Protein AF-A0A832DG44-F1 (afdb_monomer_lite)

Structure (mmCIF, N/CA/C/O backbone):
data_AF-A0A832DG44-F1
#
_entry.i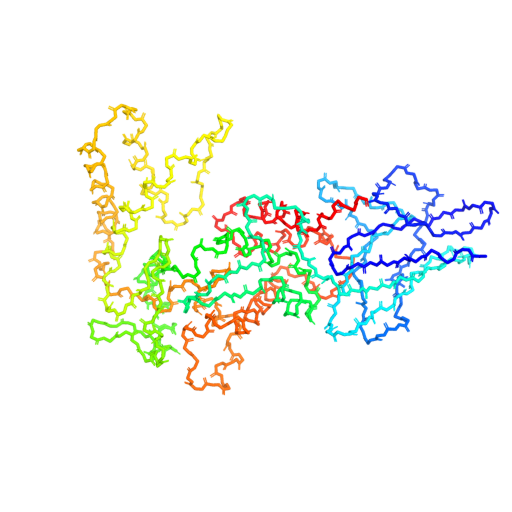d   AF-A0A832DG44-F1
#
loop_
_atom_site.group_PDB
_atom_site.id
_atom_site.type_symbol
_atom_site.label_atom_id
_atom_site.label_alt_id
_atom_site.label_comp_id
_atom_site.label_asym_id
_atom_site.label_entity_id
_atom_site.label_seq_id
_atom_site.pdbx_PDB_ins_code
_atom_site.Cartn_x
_atom_site.Cartn_y
_atom_site.Cartn_z
_atom_site.occupancy
_atom_site.B_iso_or_equiv
_atom_site.auth_seq_id
_atom_site.auth_comp_id
_atom_site.auth_asym_id
_atom_site.auth_atom_id
_atom_site.pdbx_PDB_model_num
ATOM 1 N N . MET A 1 1 ? 33.449 -4.968 -26.859 1.00 30.41 1 MET A N 1
ATOM 2 C CA . MET A 1 1 ? 32.097 -4.543 -26.436 1.00 30.41 1 MET A CA 1
ATOM 3 C C . MET A 1 1 ? 32.034 -4.742 -24.926 1.00 30.41 1 MET A C 1
ATOM 5 O O . MET A 1 1 ? 32.113 -5.882 -24.493 1.00 30.41 1 MET A O 1
ATOM 9 N N . LYS A 1 2 ? 32.061 -3.674 -24.115 1.00 24.80 2 LYS A N 1
ATOM 10 C CA . LYS A 1 2 ? 31.875 -3.806 -22.660 1.00 24.80 2 LYS A CA 1
ATOM 11 C C . LYS A 1 2 ? 30.382 -4.012 -22.425 1.00 24.80 2 LYS A C 1
ATOM 13 O O . LYS A 1 2 ? 29.601 -3.117 -22.720 1.00 24.80 2 LYS A O 1
ATOM 18 N N . GLN A 1 3 ? 30.003 -5.196 -21.968 1.00 28.73 3 GLN A N 1
ATOM 19 C CA . GLN A 1 3 ? 28.650 -5.483 -21.512 1.00 28.73 3 GLN A CA 1
ATOM 20 C C . GLN A 1 3 ? 28.486 -4.733 -20.184 1.00 28.73 3 GLN A C 1
ATOM 22 O O . GLN A 1 3 ? 29.083 -5.122 -19.181 1.00 28.73 3 GLN A O 1
ATOM 27 N N . SER A 1 4 ? 27.811 -3.580 -20.191 1.00 37.25 4 SER A N 1
ATOM 28 C CA . SER A 1 4 ? 27.395 -2.955 -18.937 1.00 37.25 4 SER A CA 1
ATOM 29 C C . SER A 1 4 ? 26.305 -3.847 -18.344 1.00 37.25 4 SER A C 1
ATOM 31 O O . SER A 1 4 ? 25.322 -4.167 -19.013 1.00 37.25 4 SER A O 1
ATOM 33 N N . ASN A 1 5 ? 26.511 -4.332 -17.121 1.00 44.38 5 ASN A N 1
ATOM 34 C CA . ASN A 1 5 ? 25.490 -5.095 -16.409 1.00 44.38 5 ASN A CA 1
ATOM 35 C C . ASN A 1 5 ? 24.398 -4.119 -15.960 1.00 44.38 5 ASN A C 1
ATOM 37 O O . ASN A 1 5 ? 24.498 -3.528 -14.886 1.00 44.38 5 ASN A O 1
ATOM 41 N N . ASN A 1 6 ? 23.378 -3.930 -16.794 1.00 59.62 6 ASN A N 1
ATOM 42 C CA . ASN A 1 6 ? 22.241 -3.068 -16.481 1.00 59.62 6 ASN A CA 1
ATOM 43 C C . ASN A 1 6 ? 21.244 -3.850 -15.616 1.00 59.62 6 ASN A C 1
ATOM 45 O O . ASN A 1 6 ? 20.208 -4.334 -16.076 1.00 59.62 6 ASN A O 1
ATOM 49 N N . ASP A 1 7 ? 21.604 -4.019 -14.348 1.00 69.50 7 ASP A N 1
ATOM 50 C CA . ASP A 1 7 ? 20.760 -4.640 -13.332 1.00 69.50 7 ASP A CA 1
ATOM 51 C C . ASP A 1 7 ? 19.815 -3.589 -12.728 1.00 69.50 7 ASP A C 1
ATOM 53 O O . ASP A 1 7 ? 20.256 -2.511 -12.344 1.00 69.50 7 ASP A O 1
ATOM 57 N N . THR A 1 8 ? 18.526 -3.897 -12.605 1.00 61.28 8 THR A N 1
ATOM 58 C CA . THR A 1 8 ? 17.509 -3.095 -11.900 1.00 61.28 8 THR A CA 1
ATOM 59 C C . THR A 1 8 ? 16.869 -3.954 -10.807 1.00 61.28 8 THR A C 1
ATOM 61 O O . THR A 1 8 ? 16.678 -5.157 -10.981 1.00 61.28 8 THR A O 1
ATOM 64 N N . LYS A 1 9 ? 16.536 -3.387 -9.649 1.00 66.44 9 LYS A N 1
ATOM 65 C CA . LYS A 1 9 ? 15.816 -4.102 -8.578 1.00 66.44 9 LYS A CA 1
ATOM 66 C C . LYS A 1 9 ? 14.321 -3.773 -8.605 1.00 66.44 9 LYS A C 1
ATOM 68 O O . LYS A 1 9 ? 13.904 -2.770 -9.174 1.00 66.44 9 LYS A O 1
ATOM 73 N N . ASN A 1 10 ? 13.495 -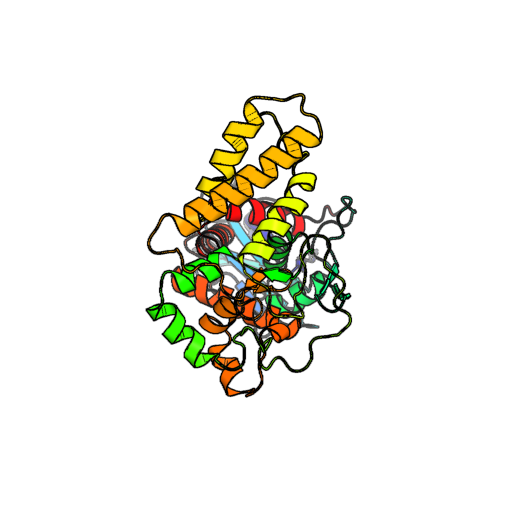4.607 -7.973 1.00 65.69 10 ASN A N 1
ATOM 74 C CA . ASN A 1 10 ? 12.060 -4.318 -7.830 1.00 65.69 10 ASN A CA 1
ATOM 75 C C . ASN A 1 10 ? 11.823 -2.956 -7.143 1.00 65.69 10 ASN A C 1
ATOM 77 O O . ASN A 1 10 ? 12.379 -2.704 -6.070 1.00 65.69 10 ASN A O 1
ATOM 81 N N . GLY A 1 11 ? 11.009 -2.100 -7.759 1.00 63.44 11 GLY A N 1
ATOM 82 C CA . GLY A 1 11 ? 10.753 -0.721 -7.340 1.00 63.44 11 GLY A CA 1
ATOM 83 C C . GLY A 1 11 ? 11.921 0.252 -7.548 1.00 63.44 11 GLY A C 1
ATOM 84 O O . GLY A 1 11 ? 11.814 1.402 -7.148 1.00 63.44 11 GLY A O 1
ATOM 85 N N . GLU A 1 12 ? 13.040 -0.169 -8.146 1.00 76.62 12 GLU A N 1
ATOM 86 C CA . GLU A 1 12 ? 14.141 0.737 -8.490 1.00 76.62 12 GLU A CA 1
ATOM 87 C C . GLU A 1 12 ? 13.826 1.475 -9.792 1.00 76.62 12 GLU A C 1
ATOM 89 O O . GLU A 1 12 ? 13.493 0.853 -10.804 1.00 76.62 12 GLU A O 1
ATOM 94 N N . THR A 1 13 ? 13.950 2.801 -9.757 1.00 81.75 13 THR A N 1
ATOM 95 C CA . THR A 1 13 ? 13.753 3.672 -10.917 1.00 81.75 13 THR A CA 1
ATOM 96 C C . THR A 1 13 ? 15.078 3.925 -11.630 1.00 81.75 13 THR A C 1
ATOM 98 O O . THR A 1 13 ? 16.035 4.387 -11.013 1.00 81.75 13 THR A O 1
ATOM 101 N N . LYS A 1 14 ? 15.106 3.709 -12.947 1.00 86.44 14 LYS A N 1
ATOM 102 C CA . LYS A 1 14 ? 16.227 4.047 -13.830 1.00 86.44 14 LYS A CA 1
ATOM 103 C C . LYS A 1 14 ? 15.766 4.847 -15.040 1.00 86.44 14 LYS A C 1
ATOM 105 O O . LYS A 1 14 ? 14.645 4.677 -15.523 1.00 86.44 14 LYS A O 1
ATOM 110 N N . TYR A 1 15 ? 16.649 5.693 -15.559 1.00 88.19 15 TYR A N 1
ATOM 111 C CA . TYR A 1 15 ? 16.403 6.469 -16.771 1.00 88.19 15 TYR A CA 1
ATOM 112 C C . TYR A 1 15 ? 17.320 5.991 -17.887 1.00 88.19 15 TYR A C 1
ATOM 114 O O . TYR A 1 15 ? 18.479 5.672 -17.643 1.00 88.19 15 TYR A O 1
ATOM 122 N N . TYR A 1 16 ? 16.810 5.971 -19.114 1.00 90.88 16 TYR A N 1
ATOM 123 C CA . TYR A 1 16 ? 17.577 5.591 -20.293 1.00 90.88 16 TYR A CA 1
ATOM 124 C C . TYR A 1 16 ? 17.409 6.636 -21.382 1.00 90.88 16 TYR A C 1
ATOM 126 O O . TYR A 1 16 ? 16.288 7.037 -21.701 1.00 90.88 16 TYR A O 1
ATOM 134 N N . GLN A 1 17 ? 18.526 7.073 -21.953 1.00 91.62 17 GLN A N 1
ATOM 135 C CA . GLN A 1 17 ? 18.567 8.072 -23.007 1.00 91.62 17 GLN A CA 1
ATOM 136 C C . GLN A 1 17 ? 19.073 7.465 -24.311 1.00 91.62 17 GLN A C 1
ATOM 138 O O . GLN A 1 17 ? 20.198 6.978 -24.382 1.00 91.62 17 GLN A O 1
ATOM 143 N N . ALA A 1 18 ? 18.267 7.575 -25.360 1.00 91.44 18 ALA A N 1
ATOM 144 C CA . ALA A 1 18 ? 18.709 7.363 -26.725 1.00 91.44 18 ALA A CA 1
ATOM 145 C C . ALA A 1 18 ? 19.359 8.643 -27.273 1.00 91.44 18 ALA A C 1
ATOM 147 O O . ALA A 1 18 ? 18.838 9.749 -27.088 1.00 91.44 18 ALA A O 1
ATOM 148 N N . ARG A 1 19 ? 20.501 8.507 -27.953 1.00 90.19 19 ARG A N 1
ATOM 149 C CA . ARG A 1 19 ? 21.192 9.615 -28.635 1.00 90.19 19 ARG A CA 1
ATOM 150 C C . ARG A 1 19 ? 22.128 9.108 -29.727 1.00 90.19 19 ARG A C 1
ATOM 152 O O . ARG A 1 19 ? 22.506 7.941 -29.728 1.00 90.19 19 ARG A O 1
ATOM 159 N N . TYR A 1 20 ? 22.544 10.002 -30.619 1.00 89.06 20 TYR A N 1
ATOM 160 C CA . TYR A 1 20 ? 23.604 9.713 -31.582 1.00 89.06 20 TYR A CA 1
ATOM 161 C C . TYR A 1 20 ? 24.992 9.956 -30.981 1.00 89.06 20 TYR A C 1
ATOM 163 O O . TYR A 1 20 ? 25.249 11.003 -30.383 1.00 89.06 20 TYR A O 1
ATOM 171 N N . VAL A 1 21 ? 25.891 8.994 -31.179 1.00 87.94 21 VAL A N 1
ATOM 172 C CA . VAL A 1 21 ? 27.329 9.087 -30.895 1.00 87.94 21 VAL A CA 1
ATOM 173 C C . VAL A 1 21 ? 28.066 8.621 -32.136 1.00 87.94 21 VAL A C 1
ATOM 175 O O . VAL A 1 21 ? 27.835 7.508 -32.601 1.00 87.94 21 VAL A O 1
ATOM 178 N N . ASP A 1 22 ? 28.902 9.489 -32.704 1.00 88.25 22 ASP A N 1
ATOM 179 C CA . ASP A 1 22 ? 29.674 9.205 -33.920 1.00 88.25 22 ASP A CA 1
ATOM 180 C C . ASP A 1 22 ? 28.810 8.639 -35.066 1.00 88.25 22 ASP A C 1
ATOM 182 O O . ASP A 1 22 ? 29.166 7.671 -35.737 1.00 88.25 22 ASP A O 1
ATOM 186 N N . GLY A 1 23 ? 27.618 9.223 -35.251 1.00 86.25 23 GLY A N 1
ATOM 187 C CA . GLY A 1 23 ? 26.659 8.824 -36.286 1.00 86.25 23 GLY A CA 1
ATOM 188 C C . GLY A 1 23 ? 25.891 7.526 -36.009 1.00 86.25 23 GLY A C 1
ATOM 189 O O . GLY A 1 23 ? 25.155 7.076 -36.878 1.00 86.25 23 GLY A O 1
ATOM 190 N N . LYS A 1 24 ? 26.024 6.921 -34.821 1.00 90.06 24 LYS A N 1
ATOM 191 C CA . LYS A 1 24 ? 25.295 5.705 -34.428 1.00 90.06 24 LYS A CA 1
ATOM 192 C C . LYS A 1 24 ? 24.331 5.977 -33.285 1.00 90.06 24 LYS A C 1
ATOM 194 O O . LYS A 1 24 ? 24.693 6.648 -32.320 1.00 90.06 24 LYS A O 1
ATOM 199 N N . LEU A 1 25 ? 23.126 5.419 -33.375 1.00 91.62 25 LEU A N 1
ATOM 200 C CA . LEU A 1 25 ? 22.172 5.432 -32.272 1.00 91.62 25 LEU A CA 1
ATOM 201 C C . LEU A 1 25 ? 22.690 4.535 -31.138 1.00 91.62 25 LEU A C 1
ATOM 203 O O . LEU A 1 25 ? 23.065 3.385 -31.365 1.00 91.62 25 LEU A O 1
ATOM 207 N N . VAL A 1 26 ? 22.711 5.063 -29.918 1.00 92.06 26 VAL A N 1
ATOM 208 C CA . VAL A 1 26 ? 23.074 4.337 -28.694 1.00 92.06 26 VAL A CA 1
ATOM 209 C C . VAL A 1 26 ? 22.054 4.622 -27.595 1.00 92.06 26 VAL A C 1
ATOM 211 O O . VAL A 1 26 ? 21.347 5.629 -27.659 1.00 92.06 26 VAL A O 1
ATOM 214 N N . ILE A 1 27 ? 21.985 3.741 -26.593 1.00 92.69 27 ILE A N 1
ATOM 215 C CA . ILE A 1 27 ? 21.163 3.912 -25.388 1.00 92.69 27 ILE A CA 1
ATOM 216 C C . ILE A 1 27 ? 22.093 3.927 -24.173 1.00 92.69 27 ILE A C 1
ATOM 218 O O . ILE A 1 27 ? 22.805 2.950 -23.945 1.00 92.69 27 ILE A O 1
ATOM 222 N N . ASP A 1 28 ? 22.045 5.001 -23.388 1.00 90.06 28 ASP A N 1
ATOM 223 C CA . ASP A 1 28 ? 22.800 5.150 -22.141 1.00 90.06 28 ASP A CA 1
ATOM 224 C C . ASP A 1 28 ? 21.869 5.117 -20.924 1.00 90.06 28 ASP A C 1
ATOM 226 O O . ASP A 1 28 ? 20.775 5.680 -20.960 1.00 90.06 28 ASP A O 1
ATOM 230 N N . GLU A 1 29 ? 22.314 4.495 -19.831 1.00 88.69 29 GLU A N 1
ATOM 231 C CA . GLU A 1 29 ? 21.662 4.587 -18.520 1.00 88.69 29 GLU A CA 1
ATOM 232 C C . GLU A 1 29 ? 22.047 5.909 -17.832 1.00 88.69 29 GLU A C 1
ATOM 234 O O . GLU A 1 29 ? 23.211 6.315 -17.847 1.00 88.69 29 GLU A O 1
ATOM 239 N N . LEU A 1 30 ? 21.075 6.576 -17.209 1.00 83.44 30 LEU A N 1
ATOM 240 C CA . LEU A 1 30 ? 21.254 7.808 -16.446 1.00 83.44 30 LEU A CA 1
ATOM 241 C C . LEU A 1 30 ? 20.790 7.611 -14.998 1.00 83.44 30 LEU A C 1
ATOM 243 O O . LEU A 1 30 ? 19.740 7.018 -14.743 1.00 83.44 30 LEU A O 1
ATOM 247 N N . SER A 1 31 ? 21.532 8.193 -14.054 1.00 71.38 31 SER A N 1
ATOM 248 C CA . SER A 1 31 ? 21.160 8.225 -12.633 1.00 71.38 31 SER A CA 1
ATOM 249 C C . SER A 1 31 ? 20.002 9.186 -12.338 1.00 71.38 31 SER A C 1
ATOM 251 O O . SER A 1 31 ? 19.204 8.938 -11.439 1.00 71.38 31 SER A O 1
ATOM 253 N N . GLU A 1 32 ? 19.878 10.268 -13.108 1.00 74.44 32 GLU A N 1
ATOM 254 C CA . GLU A 1 32 ? 18.798 11.250 -13.006 1.00 74.44 32 GLU A CA 1
ATOM 255 C C . GLU A 1 32 ? 18.316 11.682 -14.401 1.00 74.44 32 GLU A C 1
ATOM 257 O O . GLU A 1 32 ? 19.098 11.678 -15.360 1.00 74.44 32 GLU A O 1
ATOM 262 N N . PRO A 1 33 ? 17.045 12.101 -14.551 1.00 74.25 33 PRO A N 1
ATOM 263 C CA . PRO A 1 33 ? 16.529 12.514 -15.845 1.00 74.25 33 PRO A CA 1
ATOM 264 C C . PRO A 1 33 ? 17.107 13.873 -16.245 1.00 74.25 33 PRO A C 1
ATOM 266 O O . PRO A 1 33 ? 16.805 14.906 -15.638 1.00 74.25 33 PRO A O 1
ATOM 269 N N . ASN A 1 34 ? 17.882 13.894 -17.330 1.00 72.88 34 ASN A N 1
ATOM 270 C CA . ASN A 1 34 ? 18.339 15.135 -17.944 1.00 72.88 34 ASN A CA 1
ATOM 271 C C . ASN A 1 34 ? 17.254 15.713 -18.869 1.00 72.88 34 ASN A C 1
ATOM 273 O O . ASN A 1 34 ? 17.197 15.418 -20.062 1.00 72.88 34 ASN A O 1
ATOM 277 N N . LEU A 1 35 ? 16.388 16.559 -18.306 1.00 69.44 35 LEU A N 1
ATOM 278 C CA . LEU A 1 35 ? 15.243 17.149 -19.018 1.00 69.44 35 LEU A CA 1
ATOM 279 C C . LEU A 1 35 ? 15.621 18.182 -20.091 1.00 69.44 35 LEU A C 1
ATOM 281 O O . LEU A 1 35 ? 14.750 18.613 -20.841 1.00 69.44 35 LEU A O 1
ATOM 285 N N . TRP A 1 36 ? 16.885 18.603 -20.152 1.00 60.09 36 TRP A N 1
ATOM 286 C CA . TRP A 1 36 ? 17.328 19.718 -20.996 1.00 60.09 36 TRP A CA 1
ATOM 287 C C . TRP A 1 36 ? 18.176 19.284 -22.189 1.00 60.09 36 TRP A C 1
ATOM 289 O O . TRP A 1 36 ? 18.447 20.102 -23.060 1.00 60.09 36 TRP A O 1
ATOM 299 N N . ASN A 1 37 ? 18.586 18.016 -22.249 1.00 61.94 37 ASN A N 1
ATOM 300 C CA . ASN A 1 37 ? 19.573 17.552 -23.220 1.00 61.94 37 ASN A CA 1
ATOM 301 C C . ASN A 1 37 ? 19.021 16.475 -24.157 1.00 61.94 37 ASN A C 1
ATOM 303 O O . ASN A 1 37 ? 19.611 15.406 -24.294 1.00 61.94 37 ASN A O 1
ATOM 307 N N . SER A 1 38 ? 17.869 16.724 -24.783 1.00 61.59 38 SER A N 1
ATOM 308 C CA . SER A 1 38 ? 17.360 15.815 -25.810 1.00 61.59 38 SER A CA 1
ATOM 309 C C . SER A 1 38 ? 17.961 16.167 -27.160 1.00 61.59 38 SER A C 1
ATOM 311 O O . SER A 1 38 ? 17.638 17.195 -27.744 1.00 61.59 38 SER A O 1
ATOM 313 N N . THR A 1 39 ? 18.846 15.306 -27.649 1.00 68.19 39 THR A N 1
ATOM 314 C CA . THR A 1 39 ? 19.415 15.404 -28.998 1.00 68.19 39 THR A CA 1
ATOM 315 C C . THR A 1 39 ? 18.482 14.842 -30.073 1.00 68.19 39 THR A C 1
ATOM 317 O O . THR A 1 39 ? 18.773 14.976 -31.257 1.00 68.19 39 THR A O 1
ATOM 320 N N . LEU A 1 40 ? 17.365 14.223 -29.675 1.00 80.81 40 LEU A N 1
ATOM 321 C CA . LEU A 1 40 ? 16.380 13.618 -30.566 1.00 80.81 40 LEU A CA 1
ATOM 322 C C . LEU A 1 40 ? 15.087 14.439 -30.551 1.00 80.81 40 LEU A C 1
ATOM 324 O O . LEU A 1 40 ? 14.520 14.705 -29.492 1.00 80.81 40 LEU A O 1
ATOM 328 N N . SER A 1 41 ? 14.618 14.830 -31.736 1.00 81.31 41 SER A N 1
ATOM 329 C CA . SER A 1 41 ? 13.368 15.579 -31.929 1.00 81.31 41 SER A CA 1
ATOM 330 C C . SER A 1 41 ? 12.131 14.682 -32.061 1.00 81.31 41 SER A C 1
ATOM 332 O O . SER A 1 41 ? 11.008 15.183 -32.036 1.00 81.31 41 SER A O 1
ATOM 334 N N . GLU A 1 42 ? 12.322 13.370 -32.185 1.00 86.50 42 GLU A N 1
ATOM 335 C CA . GLU A 1 42 ? 11.269 12.382 -32.419 1.00 86.50 42 GLU A CA 1
ATOM 336 C C . GLU A 1 42 ? 11.202 11.323 -31.314 1.00 86.50 42 GLU A C 1
ATOM 338 O O . GLU A 1 42 ? 12.185 11.079 -30.613 1.00 86.50 42 GLU A O 1
ATOM 343 N N . ASP A 1 43 ? 10.024 10.707 -31.149 1.00 89.00 43 ASP A N 1
ATOM 344 C CA . ASP A 1 43 ? 9.845 9.546 -30.269 1.00 89.00 43 ASP A CA 1
ATOM 345 C C . ASP A 1 43 ? 10.504 8.322 -30.907 1.00 89.00 43 ASP A C 1
ATOM 347 O O . ASP A 1 43 ? 10.029 7.817 -31.924 1.00 89.00 43 ASP A O 1
ATOM 351 N N . VAL A 1 44 ? 11.579 7.844 -30.286 1.00 91.00 44 VAL A N 1
ATOM 352 C CA . VAL A 1 44 ? 12.316 6.655 -30.735 1.00 91.00 44 VAL A CA 1
ATOM 353 C C . VAL A 1 44 ? 11.920 5.386 -29.989 1.00 91.00 44 VAL A C 1
ATOM 355 O O . VAL A 1 44 ? 12.408 4.305 -30.298 1.00 91.00 44 VAL A O 1
ATOM 358 N N . TRP A 1 45 ? 11.056 5.488 -28.985 1.00 92.44 45 TRP A N 1
ATOM 359 C CA . TRP A 1 45 ? 10.664 4.364 -28.136 1.00 92.44 45 TRP A CA 1
ATOM 360 C C . TRP A 1 45 ? 9.439 3.634 -28.699 1.00 92.44 45 TRP A C 1
ATOM 362 O O . TRP A 1 45 ? 9.266 2.433 -28.495 1.00 92.44 45 TRP A O 1
ATOM 372 N N . GLY A 1 46 ? 8.583 4.344 -29.441 1.00 90.00 46 GLY A N 1
ATOM 373 C CA . GLY A 1 46 ? 7.355 3.782 -30.003 1.00 90.00 46 GLY A CA 1
ATOM 374 C C . GLY A 1 46 ? 6.361 3.344 -28.920 1.00 90.00 46 GLY A C 1
ATOM 375 O O . GLY A 1 46 ? 6.451 3.761 -27.766 1.00 90.00 46 GLY A O 1
ATOM 376 N N . ASN A 1 47 ? 5.363 2.533 -29.277 1.00 89.25 47 ASN A N 1
ATOM 377 C CA . ASN A 1 47 ? 4.289 2.155 -28.342 1.00 89.25 47 ASN A CA 1
ATOM 378 C C . ASN A 1 47 ? 4.655 0.996 -27.407 1.00 89.25 47 ASN A C 1
ATOM 380 O O . ASN A 1 47 ? 4.056 0.873 -26.348 1.00 89.25 47 ASN A O 1
ATOM 384 N N . ASN A 1 48 ? 5.623 0.163 -27.794 1.00 90.62 48 ASN A N 1
ATOM 385 C CA . ASN A 1 48 ? 6.066 -1.002 -27.028 1.00 90.62 48 ASN A CA 1
ATOM 386 C C . ASN A 1 48 ? 7.604 -1.046 -27.016 1.00 90.62 48 ASN A C 1
ATOM 388 O O . ASN A 1 48 ? 8.198 -1.863 -27.721 1.00 90.62 48 ASN A O 1
ATOM 392 N N . PRO A 1 49 ? 8.260 -0.144 -26.265 1.00 92.88 49 PRO A N 1
ATOM 393 C CA . PRO A 1 49 ? 9.720 -0.027 -26.260 1.00 92.88 49 PRO A CA 1
ATOM 394 C C . PRO A 1 49 ? 10.428 -1.216 -25.615 1.00 92.88 49 PRO A C 1
ATOM 396 O O . PRO A 1 49 ? 11.627 -1.402 -25.816 1.00 92.88 49 PRO A O 1
ATOM 399 N N . VAL A 1 50 ? 9.708 -2.004 -24.814 1.00 93.75 50 VAL A N 1
ATOM 400 C CA . VAL A 1 50 ? 10.273 -3.087 -24.016 1.00 93.75 50 VAL A CA 1
ATOM 401 C C . VAL A 1 50 ? 9.644 -4.421 -24.403 1.00 93.75 50 VAL A C 1
ATOM 403 O O . VAL A 1 50 ? 8.423 -4.552 -24.442 1.00 93.75 50 VAL A O 1
ATOM 406 N N . THR A 1 51 ? 10.483 -5.429 -24.632 1.00 93.81 51 THR A N 1
ATOM 407 C CA . THR A 1 51 ? 10.065 -6.813 -24.899 1.00 93.81 51 THR A CA 1
ATOM 408 C C . THR A 1 51 ? 10.685 -7.782 -23.899 1.00 93.81 51 THR A C 1
ATOM 410 O O . THR A 1 51 ? 11.812 -7.574 -23.447 1.00 93.81 51 THR A O 1
ATOM 413 N N . ILE A 1 52 ? 9.984 -8.870 -23.584 1.00 93.19 52 ILE A N 1
ATOM 414 C CA . ILE A 1 52 ? 10.488 -9.930 -22.700 1.00 93.19 52 ILE A CA 1
ATOM 415 C C . ILE A 1 52 ? 11.593 -10.719 -23.419 1.00 93.19 52 ILE A C 1
ATOM 417 O O . ILE A 1 52 ? 11.436 -11.100 -24.578 1.00 93.19 52 ILE A O 1
ATOM 421 N N . VAL A 1 53 ? 12.710 -10.946 -22.728 1.00 92.62 53 VAL A N 1
ATOM 422 C CA . VAL A 1 53 ? 13.807 -11.834 -23.155 1.00 92.62 53 VAL A CA 1
ATOM 423 C C . VAL A 1 53 ? 13.818 -13.105 -22.307 1.00 92.62 53 VAL A C 1
ATOM 425 O O . VAL A 1 53 ? 14.011 -14.191 -22.842 1.00 92.62 53 VAL A O 1
ATOM 428 N N . GLU A 1 54 ? 13.589 -12.974 -20.999 1.00 88.69 54 GLU A N 1
ATOM 429 C CA . GLU A 1 54 ? 13.515 -14.081 -20.042 1.00 88.69 54 GLU A CA 1
ATOM 430 C C . GLU A 1 54 ? 12.411 -13.807 -19.014 1.00 88.69 54 GLU A C 1
ATOM 432 O O . GLU A 1 54 ? 12.298 -12.685 -18.508 1.00 88.69 54 GLU A O 1
ATOM 437 N N . GLY A 1 55 ? 11.619 -14.836 -18.706 1.00 85.12 55 GLY A N 1
ATOM 438 C CA . GLY A 1 55 ? 10.425 -14.752 -17.863 1.00 85.12 55 GLY A CA 1
ATOM 439 C C . GLY A 1 55 ? 9.123 -14.837 -18.665 1.00 85.12 55 GLY A C 1
ATOM 440 O O . GLY A 1 55 ? 9.120 -14.881 -19.892 1.00 85.12 55 GLY A O 1
ATOM 441 N N . ASP A 1 56 ? 8.008 -14.884 -17.948 1.00 85.06 56 ASP A N 1
ATOM 442 C CA . ASP A 1 56 ? 6.637 -14.963 -18.471 1.00 85.06 56 ASP A CA 1
ATOM 443 C C . ASP A 1 56 ? 5.883 -13.625 -18.386 1.00 85.06 56 ASP A C 1
ATOM 445 O O . ASP A 1 56 ? 4.844 -13.448 -19.022 1.00 85.06 56 ASP A O 1
ATOM 449 N N . LYS A 1 57 ? 6.421 -12.663 -17.630 1.00 85.44 57 LYS A N 1
ATOM 450 C CA . LYS A 1 57 ? 5.861 -11.322 -17.439 1.00 85.44 57 LYS A CA 1
ATOM 451 C C . LYS A 1 57 ? 6.904 -10.235 -17.673 1.00 85.44 57 LYS A C 1
ATOM 453 O O . LYS A 1 57 ? 8.111 -10.456 -17.562 1.00 85.44 57 LYS A O 1
ATOM 458 N N . LEU A 1 58 ? 6.430 -9.026 -17.970 1.00 86.81 58 LEU A N 1
ATOM 459 C CA . LEU A 1 58 ? 7.295 -7.865 -18.144 1.00 86.81 58 LEU A CA 1
ATOM 460 C C . LEU A 1 58 ? 7.895 -7.456 -16.793 1.00 86.81 58 LEU A C 1
ATOM 462 O O . LEU A 1 58 ? 7.177 -7.048 -15.884 1.00 86.81 58 LEU A O 1
ATOM 466 N N . GLY A 1 59 ? 9.216 -7.550 -16.661 1.00 86.00 59 GLY A N 1
ATOM 467 C CA . GLY A 1 59 ? 9.931 -7.216 -15.426 1.00 86.00 59 GLY A CA 1
ATOM 468 C C . GLY A 1 59 ? 10.070 -5.717 -15.147 1.00 86.00 59 GLY A C 1
ATOM 469 O O . GLY A 1 59 ? 10.812 -5.342 -14.254 1.00 86.00 59 GLY A O 1
ATOM 470 N N . VAL A 1 60 ? 9.426 -4.830 -15.905 1.00 88.69 60 VAL A N 1
ATOM 471 C CA . VAL A 1 60 ? 9.524 -3.376 -15.700 1.00 88.69 60 VAL A CA 1
ATOM 472 C C . VAL A 1 60 ? 8.191 -2.693 -15.987 1.00 88.69 60 VAL A C 1
ATOM 474 O O . VAL A 1 60 ? 7.454 -3.128 -16.870 1.00 88.69 60 V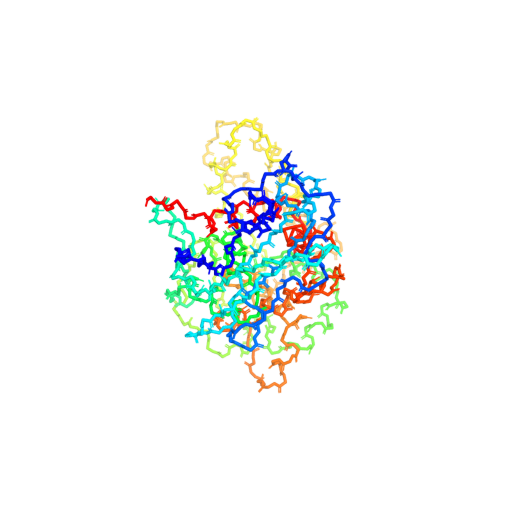AL A O 1
ATOM 477 N N . TYR A 1 61 ? 7.904 -1.610 -15.270 1.00 88.12 61 TYR A N 1
ATOM 478 C CA . TYR A 1 61 ? 7.035 -0.541 -15.755 1.00 88.12 61 TYR A CA 1
ATOM 479 C C . TYR A 1 61 ? 7.870 0.406 -16.610 1.00 88.12 61 TYR A C 1
ATOM 481 O O . TYR A 1 61 ? 9.044 0.628 -16.306 1.00 88.12 61 TYR A O 1
ATOM 489 N N . TRP A 1 62 ? 7.280 0.990 -17.648 1.00 89.56 62 TRP A N 1
ATOM 490 C CA . TRP A 1 62 ? 7.964 1.978 -18.479 1.00 89.56 62 TRP A CA 1
ATOM 491 C C . TRP A 1 62 ? 7.101 3.196 -18.775 1.00 89.56 62 TRP A C 1
ATOM 493 O O . TRP A 1 62 ? 5.877 3.096 -18.879 1.00 89.56 62 TRP A O 1
ATOM 503 N N . GLU A 1 63 ? 7.755 4.349 -18.927 1.00 88.38 63 GLU A N 1
ATOM 504 C CA . GLU A 1 63 ? 7.090 5.631 -19.159 1.00 88.38 63 GLU A CA 1
ATOM 505 C C . GLU A 1 63 ? 7.918 6.556 -20.040 1.00 88.38 63 GLU A C 1
ATOM 507 O O . GLU A 1 63 ? 9.121 6.734 -19.831 1.00 88.38 63 GLU A O 1
ATOM 512 N N . LYS A 1 64 ? 7.246 7.169 -21.018 1.00 85.44 64 LYS A N 1
ATOM 513 C CA . LYS A 1 64 ? 7.856 8.087 -21.992 1.00 85.44 64 LYS A CA 1
ATOM 514 C C . LYS A 1 64 ? 7.531 9.550 -21.721 1.00 85.44 64 LYS A C 1
ATOM 516 O O . LYS A 1 64 ? 8.062 10.426 -22.391 1.00 85.44 64 LYS A O 1
ATOM 521 N N . GLU A 1 65 ? 6.629 9.821 -20.785 1.00 78.00 65 GLU A N 1
ATOM 522 C CA . GLU A 1 65 ? 6.178 11.158 -20.408 1.00 78.00 65 GLU A CA 1
ATOM 523 C C . GLU A 1 65 ? 6.071 11.242 -18.873 1.00 78.00 65 GLU A C 1
ATOM 525 O O . GLU A 1 65 ? 6.022 10.217 -18.202 1.00 78.00 65 GLU A O 1
ATOM 530 N N . LYS A 1 66 ? 6.082 12.463 -18.319 1.00 71.56 66 LYS A N 1
ATOM 531 C CA . LYS A 1 66 ? 5.972 12.775 -16.873 1.00 71.56 66 LYS A CA 1
ATOM 532 C C . LYS A 1 66 ? 6.990 12.089 -15.933 1.00 71.56 66 LYS A C 1
ATOM 534 O O . LYS A 1 66 ? 6.659 11.140 -15.229 1.00 71.56 66 LYS A O 1
ATOM 539 N N . PRO A 1 67 ? 8.218 12.617 -15.817 1.00 60.91 67 PRO A N 1
ATOM 540 C CA . PRO A 1 67 ? 9.229 12.107 -14.922 1.00 60.91 67 PRO A CA 1
ATOM 541 C C . PRO A 1 67 ? 9.207 12.835 -13.584 1.00 60.91 67 PRO A C 1
ATOM 543 O O . PRO A 1 67 ? 9.436 14.042 -13.517 1.00 60.91 67 PRO A O 1
ATOM 546 N N . VAL A 1 68 ? 9.143 12.058 -12.511 1.00 55.88 68 VAL A N 1
ATOM 547 C CA . VAL A 1 68 ? 9.568 12.472 -11.168 1.00 55.88 68 VAL A CA 1
ATOM 548 C C . VAL A 1 68 ? 8.602 13.410 -10.441 1.00 55.88 68 VAL A C 1
ATOM 550 O O . VAL A 1 68 ? 8.107 14.408 -10.966 1.00 55.88 68 VAL A O 1
ATOM 553 N N . TRP A 1 69 ? 8.435 13.149 -9.143 1.00 53.59 69 TRP A N 1
ATOM 554 C CA . TRP A 1 69 ? 7.791 14.080 -8.215 1.00 53.59 69 TRP A CA 1
ATOM 555 C C . TRP A 1 69 ? 8.266 15.519 -8.362 1.00 53.59 69 TRP A C 1
ATOM 557 O O . TRP A 1 69 ? 9.463 15.815 -8.364 1.00 53.59 69 TRP A O 1
ATOM 567 N N . GLY A 1 70 ? 7.287 16.421 -8.390 1.00 52.31 70 GLY A N 1
ATOM 568 C CA . GLY A 1 70 ? 7.503 17.863 -8.368 1.00 52.31 70 GLY A CA 1
ATOM 569 C C . GLY A 1 70 ? 7.914 18.466 -9.711 1.00 52.31 70 GLY A C 1
ATOM 570 O O . GLY A 1 70 ? 8.072 19.683 -9.790 1.00 52.31 70 GLY A O 1
ATOM 571 N N . LYS A 1 71 ? 8.067 17.664 -10.775 1.00 57.19 71 LYS A N 1
ATOM 572 C CA . LYS A 1 71 ? 8.383 18.158 -12.119 1.00 57.19 71 LYS A CA 1
ATOM 573 C C . LYS A 1 71 ? 7.219 17.859 -13.067 1.00 57.19 71 LYS A C 1
ATOM 575 O O . LYS A 1 71 ? 7.172 16.826 -13.714 1.00 57.19 71 LYS A O 1
ATOM 580 N N . ASN A 1 72 ? 6.300 18.817 -13.209 1.00 59.75 72 ASN A N 1
ATOM 581 C CA . ASN A 1 72 ? 5.146 18.756 -14.128 1.00 59.75 72 ASN A CA 1
ATOM 582 C C . ASN A 1 72 ? 5.532 18.876 -15.623 1.00 59.75 72 ASN A C 1
ATOM 584 O O . ASN A 1 72 ? 4.823 19.510 -16.402 1.00 59.75 72 ASN A O 1
ATOM 588 N N . LYS A 1 73 ? 6.688 18.353 -16.037 1.00 69.31 73 LYS A N 1
ATOM 589 C CA . LYS A 1 73 ? 7.163 18.415 -17.427 1.00 69.31 73 LYS A CA 1
ATOM 590 C C . LYS A 1 73 ? 7.191 17.017 -18.007 1.00 69.31 73 LYS A C 1
ATOM 592 O O . LYS A 1 73 ? 7.410 16.080 -17.267 1.00 69.31 73 LYS A O 1
ATOM 597 N N . ASN A 1 74 ? 7.006 16.861 -19.310 1.00 76.81 74 ASN A N 1
ATOM 598 C CA . ASN A 1 74 ? 7.180 15.553 -19.936 1.00 76.81 74 ASN A CA 1
ATOM 599 C C . ASN A 1 74 ? 8.666 15.188 -20.052 1.00 76.81 74 ASN A C 1
ATOM 601 O O . ASN A 1 74 ? 9.528 16.066 -20.143 1.00 76.81 74 ASN A O 1
ATOM 605 N N . LEU A 1 75 ? 8.952 13.883 -20.057 1.00 81.50 75 LEU A N 1
ATOM 606 C CA . LEU A 1 75 ? 10.246 13.369 -20.488 1.00 81.50 75 LEU A CA 1
ATOM 607 C C . LEU A 1 75 ? 10.482 13.800 -21.948 1.00 81.50 75 LEU A C 1
ATOM 609 O O . LEU A 1 75 ? 9.549 13.762 -22.756 1.00 81.50 75 LEU A O 1
ATOM 613 N N . PRO A 1 76 ? 11.697 14.242 -22.310 1.00 85.25 76 PRO A N 1
ATOM 614 C CA . PRO A 1 76 ? 12.019 14.516 -23.702 1.00 85.25 76 PRO A CA 1
ATOM 615 C C . PRO A 1 76 ? 11.950 13.250 -24.568 1.00 85.25 76 PRO A C 1
ATOM 617 O O . PRO A 1 76 ? 12.152 12.149 -24.070 1.00 85.25 76 PRO A O 1
ATOM 620 N N . LYS A 1 77 ? 11.723 13.398 -25.879 1.00 86.06 77 LYS A N 1
ATOM 621 C CA . LYS A 1 77 ? 11.390 12.282 -26.788 1.00 86.06 77 LYS A CA 1
ATOM 622 C C . LYS A 1 77 ? 12.463 11.183 -26.915 1.00 86.06 77 LYS A C 1
ATOM 624 O O . LYS A 1 77 ? 12.132 10.049 -27.238 1.00 86.06 77 LYS A O 1
ATOM 629 N N . GLY A 1 78 ? 13.716 11.486 -26.576 1.00 87.81 78 GLY A N 1
ATOM 630 C CA . GLY A 1 78 ? 14.809 10.510 -26.470 1.00 87.81 78 GLY A CA 1
ATOM 631 C C . GLY A 1 78 ? 15.042 9.922 -25.074 1.00 87.81 78 GLY A C 1
ATOM 632 O O . GLY A 1 78 ? 16.061 9.271 -24.878 1.00 87.81 78 GLY A O 1
ATOM 633 N N . LEU A 1 79 ? 14.175 10.168 -24.088 1.00 89.69 79 LEU A N 1
ATOM 634 C CA . LEU A 1 79 ? 14.348 9.730 -22.698 1.00 89.69 79 LEU A CA 1
ATOM 635 C C . LEU A 1 79 ? 13.165 8.852 -22.266 1.00 89.69 79 LEU A C 1
ATOM 637 O O . LEU A 1 79 ? 12.014 9.203 -22.506 1.00 89.69 79 LEU A O 1
ATOM 641 N N . ILE A 1 80 ? 13.450 7.727 -21.618 1.00 89.62 80 ILE A N 1
ATOM 642 C CA . ILE A 1 80 ? 12.446 6.808 -21.069 1.00 89.62 80 ILE A CA 1
ATOM 643 C C . ILE A 1 80 ? 12.801 6.468 -19.622 1.00 89.62 80 ILE A C 1
ATOM 645 O O . ILE A 1 80 ? 13.976 6.339 -19.270 1.00 89.62 80 ILE A O 1
ATOM 649 N N . ARG A 1 81 ? 11.786 6.336 -18.770 1.00 88.69 81 ARG A N 1
ATOM 650 C CA . ARG A 1 81 ? 11.925 5.823 -17.406 1.00 88.69 81 ARG A CA 1
ATOM 651 C C . ARG A 1 81 ? 11.514 4.361 -17.366 1.00 88.69 81 ARG A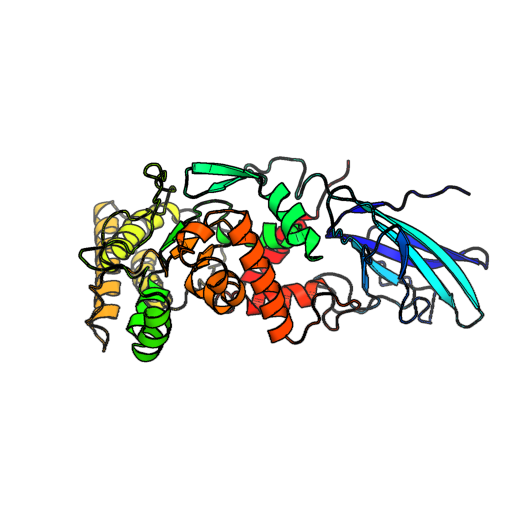 C 1
ATOM 653 O O . ARG A 1 81 ? 10.475 4.016 -17.921 1.00 88.69 81 ARG A O 1
ATOM 660 N N . LEU A 1 82 ? 12.283 3.544 -16.652 1.00 89.75 82 LEU A N 1
ATOM 661 C CA . LEU A 1 82 ? 11.921 2.180 -16.285 1.00 89.75 82 LEU A CA 1
ATOM 662 C C . LEU A 1 82 ? 11.895 2.037 -14.761 1.00 89.75 82 LEU A C 1
ATOM 664 O O . LEU A 1 82 ? 12.793 2.529 -14.081 1.00 89.75 82 LEU A O 1
ATOM 668 N N . VAL A 1 83 ? 10.889 1.344 -14.233 1.00 86.31 83 VAL A N 1
ATOM 669 C CA . VAL A 1 83 ? 10.800 0.968 -12.815 1.00 86.31 83 VAL A CA 1
ATOM 670 C C . VAL A 1 83 ? 10.770 -0.551 -12.730 1.00 86.31 83 VAL A C 1
ATOM 672 O O . VAL A 1 83 ? 9.932 -1.181 -13.374 1.00 86.31 83 VAL A O 1
ATOM 675 N N . GLY A 1 84 ? 11.681 -1.159 -11.972 1.00 84.62 84 GLY A N 1
ATOM 676 C CA . GLY A 1 84 ? 11.745 -2.617 -11.858 1.00 84.62 84 GLY A CA 1
ATOM 677 C C . GLY A 1 84 ? 10.464 -3.218 -11.270 1.00 84.62 84 GLY A C 1
ATOM 678 O O . GLY A 1 84 ? 9.933 -2.714 -10.285 1.00 84.62 84 GLY A O 1
ATOM 679 N N . ARG A 1 85 ? 10.004 -4.325 -11.854 1.00 81.94 85 ARG A N 1
ATOM 680 C CA . ARG A 1 85 ? 8.911 -5.184 -11.386 1.00 81.94 85 ARG A CA 1
ATOM 681 C C . ARG A 1 85 ? 9.417 -6.605 -11.239 1.00 81.94 85 ARG A C 1
ATOM 683 O O . ARG A 1 85 ? 10.060 -7.159 -12.126 1.00 81.94 85 ARG A O 1
ATOM 690 N N . TYR A 1 86 ? 9.076 -7.226 -10.134 1.00 78.12 86 TYR A N 1
ATOM 691 C CA . TYR A 1 86 ? 9.376 -8.626 -9.892 1.00 78.12 86 TYR A CA 1
ATOM 692 C C . TYR A 1 86 ? 8.082 -9.324 -9.533 1.00 78.12 86 TYR A C 1
ATOM 694 O O . TYR A 1 86 ? 7.353 -8.773 -8.727 1.00 78.12 86 TYR A O 1
ATOM 702 N N . TRP A 1 87 ? 7.839 -10.513 -10.086 1.00 76.44 87 TRP A N 1
ATOM 703 C CA . TRP A 1 87 ? 6.554 -11.207 -9.956 1.00 76.44 87 TRP A CA 1
ATOM 704 C C . TRP A 1 87 ? 6.618 -12.542 -9.214 1.00 76.44 87 TRP A C 1
ATOM 706 O O . TRP A 1 87 ? 5.581 -13.098 -8.879 1.00 76.44 87 TRP A O 1
ATOM 716 N N . GLU A 1 88 ? 7.802 -13.110 -8.980 1.00 77.75 88 GLU A N 1
ATOM 717 C CA . GLU A 1 88 ? 7.886 -14.434 -8.354 1.00 77.75 88 GLU A CA 1
ATOM 718 C C . GLU A 1 88 ? 9.256 -14.713 -7.759 1.00 77.75 88 GLU A C 1
ATOM 720 O O . GLU A 1 88 ? 10.284 -14.384 -8.348 1.00 77.75 88 GLU A O 1
ATOM 725 N N . GLU A 1 89 ? 9.252 -15.387 -6.613 1.00 71.31 89 GLU A N 1
ATOM 726 C CA . GLU A 1 89 ? 10.455 -15.804 -5.909 1.00 71.31 89 GLU A CA 1
ATOM 727 C C . GLU A 1 89 ? 11.332 -16.791 -6.655 1.00 71.31 89 GLU A C 1
ATOM 729 O O . GLU A 1 89 ? 10.868 -17.697 -7.330 1.00 71.31 89 GLU A O 1
ATOM 734 N N . GLY A 1 90 ? 12.642 -16.538 -6.584 1.00 70.75 90 GLY A N 1
ATOM 735 C CA . GLY A 1 90 ? 13.655 -17.274 -7.331 1.00 70.75 90 GLY A CA 1
ATOM 736 C C . GLY A 1 90 ? 13.742 -16.918 -8.818 1.00 70.75 90 GLY A C 1
ATOM 737 O O . GLY A 1 90 ? 14.726 -17.298 -9.448 1.00 70.75 90 GLY A O 1
ATOM 738 N N . LYS A 1 91 ? 12.790 -16.159 -9.386 1.00 78.44 91 LYS A N 1
ATOM 739 C CA . LYS A 1 91 ? 12.819 -15.784 -10.807 1.00 78.44 91 LYS A CA 1
ATOM 740 C C . LYS A 1 91 ? 13.580 -14.481 -11.053 1.00 78.44 91 LYS A C 1
ATOM 742 O O . LYS A 1 91 ? 13.431 -13.489 -10.338 1.00 78.44 91 LYS A O 1
ATOM 747 N N . THR A 1 92 ? 14.384 -14.493 -12.112 1.00 83.12 92 THR A N 1
ATOM 748 C CA . THR A 1 92 ? 14.990 -13.298 -12.705 1.00 83.12 92 THR A CA 1
ATOM 749 C C . THR A 1 92 ? 14.215 -12.957 -13.970 1.00 83.12 92 THR A C 1
ATOM 751 O O . THR A 1 92 ? 13.879 -13.850 -14.741 1.00 83.12 92 THR A O 1
ATOM 754 N N . TYR A 1 93 ? 13.927 -11.676 -14.183 1.00 85.94 93 TYR A N 1
ATOM 755 C CA . TYR A 1 93 ? 13.246 -11.213 -15.391 1.00 85.94 93 TYR A CA 1
ATOM 756 C C . TYR A 1 93 ? 14.254 -10.466 -16.249 1.00 85.94 93 TYR A C 1
ATOM 758 O O . TYR A 1 93 ? 14.943 -9.578 -15.751 1.00 85.94 93 TYR A O 1
ATOM 766 N N . LYS A 1 94 ? 14.351 -10.795 -17.536 1.00 91.06 94 LYS A N 1
ATOM 767 C CA . LYS A 1 94 ? 15.192 -10.047 -18.473 1.00 91.06 94 LYS A CA 1
ATOM 768 C C . LYS A 1 94 ? 14.316 -9.415 -19.534 1.00 91.06 94 LYS A C 1
ATOM 770 O O . LYS A 1 94 ? 13.499 -10.087 -20.162 1.00 91.06 94 LYS A O 1
ATOM 775 N N . VAL A 1 95 ? 14.516 -8.126 -19.760 1.00 92.62 95 VAL A N 1
ATOM 776 C CA . VAL A 1 95 ? 13.807 -7.368 -20.787 1.00 92.62 95 VAL A CA 1
ATOM 777 C C . VAL A 1 95 ? 14.791 -6.701 -21.738 1.00 92.62 95 VAL A C 1
ATOM 779 O O . VAL A 1 95 ? 15.928 -6.407 -21.372 1.00 92.62 95 VAL A O 1
ATOM 782 N N . ARG A 1 96 ? 14.361 -6.458 -22.974 1.00 95.25 96 ARG A N 1
ATOM 783 C CA . ARG A 1 96 ? 15.111 -5.699 -23.975 1.00 95.25 96 ARG A CA 1
ATOM 784 C C . ARG A 1 96 ? 14.399 -4.386 -24.229 1.00 95.25 96 ARG A C 1
ATOM 786 O O . ARG A 1 96 ? 13.264 -4.395 -24.697 1.00 95.25 96 ARG A O 1
ATOM 793 N N . LEU A 1 97 ? 15.080 -3.283 -23.944 1.00 96.06 97 LEU A N 1
ATOM 794 C CA . LEU A 1 97 ? 14.661 -1.942 -24.329 1.00 96.06 97 LEU A CA 1
ATOM 795 C C . LEU A 1 97 ? 15.206 -1.648 -25.729 1.00 96.06 97 LEU A C 1
ATOM 797 O O . LEU A 1 97 ? 16.401 -1.820 -25.971 1.00 96.06 97 LEU A O 1
ATOM 801 N N . THR A 1 98 ? 14.338 -1.211 -26.636 1.00 96.12 98 THR A N 1
ATOM 802 C CA . THR A 1 98 ? 14.678 -0.926 -28.034 1.00 96.12 98 THR A CA 1
ATOM 803 C C . THR A 1 98 ? 14.342 0.520 -28.374 1.00 96.12 98 THR A C 1
ATOM 805 O O . THR A 1 98 ? 13.226 0.972 -28.128 1.00 96.12 98 THR A O 1
ATOM 808 N N . ALA A 1 99 ? 15.299 1.223 -28.976 1.00 94.44 99 ALA A N 1
ATOM 809 C CA . ALA A 1 99 ? 15.089 2.509 -29.628 1.00 94.44 99 ALA A CA 1
ATOM 810 C C . ALA A 1 99 ? 15.149 2.317 -31.148 1.00 94.44 99 ALA A C 1
ATOM 812 O O . ALA A 1 99 ? 16.048 1.636 -31.650 1.00 94.44 99 ALA A O 1
ATOM 813 N N . ARG A 1 100 ? 14.205 2.915 -31.875 1.00 94.38 100 ARG A N 1
ATOM 814 C CA . ARG A 1 100 ? 14.133 2.923 -33.336 1.00 94.38 100 ARG A CA 1
ATOM 815 C C . ARG A 1 100 ? 13.702 4.299 -33.835 1.00 94.38 100 ARG A C 1
ATOM 817 O O . ARG A 1 100 ? 12.631 4.775 -33.478 1.00 94.38 100 ARG A O 1
ATOM 824 N N . THR A 1 101 ? 14.513 4.900 -34.689 1.00 91.12 101 THR A N 1
ATOM 825 C CA . THR A 1 101 ? 14.231 6.179 -35.358 1.00 91.12 101 THR A CA 1
ATOM 826 C C . THR A 1 101 ? 13.434 5.974 -36.650 1.00 91.12 101 THR A C 1
ATOM 828 O O . THR A 1 101 ? 13.353 4.861 -37.183 1.00 91.12 101 THR A O 1
ATOM 831 N N . GLN A 1 102 ? 12.851 7.045 -37.197 1.00 86.56 102 GLN A N 1
ATOM 832 C CA . GLN A 1 102 ? 12.050 6.974 -38.433 1.00 86.56 102 GLN A CA 1
ATOM 833 C C . GLN A 1 102 ? 12.864 6.540 -39.661 1.00 86.56 102 GLN A C 1
ATOM 835 O O . GLN A 1 102 ? 12.336 5.873 -40.548 1.00 86.56 102 GLN A O 1
ATOM 840 N N . ASN A 1 103 ? 14.155 6.879 -39.701 1.00 86.25 103 ASN A N 1
ATOM 841 C CA . ASN A 1 103 ? 15.089 6.465 -40.754 1.00 86.25 103 ASN A CA 1
ATOM 842 C C . ASN A 1 103 ? 15.551 4.995 -40.627 1.00 86.25 103 ASN A C 1
ATOM 844 O O . ASN A 1 103 ? 16.284 4.518 -41.489 1.00 86.25 103 ASN A O 1
ATOM 848 N N . GLY A 1 104 ? 15.112 4.272 -39.590 1.00 87.62 104 GLY A N 1
ATOM 849 C CA . GLY A 1 104 ? 15.348 2.838 -39.419 1.00 87.62 104 GLY A CA 1
ATOM 850 C C . GLY A 1 104 ? 16.530 2.463 -38.523 1.00 87.62 104 GLY A C 1
ATOM 851 O O . GLY A 1 104 ? 16.678 1.268 -38.233 1.00 87.62 104 GLY A O 1
ATOM 852 N N . ASP A 1 105 ? 17.319 3.434 -38.044 1.00 91.88 105 ASP A N 1
ATOM 853 C CA . ASP A 1 105 ? 18.414 3.171 -37.104 1.00 91.88 105 ASP A CA 1
ATOM 854 C C . ASP A 1 105 ? 17.875 2.590 -35.795 1.00 91.88 105 ASP A C 1
ATOM 856 O O . ASP A 1 105 ? 16.795 2.947 -35.316 1.00 91.88 105 ASP A O 1
ATOM 860 N N . GLN A 1 106 ? 18.623 1.646 -35.223 1.00 94.25 106 GLN A N 1
ATOM 861 C CA . GLN A 1 106 ? 18.198 0.891 -34.051 1.00 94.25 106 GLN A CA 1
ATOM 862 C C . GLN A 1 106 ? 19.322 0.718 -33.044 1.00 94.25 106 GLN A C 1
ATOM 864 O O . GLN A 1 106 ? 20.468 0.442 -33.397 1.00 94.25 106 GLN A O 1
ATOM 869 N N . ALA A 1 107 ? 18.945 0.804 -31.776 1.00 94.50 107 ALA A N 1
ATOM 870 C CA . ALA A 1 107 ? 19.780 0.461 -30.642 1.00 94.50 107 ALA A CA 1
ATOM 871 C C . ALA A 1 107 ? 18.958 -0.362 -29.653 1.00 94.50 107 ALA A C 1
ATOM 873 O O . ALA A 1 107 ? 17.742 -0.192 -29.543 1.00 94.50 107 ALA A O 1
ATOM 874 N N . PHE A 1 108 ? 19.619 -1.254 -28.926 1.00 95.25 108 PHE A N 1
ATOM 875 C CA . PHE A 1 108 ? 18.968 -2.030 -27.885 1.00 95.25 108 PHE A CA 1
ATOM 876 C C . PHE A 1 108 ? 19.878 -2.206 -26.682 1.00 95.25 108 PHE A C 1
ATOM 878 O O . PHE A 1 108 ? 21.105 -2.184 -26.790 1.00 95.25 108 PHE A O 1
ATOM 885 N N . VAL A 1 109 ? 19.246 -2.422 -25.538 1.00 94.19 109 VAL A N 1
ATOM 886 C CA . VAL A 1 109 ? 19.921 -2.724 -24.288 1.00 94.19 109 VAL A CA 1
ATOM 887 C C . VAL A 1 109 ? 19.125 -3.772 -23.517 1.00 94.19 109 VAL A C 1
ATOM 889 O O . VAL A 1 109 ? 17.895 -3.735 -23.491 1.00 94.19 109 VAL A O 1
ATOM 892 N N . GLU A 1 110 ? 19.820 -4.750 -22.939 1.00 93.88 110 GLU A N 1
ATOM 893 C CA . GLU A 1 110 ? 19.198 -5.755 -22.077 1.00 93.88 110 GLU A CA 1
ATOM 894 C C . GLU A 1 110 ? 19.268 -5.303 -20.625 1.00 93.88 110 GLU A C 1
ATOM 896 O O . GLU A 1 110 ? 20.296 -4.801 -20.174 1.00 93.88 110 GLU A O 1
ATOM 901 N N . ILE A 1 111 ? 18.166 -5.491 -19.911 1.00 90.75 111 ILE A N 1
ATOM 902 C CA . ILE A 1 111 ? 17.990 -5.057 -18.532 1.00 90.75 111 ILE A CA 1
ATOM 903 C C . ILE A 1 111 ? 17.546 -6.267 -17.732 1.00 90.75 111 ILE A C 1
ATOM 905 O O . ILE A 1 111 ? 16.590 -6.955 -18.102 1.00 90.75 111 ILE A O 1
ATOM 909 N N . VAL A 1 112 ? 18.256 -6.533 -16.645 1.00 87.56 112 VAL A N 1
ATOM 910 C CA . VAL A 1 112 ? 17.989 -7.670 -15.768 1.00 87.56 112 VAL A CA 1
ATOM 911 C C . VAL A 1 112 ? 17.328 -7.158 -14.505 1.00 87.56 112 VAL A C 1
ATOM 913 O O . VAL A 1 112 ? 17.869 -6.295 -13.823 1.00 87.56 112 VAL A O 1
ATOM 916 N N . VAL A 1 113 ? 16.166 -7.703 -14.174 1.00 83.25 113 VAL A N 1
ATOM 917 C CA . VAL A 1 113 ? 15.382 -7.304 -13.013 1.00 83.25 113 VAL A CA 1
ATOM 918 C C . VAL A 1 113 ? 15.434 -8.400 -11.963 1.00 83.25 113 VAL A C 1
ATOM 920 O O . VAL A 1 113 ? 15.064 -9.549 -12.219 1.00 83.25 113 VAL A O 1
ATOM 923 N N . LYS A 1 114 ? 15.923 -8.035 -10.775 1.00 78.38 114 LYS A N 1
ATOM 924 C CA . LYS A 1 114 ? 16.185 -8.961 -9.665 1.00 78.38 114 LYS A CA 1
ATOM 925 C C . LYS A 1 114 ? 15.348 -8.621 -8.432 1.00 78.38 114 LYS A C 1
ATOM 927 O O . LYS A 1 114 ? 15.006 -7.461 -8.179 1.00 78.38 114 LYS A O 1
ATOM 932 N N . LYS A 1 115 ? 15.081 -9.645 -7.615 1.00 73.81 115 LYS A N 1
ATOM 933 C CA . LYS A 1 115 ? 14.499 -9.487 -6.275 1.00 73.81 115 LYS A CA 1
ATOM 934 C C . LYS A 1 115 ? 15.404 -8.580 -5.420 1.00 73.81 115 LYS A C 1
ATOM 936 O O . LYS A 1 115 ? 16.613 -8.815 -5.357 1.00 73.81 115 LYS A O 1
ATOM 941 N N . PRO A 1 116 ? 14.869 -7.560 -4.731 1.00 69.75 116 PRO A N 1
ATOM 942 C CA . PRO A 1 116 ? 15.638 -6.829 -3.737 1.00 69.75 116 PRO A CA 1
ATOM 943 C C . PRO A 1 116 ? 15.820 -7.691 -2.480 1.00 69.75 116 PRO A C 1
ATOM 945 O O . PRO A 1 116 ? 14.866 -8.265 -1.975 1.00 69.75 116 PRO A O 1
ATOM 948 N N . ASN A 1 117 ? 17.032 -7.726 -1.920 1.00 68.44 117 ASN A N 1
ATOM 949 C CA . ASN A 1 117 ? 17.288 -8.449 -0.660 1.00 68.44 117 ASN A CA 1
ATOM 950 C C . ASN A 1 117 ? 16.737 -7.732 0.591 1.00 68.44 117 ASN A C 1
ATOM 952 O O . ASN A 1 117 ? 16.605 -8.343 1.644 1.00 68.44 117 ASN A O 1
ATOM 956 N N . LYS A 1 118 ? 16.478 -6.421 0.500 1.00 69.00 118 LYS A N 1
ATOM 957 C CA . LYS A 1 118 ? 15.957 -5.569 1.583 1.00 69.00 118 LYS A CA 1
ATOM 958 C C . LYS A 1 118 ? 15.351 -4.284 1.019 1.00 69.00 118 LYS A C 1
ATOM 960 O O . LYS A 1 118 ? 15.776 -3.833 -0.051 1.00 69.00 118 LYS A O 1
ATOM 965 N N . LEU A 1 119 ? 14.415 -3.692 1.760 1.00 72.12 119 LEU A N 1
ATOM 966 C CA . LEU A 1 119 ? 13.816 -2.384 1.470 1.00 72.12 119 LEU A CA 1
ATOM 967 C C . LEU A 1 119 ? 14.286 -1.359 2.510 1.00 72.12 119 LEU A C 1
ATOM 969 O O . LEU A 1 119 ? 14.239 -1.645 3.711 1.00 72.12 119 LEU A O 1
ATOM 973 N N . GLY A 1 120 ? 14.669 -0.159 2.074 1.00 68.50 120 GLY A N 1
ATOM 974 C CA . GLY A 1 120 ? 15.172 0.906 2.946 1.00 68.50 120 GLY A CA 1
ATOM 975 C C . GLY A 1 120 ? 16.684 0.949 3.157 1.00 68.50 120 GLY A C 1
ATOM 976 O O . GLY A 1 120 ? 17.414 0.095 2.647 1.00 68.50 120 GLY A O 1
ATOM 977 N N . PRO A 1 121 ? 17.150 1.994 3.866 1.00 65.88 121 PRO A N 1
ATOM 978 C CA . PRO A 1 121 ? 18.564 2.314 3.974 1.00 65.88 121 PRO A CA 1
ATOM 979 C C . PRO A 1 121 ? 19.325 1.287 4.817 1.00 65.88 121 PRO A C 1
ATOM 981 O O . PRO A 1 121 ? 18.808 0.715 5.772 1.00 65.88 121 PRO A O 1
ATOM 984 N N . ASP A 1 122 ? 20.605 1.120 4.489 1.00 55.91 122 ASP A N 1
ATOM 985 C CA . ASP A 1 122 ? 21.538 0.200 5.153 1.00 55.91 122 ASP A CA 1
ATOM 986 C C . ASP A 1 122 ? 21.884 0.603 6.587 1.00 55.91 122 ASP A C 1
ATOM 988 O O . ASP A 1 122 ? 22.361 -0.220 7.367 1.00 55.91 122 ASP A O 1
ATOM 992 N N . LYS A 1 123 ? 21.673 1.876 6.928 1.00 54.78 123 LYS A N 1
ATOM 993 C CA . LYS A 1 123 ? 22.007 2.422 8.239 1.00 54.78 123 LYS A CA 1
ATOM 994 C C . LYS A 1 123 ? 20.761 2.502 9.115 1.00 54.78 123 LYS A C 1
ATOM 996 O O . LYS A 1 123 ? 19.732 2.995 8.644 1.00 54.78 123 LYS A O 1
ATOM 1001 N N . PRO A 1 124 ? 20.865 2.131 10.401 1.00 47.72 124 PRO A N 1
ATOM 1002 C CA . PRO A 1 124 ? 19.817 2.426 11.349 1.00 47.72 124 PRO A CA 1
ATOM 1003 C C . PRO A 1 124 ? 19.770 3.948 11.530 1.00 47.72 124 PRO A C 1
ATOM 1005 O O . PRO A 1 124 ? 20.608 4.553 12.192 1.00 47.72 124 PRO A O 1
ATOM 1008 N N . LEU A 1 125 ? 18.746 4.586 10.967 1.00 51.28 125 LEU A N 1
ATOM 1009 C CA . LEU A 1 125 ? 18.030 5.567 11.782 1.00 51.28 125 LEU A CA 1
ATOM 1010 C C . LEU A 1 125 ? 17.550 4.777 13.017 1.00 51.28 125 LEU A C 1
ATOM 1012 O O . LEU A 1 125 ? 17.360 3.572 12.896 1.00 51.28 125 LEU A O 1
ATOM 1016 N N . ASN A 1 126 ? 17.389 5.374 14.197 1.00 50.72 126 ASN A N 1
ATOM 1017 C CA . ASN A 1 126 ? 17.013 4.677 15.450 1.00 50.72 126 ASN A CA 1
ATOM 1018 C C . ASN A 1 126 ? 15.607 4.004 15.433 1.00 50.72 126 ASN A C 1
ATOM 1020 O O . ASN A 1 126 ? 14.932 3.913 16.452 1.00 50.72 126 ASN A O 1
ATOM 1024 N N . ILE A 1 127 ? 15.135 3.585 14.264 1.00 57.94 127 ILE A N 1
ATOM 1025 C CA . ILE A 1 127 ? 13.858 3.002 13.911 1.00 57.94 127 ILE A CA 1
ATOM 1026 C C . ILE A 1 127 ? 14.180 1.694 13.177 1.00 57.94 127 ILE A C 1
ATOM 1028 O O . ILE A 1 127 ? 14.837 1.699 12.135 1.00 57.94 127 ILE A O 1
ATOM 1032 N N . ILE A 1 128 ? 13.719 0.571 13.724 1.00 61.47 128 ILE A N 1
ATOM 1033 C CA . ILE A 1 128 ? 13.796 -0.729 13.055 1.00 61.47 128 ILE A CA 1
ATOM 1034 C C . ILE A 1 128 ? 12.780 -0.710 11.908 1.00 61.47 128 ILE A C 1
ATOM 1036 O O . ILE A 1 128 ? 11.585 -0.545 12.137 1.00 61.47 128 ILE A O 1
ATOM 1040 N N . TYR A 1 129 ? 13.256 -0.846 10.669 1.00 69.75 129 TYR A N 1
ATOM 1041 C CA . TYR A 1 129 ? 12.404 -0.841 9.472 1.00 69.75 129 TYR A CA 1
ATOM 1042 C C . TYR A 1 129 ? 12.078 -2.240 8.945 1.00 69.75 129 TYR A C 1
ATOM 1044 O O . TYR A 1 129 ? 11.538 -2.362 7.846 1.00 69.75 129 TYR A O 1
ATOM 1052 N N . THR A 1 130 ? 12.508 -3.285 9.641 1.00 74.38 130 THR A N 1
ATOM 1053 C CA . THR A 1 130 ? 12.501 -4.663 9.140 1.00 74.38 130 THR A CA 1
ATOM 1054 C C . THR A 1 130 ? 11.406 -5.505 9.749 1.00 74.38 130 THR A C 1
ATOM 1056 O O . THR A 1 130 ? 10.906 -6.385 9.062 1.00 74.38 130 THR A O 1
ATOM 1059 N N . ASP A 1 131 ? 10.999 -5.207 10.979 1.00 80.31 131 ASP A N 1
ATOM 1060 C CA . ASP A 1 131 ? 10.177 -6.116 11.758 1.00 80.31 131 ASP A CA 1
ATOM 1061 C C . ASP A 1 131 ? 8.964 -5.411 12.356 1.00 80.31 131 ASP A C 1
ATOM 1063 O O . ASP A 1 131 ? 9.014 -4.231 12.714 1.00 80.31 131 ASP A O 1
ATOM 1067 N N . PHE A 1 132 ? 7.877 -6.160 12.479 1.00 79.12 132 PHE A N 1
ATOM 1068 C CA . PHE A 1 132 ? 6.687 -5.780 13.222 1.00 79.12 132 PHE A CA 1
ATOM 1069 C C . PHE A 1 132 ? 6.323 -6.904 14.189 1.00 79.12 132 PHE A C 1
ATOM 1071 O O . PHE A 1 132 ? 6.605 -8.068 13.919 1.00 79.12 132 PHE A O 1
ATOM 1078 N N . VAL A 1 133 ? 5.713 -6.567 15.322 1.00 75.31 133 VAL A N 1
ATOM 1079 C CA . VAL A 1 133 ? 5.215 -7.565 16.276 1.00 75.31 133 VAL A CA 1
ATOM 1080 C C . VAL A 1 133 ? 3.710 -7.652 16.106 1.00 75.31 133 VAL A C 1
ATOM 1082 O O . VAL A 1 133 ? 3.017 -6.679 16.409 1.00 75.31 133 VAL A O 1
ATOM 1085 N N . ASP A 1 134 ? 3.221 -8.781 15.593 1.00 71.69 134 ASP A N 1
ATOM 1086 C CA . ASP A 1 134 ? 1.790 -9.030 15.424 1.00 71.69 134 ASP A CA 1
ATOM 1087 C C . ASP A 1 134 ? 1.043 -8.979 16.767 1.00 71.69 134 ASP A C 1
ATOM 1089 O O . ASP A 1 134 ? 1.621 -8.877 17.855 1.00 71.69 134 ASP A O 1
ATOM 1093 N N . VAL A 1 135 ? -0.285 -9.042 16.718 1.00 66.38 135 VAL A N 1
ATOM 1094 C CA . VAL A 1 135 ? -1.074 -8.979 17.954 1.00 66.38 135 VAL A CA 1
ATOM 1095 C C . VAL A 1 135 ? -0.826 -10.179 18.871 1.00 66.38 135 VAL A C 1
ATOM 1097 O O . VAL A 1 135 ? -1.098 -10.074 20.063 1.00 66.38 135 VAL A O 1
ATOM 1100 N N . PHE A 1 136 ? -0.337 -11.305 18.348 1.00 70.19 136 PHE A N 1
ATOM 1101 C CA . PHE A 1 136 ? 0.007 -12.507 19.108 1.00 70.19 136 PHE A CA 1
ATOM 1102 C C . PHE A 1 136 ? 1.367 -12.377 19.813 1.00 70.19 136 PHE A C 1
ATOM 1104 O O . PHE A 1 136 ? 1.755 -13.272 20.567 1.00 70.19 136 PHE A O 1
ATOM 1111 N N . GLY A 1 137 ? 2.089 -11.274 19.591 1.00 70.25 137 GLY A N 1
ATOM 1112 C CA . GLY A 1 137 ? 3.433 -11.064 20.112 1.00 70.25 137 GLY A CA 1
ATOM 1113 C C . GLY A 1 137 ? 4.524 -11.717 19.262 1.00 70.25 137 GLY A C 1
ATOM 1114 O O . GLY A 1 137 ? 5.663 -11.792 19.722 1.00 70.25 137 GLY A O 1
ATOM 1115 N N . GLN A 1 138 ? 4.209 -12.198 18.054 1.00 76.81 138 GLN A N 1
ATOM 1116 C CA . GLN A 1 138 ? 5.192 -12.798 17.156 1.00 76.81 138 GLN A CA 1
ATOM 1117 C C . GLN A 1 138 ? 5.858 -11.720 16.306 1.00 76.81 138 GLN A C 1
ATOM 1119 O O . GLN A 1 138 ? 5.198 -10.867 15.711 1.00 76.81 138 GLN A O 1
ATOM 1124 N N . THR A 1 139 ? 7.184 -11.770 16.231 1.00 82.44 139 THR A N 1
ATOM 1125 C CA . THR A 1 139 ? 7.962 -10.886 15.365 1.00 82.44 139 THR A CA 1
ATOM 1126 C C . THR A 1 139 ? 7.934 -11.408 13.934 1.00 82.44 139 THR A C 1
ATOM 1128 O O . THR A 1 139 ? 8.280 -12.558 13.678 1.00 82.44 139 THR A O 1
ATOM 1131 N N . GLN A 1 140 ? 7.559 -10.539 13.005 1.00 83.88 140 GLN A N 1
ATOM 1132 C CA . GLN A 1 140 ? 7.386 -10.818 11.586 1.00 83.88 140 GLN A CA 1
ATOM 1133 C C . GLN A 1 140 ? 8.237 -9.845 10.761 1.00 83.88 140 GLN A C 1
ATOM 1135 O O . GLN A 1 140 ? 8.321 -8.663 11.096 1.00 83.88 140 GLN A O 1
ATOM 1140 N N . ASN A 1 141 ? 8.827 -10.312 9.658 1.00 86.00 141 ASN A N 1
ATOM 1141 C CA . ASN A 1 141 ? 9.675 -9.489 8.793 1.00 86.00 141 ASN A CA 1
ATOM 1142 C C . ASN A 1 141 ? 8.837 -8.748 7.733 1.00 86.00 141 ASN A C 1
ATOM 1144 O O . ASN A 1 141 ? 8.418 -9.333 6.734 1.00 86.00 141 ASN A O 1
ATOM 1148 N N . ILE A 1 142 ? 8.621 -7.438 7.905 1.00 84.56 142 ILE A N 1
ATOM 1149 C CA . ILE A 1 142 ? 7.831 -6.621 6.968 1.00 84.56 142 ILE A CA 1
ATOM 1150 C C . ILE A 1 142 ? 8.442 -6.586 5.563 1.00 84.56 142 ILE A C 1
ATOM 1152 O O . ILE A 1 142 ? 7.709 -6.506 4.582 1.00 84.56 142 ILE A O 1
ATOM 1156 N N . ASN A 1 143 ? 9.774 -6.638 5.434 1.00 83.44 143 ASN A N 1
ATOM 1157 C CA . ASN A 1 143 ? 10.411 -6.613 4.116 1.00 83.44 143 ASN A CA 1
ATOM 1158 C C . ASN A 1 143 ? 10.068 -7.865 3.330 1.00 83.44 143 ASN A C 1
ATOM 1160 O O . ASN A 1 143 ? 9.769 -7.761 2.146 1.00 83.44 143 ASN A O 1
ATOM 1164 N N . GLU A 1 144 ? 10.137 -9.021 3.982 1.00 84.50 144 GLU A N 1
ATOM 1165 C CA . GLU A 1 144 ? 9.855 -10.301 3.353 1.00 84.50 144 GLU A CA 1
ATOM 1166 C C . GLU A 1 144 ? 8.435 -10.316 2.804 1.00 84.50 144 GLU A C 1
ATOM 1168 O O . GLU A 1 144 ? 8.282 -10.406 1.589 1.00 84.50 144 GLU A O 1
ATOM 1173 N N . TYR A 1 145 ? 7.432 -10.069 3.652 1.00 86.00 145 TYR A N 1
ATOM 1174 C CA . TYR A 1 145 ? 6.037 -10.014 3.213 1.00 86.00 145 TYR A CA 1
ATOM 1175 C C . TYR A 1 145 ? 5.794 -8.940 2.155 1.00 86.00 145 TYR A C 1
ATOM 1177 O O . TYR A 1 145 ? 5.065 -9.178 1.194 1.00 86.00 145 TYR A O 1
ATOM 1185 N N . CYS A 1 146 ? 6.420 -7.762 2.274 1.00 86.38 146 CYS A N 1
ATOM 1186 C CA . CYS A 1 146 ? 6.242 -6.742 1.253 1.00 86.38 146 CYS A CA 1
ATOM 1187 C C . CYS A 1 146 ? 6.840 -7.155 -0.097 1.00 86.38 146 CYS A C 1
ATOM 1189 O O . CYS A 1 146 ? 6.262 -6.883 -1.143 1.00 86.38 146 CYS A O 1
ATOM 1191 N N . ILE A 1 147 ? 8.005 -7.801 -0.102 1.00 82.75 147 ILE A N 1
ATOM 1192 C CA . ILE A 1 147 ? 8.663 -8.233 -1.338 1.00 82.75 147 ILE A CA 1
ATOM 1193 C C . ILE A 1 147 ? 7.928 -9.419 -1.962 1.00 82.75 147 ILE A C 1
ATOM 1195 O O . ILE A 1 147 ? 7.812 -9.475 -3.187 1.00 82.75 147 ILE A O 1
ATOM 1199 N N . THR A 1 148 ? 7.460 -10.366 -1.151 1.00 83.31 148 THR A N 1
ATOM 1200 C CA . THR A 1 148 ? 6.816 -11.588 -1.633 1.00 83.31 148 THR A CA 1
ATOM 1201 C C . THR A 1 148 ? 5.368 -11.334 -2.030 1.00 83.31 148 THR A C 1
ATOM 1203 O O . THR A 1 148 ? 5.018 -11.591 -3.178 1.00 83.31 148 THR A O 1
ATOM 1206 N N . GLU A 1 149 ? 4.538 -10.790 -1.143 1.00 85.50 149 GLU A N 1
ATOM 1207 C CA . GLU A 1 149 ? 3.088 -10.715 -1.359 1.00 85.50 149 GLU A CA 1
ATOM 1208 C C . GLU A 1 149 ? 2.688 -9.573 -2.295 1.00 85.50 149 GLU A C 1
ATOM 1210 O O . GLU A 1 149 ? 1.850 -9.764 -3.171 1.00 85.50 149 GLU A O 1
ATOM 1215 N N . PHE A 1 150 ? 3.324 -8.402 -2.188 1.00 85.94 150 PHE A N 1
ATOM 1216 C CA . PHE A 1 150 ? 3.049 -7.290 -3.109 1.00 85.94 150 PHE A CA 1
ATOM 1217 C C . PHE A 1 150 ? 3.827 -7.417 -4.419 1.00 85.94 150 PHE A C 1
ATOM 1219 O O . PHE A 1 150 ? 3.292 -7.103 -5.482 1.00 85.94 150 PHE A O 1
ATOM 1226 N N . GLY A 1 151 ? 5.053 -7.951 -4.368 1.00 80.56 151 GLY A N 1
ATOM 1227 C CA . GLY A 1 151 ? 5.841 -8.214 -5.570 1.00 80.56 151 GLY A CA 1
ATOM 1228 C C . GLY A 1 151 ? 5.112 -9.137 -6.546 1.00 80.56 151 GLY A C 1
ATOM 1229 O O . GLY A 1 151 ? 4.974 -8.789 -7.710 1.00 80.56 151 GLY A O 1
ATOM 1230 N N . LYS A 1 152 ? 4.529 -10.254 -6.084 1.00 81.44 152 LYS A N 1
ATOM 1231 C CA . LYS A 1 152 ? 3.773 -11.184 -6.954 1.00 81.44 152 LYS A CA 1
ATOM 1232 C C . LYS A 1 152 ? 2.679 -10.530 -7.800 1.00 81.44 152 LYS A C 1
ATOM 1234 O O . LYS A 1 152 ? 2.332 -11.018 -8.875 1.00 81.44 152 LYS A O 1
ATOM 1239 N N . GLU A 1 153 ? 2.189 -9.397 -7.327 1.00 83.50 153 GLU A N 1
ATOM 1240 C CA . GLU A 1 153 ? 1.107 -8.616 -7.907 1.00 83.50 153 GLU A CA 1
ATOM 1241 C C . GLU A 1 153 ? 1.628 -7.414 -8.701 1.00 83.50 153 GLU A C 1
ATOM 1243 O O . GLU A 1 153 ? 0.861 -6.557 -9.111 1.00 83.50 153 GLU A O 1
ATOM 1248 N N . GLY A 1 154 ? 2.942 -7.304 -8.892 1.00 77.00 154 GLY A N 1
ATOM 1249 C CA . GLY A 1 154 ? 3.581 -6.191 -9.579 1.00 77.00 154 GLY A CA 1
ATOM 1250 C C . GLY A 1 154 ? 3.559 -4.874 -8.798 1.00 77.00 154 GLY A C 1
ATOM 1251 O O . GLY A 1 154 ? 3.996 -3.866 -9.345 1.00 77.00 154 GLY A O 1
ATOM 1252 N N . VAL A 1 155 ? 3.105 -4.869 -7.539 1.00 84.56 155 VAL A N 1
ATOM 1253 C CA . VAL A 1 155 ? 3.151 -3.693 -6.660 1.00 84.56 155 VAL A CA 1
ATOM 1254 C C . VAL A 1 155 ? 4.603 -3.455 -6.218 1.00 84.56 155 VAL A C 1
ATOM 1256 O O . VAL A 1 155 ? 5.267 -4.396 -5.770 1.00 84.56 155 VAL A O 1
ATOM 1259 N N . PRO A 1 156 ? 5.104 -2.209 -6.256 1.00 81.50 156 PRO A N 1
ATOM 1260 C CA . PRO A 1 156 ? 6.414 -1.867 -5.710 1.00 81.50 156 PRO A CA 1
ATOM 1261 C C . PRO A 1 156 ? 6.446 -2.092 -4.190 1.00 81.50 156 PRO A C 1
ATOM 1263 O O . PRO A 1 156 ? 5.738 -1.391 -3.469 1.00 81.50 156 PRO A O 1
ATOM 1266 N N . PRO A 1 157 ? 7.277 -3.000 -3.650 1.00 84.81 157 PRO A N 1
ATOM 1267 C CA . PRO A 1 157 ? 7.266 -3.357 -2.225 1.00 84.81 157 PRO A CA 1
ATOM 1268 C C . PRO A 1 157 ? 7.528 -2.195 -1.252 1.00 84.81 157 PRO A C 1
ATOM 1270 O O . PRO A 1 157 ? 7.127 -2.237 -0.088 1.00 84.81 157 PRO A O 1
ATOM 1273 N N . GLN A 1 158 ? 8.208 -1.147 -1.719 1.00 85.12 158 GLN A N 1
ATOM 1274 C CA . GLN A 1 158 ? 8.525 0.064 -0.965 1.00 85.12 158 GLN A CA 1
ATOM 1275 C C . GLN A 1 158 ? 7.260 0.832 -0.566 1.00 85.12 158 GLN A C 1
ATOM 1277 O O . GLN A 1 158 ? 7.225 1.419 0.513 1.00 85.12 158 GLN A O 1
ATOM 1282 N N . LEU A 1 159 ? 6.220 0.817 -1.405 1.00 86.88 159 LEU A N 1
ATOM 1283 C CA . LEU A 1 159 ? 4.990 1.574 -1.179 1.00 86.88 159 LEU A CA 1
ATOM 1284 C C . LEU A 1 159 ? 4.121 1.003 -0.052 1.00 86.88 159 LEU A C 1
ATOM 1286 O O . LEU A 1 159 ? 3.854 1.736 0.897 1.00 86.88 159 LEU A O 1
ATOM 1290 N N . PRO A 1 160 ? 3.719 -0.279 -0.060 1.00 88.69 160 PRO A N 1
ATOM 1291 C CA . PRO A 1 160 ? 2.981 -0.839 1.059 1.00 88.69 160 PRO A CA 1
ATOM 1292 C C . PRO A 1 160 ? 3.816 -0.771 2.342 1.00 88.69 160 PRO A C 1
ATOM 1294 O O . PRO A 1 160 ? 3.283 -0.469 3.405 1.00 88.69 160 PRO A O 1
ATOM 1297 N N . LYS A 1 161 ? 5.147 -0.920 2.271 1.00 88.62 161 LYS A N 1
ATOM 1298 C CA . LYS A 1 161 ? 6.004 -0.668 3.437 1.00 88.62 161 LYS A CA 1
ATOM 1299 C C . LYS A 1 161 ? 5.886 0.779 3.949 1.00 88.62 161 LYS A C 1
ATOM 1301 O O . LYS A 1 161 ? 5.808 0.988 5.159 1.00 88.62 161 LYS A O 1
ATOM 1306 N N . ALA A 1 162 ? 5.859 1.767 3.057 1.00 88.25 162 ALA A N 1
ATOM 1307 C CA . ALA A 1 162 ? 5.646 3.175 3.387 1.00 88.25 162 ALA A CA 1
ATOM 1308 C C . ALA A 1 162 ? 4.282 3.433 4.035 1.00 88.25 162 ALA A C 1
ATOM 1310 O O . ALA A 1 162 ? 4.215 4.106 5.065 1.00 88.25 162 ALA A O 1
ATOM 1311 N N . GLN A 1 163 ? 3.219 2.838 3.494 1.00 89.12 163 GLN A N 1
ATOM 1312 C CA . GLN A 1 163 ? 1.877 2.909 4.073 1.00 89.12 163 GLN A CA 1
ATOM 1313 C C . GLN A 1 163 ? 1.841 2.272 5.465 1.00 89.12 163 GLN A C 1
ATOM 1315 O O . GLN A 1 163 ? 1.413 2.905 6.426 1.00 89.12 163 GLN A O 1
ATOM 1320 N N . ALA A 1 164 ? 2.382 1.062 5.611 1.00 87.44 164 ALA A N 1
ATOM 1321 C CA . ALA A 1 164 ? 2.497 0.377 6.892 1.00 87.44 164 ALA A CA 1
ATOM 1322 C C . ALA A 1 164 ? 3.242 1.219 7.942 1.00 87.44 164 ALA A C 1
ATOM 1324 O O . ALA A 1 164 ? 2.815 1.350 9.094 1.00 87.44 164 ALA A O 1
ATOM 1325 N N . PHE A 1 165 ? 4.348 1.839 7.529 1.00 84.75 165 PHE A N 1
ATOM 1326 C CA . PHE A 1 165 ? 5.135 2.707 8.392 1.00 84.75 165 PHE A CA 1
ATOM 1327 C C . PHE A 1 165 ? 4.386 3.995 8.773 1.00 84.75 165 PHE A C 1
ATOM 1329 O O . PHE A 1 165 ? 4.451 4.409 9.929 1.00 84.75 165 PHE A O 1
ATOM 1336 N N . LYS A 1 166 ? 3.624 4.602 7.854 1.00 83.19 166 LYS A N 1
ATOM 1337 C CA . LYS A 1 166 ? 2.755 5.753 8.155 1.00 83.19 166 LYS A CA 1
ATOM 1338 C C . LYS A 1 166 ? 1.647 5.397 9.142 1.00 83.19 166 LYS A C 1
ATOM 1340 O O . LYS A 1 166 ? 1.367 6.179 10.049 1.00 83.19 166 LYS A O 1
ATOM 1345 N N . GLU A 1 167 ? 1.016 4.245 8.958 1.00 79.44 167 GLU A N 1
ATOM 1346 C CA . GLU A 1 167 ? -0.133 3.819 9.757 1.00 79.44 167 GLU A CA 1
ATOM 1347 C C . GLU A 1 167 ? 0.247 3.464 11.190 1.00 79.44 167 GLU A C 1
ATOM 1349 O O . GLU A 1 167 ? -0.466 3.801 12.137 1.00 79.44 167 GLU A O 1
ATOM 1354 N N . THR A 1 168 ? 1.376 2.774 11.350 1.00 73.19 168 THR A N 1
ATOM 1355 C CA . THR A 1 168 ? 1.717 2.165 12.634 1.00 73.19 168 THR A CA 1
ATOM 1356 C C . THR A 1 168 ? 3.122 2.463 13.094 1.00 73.19 168 THR A C 1
ATOM 1358 O O . THR A 1 168 ? 3.400 2.245 14.255 1.00 73.19 168 THR A O 1
ATOM 1361 N N . LYS A 1 169 ? 4.064 2.887 12.248 1.00 71.69 169 LYS A N 1
ATOM 1362 C CA . LYS A 1 169 ? 5.503 2.751 12.565 1.00 71.69 169 LYS A CA 1
ATOM 1363 C C . LYS A 1 169 ? 5.841 1.331 13.061 1.00 71.69 169 LYS A C 1
ATOM 1365 O O . LYS A 1 169 ? 6.721 1.157 13.898 1.00 71.69 169 LYS A O 1
ATOM 1370 N N . PHE A 1 170 ? 5.079 0.344 12.581 1.00 69.00 170 PHE A N 1
ATOM 1371 C CA . PHE A 1 170 ? 5.058 -1.053 13.015 1.00 69.00 170 PHE A CA 1
ATOM 1372 C C . PHE A 1 170 ? 4.549 -1.320 14.452 1.00 69.00 170 PHE A C 1
ATOM 1374 O O . PHE A 1 170 ? 4.679 -2.440 14.938 1.00 69.00 170 PHE A O 1
ATOM 1381 N N . SER A 1 171 ? 3.930 -0.335 15.127 1.00 67.25 171 SER A N 1
ATOM 1382 C CA . SER A 1 171 ? 3.245 -0.479 16.427 1.00 67.25 171 SER A CA 1
ATOM 1383 C C . SER A 1 171 ? 2.337 0.723 16.811 1.00 67.25 171 SER A C 1
ATOM 1385 O O . SER A 1 171 ? 2.796 1.863 16.774 1.00 67.25 171 SER A O 1
ATOM 1387 N N . PRO A 1 172 ? 1.092 0.541 17.305 1.00 63.19 172 PRO A N 1
ATOM 1388 C CA . PRO A 1 172 ? 0.427 -0.715 17.637 1.00 63.19 172 PRO A CA 1
ATOM 1389 C C . PRO A 1 172 ? -0.316 -1.318 16.437 1.00 63.19 172 PRO A C 1
ATOM 1391 O O . PRO A 1 172 ? -0.891 -0.614 15.612 1.00 63.19 172 PRO A O 1
ATOM 1394 N N . LEU A 1 173 ? -0.351 -2.647 16.381 1.00 71.69 173 LEU A N 1
ATOM 1395 C CA . LEU A 1 173 ? -0.960 -3.434 15.306 1.00 71.69 173 LEU A CA 1
ATOM 1396 C C . LEU A 1 173 ? -2.406 -3.872 15.580 1.00 71.69 173 LEU A C 1
ATOM 1398 O O . LEU A 1 173 ? -2.972 -4.663 14.842 1.00 71.69 173 LEU A O 1
ATOM 1402 N N . TYR A 1 174 ? -3.032 -3.345 16.623 1.00 78.12 174 TYR A N 1
ATOM 1403 C CA . TYR A 1 174 ? -4.468 -3.460 16.848 1.00 78.12 174 TYR A CA 1
ATOM 1404 C C . TYR A 1 174 ? -4.973 -2.147 17.417 1.00 78.12 174 TYR A C 1
ATOM 1406 O O . TYR A 1 174 ? -4.408 -1.633 18.386 1.00 78.12 174 TYR A O 1
ATOM 1414 N N . ARG A 1 175 ? -6.046 -1.607 16.843 1.00 78.12 175 ARG A N 1
ATOM 1415 C CA . ARG A 1 175 ? -6.640 -0.355 17.303 1.00 78.12 175 ARG A CA 1
ATOM 1416 C C . ARG A 1 175 ? -8.148 -0.390 17.114 1.00 78.12 175 ARG A C 1
ATOM 1418 O O . ARG A 1 175 ? -8.655 -0.463 16.006 1.00 78.12 175 ARG A O 1
ATOM 1425 N N . TYR A 1 176 ? -8.890 -0.301 18.213 1.00 80.38 176 TYR A N 1
ATOM 1426 C CA . TYR A 1 176 ? -10.330 -0.061 18.130 1.00 80.38 176 TYR A CA 1
ATOM 1427 C C . TYR A 1 176 ? -10.594 1.307 17.478 1.00 80.38 176 TYR A C 1
ATOM 1429 O O . TYR A 1 176 ? -9.978 2.295 17.881 1.00 80.38 176 TYR A O 1
ATOM 1437 N N . GLU A 1 177 ? -11.508 1.366 16.501 1.00 78.69 177 GLU A N 1
ATOM 1438 C CA . GLU A 1 177 ? -11.887 2.588 15.778 1.00 78.69 177 GLU A CA 1
ATOM 1439 C C . GLU A 1 177 ? -13.246 3.131 16.280 1.00 78.69 177 GLU A C 1
ATOM 1441 O O . GLU A 1 177 ? -14.283 2.946 15.628 1.00 78.69 177 GLU A O 1
ATOM 1446 N N . PRO A 1 178 ? -13.291 3.832 17.434 1.00 77.12 178 PRO A N 1
ATOM 1447 C CA . PRO A 1 178 ? -14.539 4.235 18.089 1.00 77.12 178 PRO A CA 1
ATOM 1448 C C . PRO A 1 178 ? -15.457 5.068 17.200 1.00 77.12 178 PRO A C 1
ATOM 1450 O O . PRO A 1 178 ? -16.676 4.918 17.245 1.00 77.12 178 PRO A O 1
ATOM 1453 N N . TRP A 1 179 ? -14.889 5.943 16.370 1.00 74.50 179 TRP A N 1
ATOM 1454 C CA . TRP A 1 179 ? -15.659 6.831 15.502 1.00 74.50 179 TRP A CA 1
ATOM 1455 C C . TRP A 1 179 ? -16.411 6.076 14.419 1.00 74.50 179 TRP A C 1
ATOM 1457 O O . TRP A 1 179 ? -17.542 6.437 14.085 1.00 74.50 179 TRP A O 1
ATOM 1467 N N . LYS A 1 180 ? -15.810 4.999 13.907 1.00 77.94 180 LYS A N 1
ATOM 1468 C CA . LYS A 1 180 ? -16.455 4.149 12.917 1.00 77.94 180 LYS A CA 1
ATOM 1469 C C . LYS A 1 180 ? -17.604 3.361 13.537 1.00 77.94 180 LYS A C 1
ATOM 1471 O O . LYS A 1 180 ? -18.662 3.237 12.922 1.00 77.94 180 LYS A O 1
ATOM 1476 N N . ASP A 1 181 ? -17.428 2.895 14.769 1.00 81.69 181 ASP A N 1
ATOM 1477 C CA . ASP A 1 181 ? -18.467 2.168 15.496 1.00 81.69 181 ASP A CA 1
ATOM 1478 C C . ASP A 1 181 ? -19.654 3.090 15.821 1.00 81.69 181 ASP A C 1
ATOM 1480 O O . ASP A 1 181 ? -20.819 2.782 15.549 1.00 81.69 181 ASP A O 1
ATOM 1484 N N . ILE A 1 182 ? -19.350 4.309 16.274 1.00 77.56 182 ILE A N 1
ATOM 1485 C CA . ILE A 1 182 ? -20.333 5.378 16.452 1.00 77.56 182 ILE A CA 1
ATOM 1486 C C . ILE A 1 182 ? -21.072 5.662 15.132 1.00 77.56 182 ILE A C 1
ATOM 1488 O O . ILE A 1 182 ? -22.298 5.775 15.146 1.00 77.56 182 ILE A O 1
ATOM 1492 N N . GLU A 1 183 ? -20.378 5.747 13.988 1.00 76.38 183 GLU A N 1
ATOM 1493 C CA . GLU A 1 183 ? -20.996 5.966 12.669 1.00 76.38 183 GLU A CA 1
ATOM 1494 C C . GLU A 1 183 ? -22.025 4.880 12.322 1.00 76.38 183 GLU A C 1
ATOM 1496 O O . GLU A 1 183 ? -23.130 5.210 11.883 1.00 76.38 183 GLU A O 1
ATOM 1501 N N . PHE A 1 184 ? -21.710 3.602 12.558 1.00 77.81 184 PHE A N 1
ATOM 1502 C CA . PHE A 1 184 ? -22.675 2.513 12.374 1.00 77.81 184 PHE A CA 1
ATOM 1503 C C . PHE A 1 184 ? -23.905 2.714 13.246 1.00 77.81 184 PHE A C 1
ATOM 1505 O O . PHE A 1 184 ? -25.035 2.594 12.779 1.00 77.81 184 PHE A O 1
ATOM 1512 N N . HIS A 1 185 ? -23.715 3.100 14.502 1.00 75.56 185 HIS A N 1
ATOM 1513 C CA . HIS A 1 185 ? -24.840 3.359 15.382 1.00 75.56 185 HIS A CA 1
ATOM 1514 C C . HIS A 1 185 ? -25.622 4.643 15.017 1.00 75.56 185 HIS A C 1
ATOM 1516 O O . HIS A 1 185 ? -26.808 4.724 15.333 1.00 75.56 185 HIS A O 1
ATOM 1522 N N . LYS A 1 186 ? -25.019 5.623 14.312 1.00 74.38 186 LYS A N 1
ATOM 1523 C CA . LYS A 1 186 ? -25.738 6.765 13.687 1.00 74.38 186 LYS A CA 1
ATOM 1524 C C . LYS A 1 186 ? -26.618 6.329 12.514 1.00 74.38 186 LYS A C 1
ATOM 1526 O O . LYS A 1 186 ? -27.553 7.045 12.164 1.00 74.38 186 LYS A O 1
ATOM 1531 N N . ARG A 1 187 ? -26.286 5.202 11.878 1.00 76.88 187 ARG A N 1
ATOM 1532 C CA . ARG A 1 187 ? -26.857 4.721 10.611 1.00 76.88 187 ARG A CA 1
ATOM 1533 C C . ARG A 1 187 ? -27.380 3.284 10.776 1.00 76.88 187 ARG A C 1
ATOM 1535 O O . ARG A 1 187 ? -26.746 2.341 10.296 1.00 76.88 187 ARG A O 1
ATOM 1542 N N . PRO A 1 188 ? -28.502 3.088 11.499 1.00 73.94 188 PRO A N 1
ATOM 1543 C CA . PRO A 1 188 ? -29.000 1.760 11.871 1.00 73.94 188 PRO A CA 1
ATOM 1544 C C . PRO A 1 188 ? -29.346 0.869 10.669 1.00 73.94 188 PRO A C 1
ATOM 1546 O O . PRO A 1 188 ? -29.245 -0.350 10.771 1.00 73.94 188 PRO A O 1
ATOM 1549 N N . ASP A 1 189 ? -29.698 1.459 9.530 1.00 78.44 189 ASP A N 1
ATOM 1550 C CA . ASP A 1 189 ? -29.875 0.799 8.234 1.00 78.44 189 ASP A CA 1
ATOM 1551 C C . ASP A 1 189 ? -28.570 0.152 7.738 1.00 78.44 189 ASP A C 1
ATOM 1553 O O . ASP A 1 189 ? -28.528 -1.049 7.463 1.00 78.44 189 ASP A O 1
ATOM 1557 N N . LYS A 1 190 ? -27.468 0.916 7.716 1.00 74.25 190 LYS A N 1
ATOM 1558 C CA . LYS A 1 190 ? -26.141 0.409 7.332 1.00 74.25 190 LYS A CA 1
ATOM 1559 C C . LYS A 1 190 ? -25.610 -0.598 8.340 1.00 74.25 190 LYS A C 1
ATOM 1561 O O . LYS A 1 190 ? -25.009 -1.596 7.946 1.00 74.25 190 LYS A O 1
ATOM 1566 N N . LYS A 1 191 ? -25.855 -0.350 9.631 1.00 76.94 191 LYS A N 1
ATOM 1567 C CA . LYS A 1 191 ? -25.527 -1.288 10.706 1.00 76.94 191 LYS A CA 1
ATOM 1568 C C . LYS A 1 191 ? -26.231 -2.618 10.474 1.00 76.94 191 LYS A C 1
ATOM 1570 O O . LYS A 1 191 ? -25.563 -3.633 10.384 1.00 76.94 191 LYS A O 1
ATOM 1575 N N . LYS A 1 192 ? -27.554 -2.626 10.313 1.00 77.38 192 LYS A N 1
ATOM 1576 C CA . LYS A 1 192 ? -28.319 -3.862 10.115 1.00 77.38 192 LYS A CA 1
ATOM 1577 C C . LYS A 1 192 ? -27.821 -4.647 8.900 1.00 77.38 192 LYS A C 1
ATOM 1579 O O . LYS A 1 192 ? -27.568 -5.837 9.027 1.00 77.38 192 LYS A O 1
ATOM 1584 N N . ASN A 1 193 ? -27.616 -3.984 7.763 1.00 76.31 193 ASN A N 1
ATOM 1585 C CA . ASN A 1 193 ? -27.159 -4.656 6.544 1.00 76.31 193 ASN A CA 1
ATOM 1586 C C . ASN A 1 193 ? -25.777 -5.294 6.707 1.00 76.31 193 ASN A C 1
ATOM 1588 O O . ASN A 1 193 ? -25.592 -6.441 6.319 1.00 76.31 193 ASN A O 1
ATOM 1592 N N . PHE A 1 194 ? -24.819 -4.585 7.310 1.00 76.50 194 PHE A N 1
ATOM 1593 C CA . PHE A 1 194 ? -23.489 -5.148 7.522 1.00 76.50 194 PHE A CA 1
ATOM 1594 C C . PHE A 1 194 ? -23.504 -6.243 8.595 1.00 76.50 194 PHE A C 1
ATOM 1596 O O . PHE A 1 194 ? -23.088 -7.370 8.337 1.00 76.50 194 PHE A O 1
ATOM 1603 N N . PHE A 1 195 ? -24.046 -5.939 9.775 1.00 76.69 195 PHE A N 1
ATOM 1604 C CA . PHE A 1 195 ? -24.014 -6.823 10.939 1.00 76.69 195 PHE A CA 1
ATOM 1605 C C . PHE A 1 195 ? -24.789 -8.123 10.715 1.00 76.69 195 PHE A C 1
ATOM 1607 O O . PHE A 1 195 ? -24.304 -9.176 11.110 1.00 76.69 195 PHE A O 1
ATOM 1614 N N . ASN A 1 196 ? -25.913 -8.093 9.989 1.00 72.31 196 ASN A N 1
ATOM 1615 C CA . ASN A 1 196 ? -26.666 -9.308 9.663 1.00 72.31 196 ASN A CA 1
ATOM 1616 C C . ASN A 1 196 ? -25.848 -10.324 8.853 1.00 72.31 196 ASN A C 1
ATOM 1618 O O . ASN A 1 196 ? -26.098 -11.521 8.956 1.00 72.31 196 ASN A O 1
ATOM 1622 N N . THR A 1 197 ? -24.871 -9.863 8.067 1.00 70.56 197 THR A N 1
ATOM 1623 C CA . THR A 1 197 ? -23.972 -10.744 7.302 1.00 70.56 197 THR A CA 1
ATOM 1624 C C . THR A 1 197 ? -22.774 -11.236 8.116 1.00 70.56 197 THR A C 1
ATOM 1626 O O . THR A 1 197 ? -22.004 -12.054 7.624 1.00 70.56 197 THR A O 1
ATOM 1629 N N . VAL A 1 198 ? -22.580 -10.726 9.339 1.00 71.75 198 VAL A N 1
ATOM 1630 C CA . VAL A 1 198 ? -21.419 -11.011 10.204 1.00 71.75 198 VAL A CA 1
ATOM 1631 C C . VAL A 1 198 ? -21.816 -11.327 11.645 1.00 71.75 198 VAL A C 1
ATOM 1633 O O . VAL A 1 198 ? -20.999 -11.170 12.548 1.00 71.75 198 VAL A O 1
ATOM 1636 N N . ASN A 1 199 ? -23.066 -11.752 11.872 1.00 69.62 199 ASN A N 1
ATOM 1637 C CA . ASN A 1 199 ? -23.662 -11.933 13.204 1.00 69.62 199 ASN A CA 1
ATOM 1638 C C . ASN A 1 199 ? -22.802 -12.782 14.153 1.00 69.62 199 ASN A C 1
ATOM 1640 O O . ASN A 1 199 ? -22.834 -12.578 15.363 1.00 69.62 199 ASN A O 1
ATOM 1644 N N . THR A 1 200 ? -22.001 -13.692 13.603 1.00 71.88 200 THR A N 1
ATOM 1645 C CA . THR A 1 200 ? -21.035 -14.516 14.328 1.00 71.88 200 THR A CA 1
ATOM 1646 C C . THR A 1 200 ? -20.005 -13.693 15.111 1.00 71.88 200 THR A C 1
ATOM 1648 O O . THR A 1 200 ? -19.604 -14.112 16.185 1.00 71.88 200 THR A O 1
ATOM 1651 N N . PHE A 1 201 ? -19.634 -12.485 14.680 1.00 77.88 201 PHE A N 1
ATOM 1652 C CA . PHE A 1 201 ? -18.565 -11.678 15.297 1.00 77.88 201 PHE A CA 1
ATOM 1653 C C . PHE A 1 201 ? -19.058 -10.474 16.111 1.00 77.88 201 PHE A C 1
ATOM 1655 O O . PHE A 1 201 ? -18.263 -9.631 16.530 1.00 77.88 201 PHE A O 1
ATOM 1662 N N . VAL A 1 202 ? -20.368 -10.363 16.323 1.00 83.50 202 VAL A N 1
ATOM 1663 C CA . VAL A 1 202 ? -20.970 -9.228 17.031 1.00 83.50 202 VAL A CA 1
ATOM 1664 C C . VAL A 1 202 ? -20.702 -9.348 18.527 1.00 83.50 202 VAL A C 1
ATOM 1666 O O . VAL A 1 202 ? -21.048 -10.348 19.157 1.00 83.50 202 VAL A O 1
ATOM 1669 N N . VAL A 1 203 ? -20.109 -8.302 19.104 1.00 86.50 203 VAL A N 1
ATOM 1670 C CA . VAL A 1 203 ? -19.869 -8.234 20.547 1.00 86.50 203 VAL A CA 1
ATOM 1671 C C . VAL A 1 203 ? -21.176 -7.842 21.229 1.00 86.50 203 VAL A C 1
ATOM 1673 O O . VAL A 1 203 ? -21.814 -6.849 20.875 1.00 86.50 203 VAL A O 1
ATOM 1676 N N . THR A 1 204 ? -21.573 -8.619 22.225 1.00 87.25 204 THR A N 1
ATOM 1677 C CA . THR A 1 204 ? -22.736 -8.358 23.076 1.00 87.25 204 THR A CA 1
ATOM 1678 C C . THR A 1 204 ? -22.276 -8.197 24.516 1.00 87.25 204 THR A C 1
ATOM 1680 O O . THR A 1 204 ? -21.122 -8.461 24.838 1.00 87.25 204 THR A O 1
ATOM 1683 N N . GLU A 1 205 ? -23.172 -7.794 25.408 1.00 87.75 205 GLU A N 1
ATOM 1684 C CA . GLU A 1 205 ? -22.857 -7.678 26.837 1.00 87.75 205 GLU A CA 1
ATOM 1685 C C . GLU A 1 205 ? -22.433 -9.013 27.485 1.00 87.75 205 GLU A C 1
ATOM 1687 O O . GLU A 1 205 ? -21.744 -9.001 28.501 1.00 87.75 205 GLU A O 1
ATOM 1692 N N . PHE A 1 206 ? -22.770 -10.153 26.868 1.00 87.44 206 PHE A N 1
ATOM 1693 C CA . PHE A 1 206 ? -22.474 -11.494 27.388 1.00 87.44 206 PHE A CA 1
ATOM 1694 C C . PHE A 1 206 ? -21.456 -12.283 26.556 1.00 87.44 206 PHE A C 1
ATOM 1696 O O . PHE A 1 206 ? -21.024 -13.355 26.974 1.00 87.44 206 PHE A O 1
ATOM 1703 N N . ASN A 1 207 ? -21.092 -11.807 25.363 1.00 83.44 207 ASN A N 1
ATOM 1704 C CA . ASN A 1 207 ? -20.288 -12.576 24.412 1.00 83.44 207 ASN A CA 1
ATOM 1705 C C . ASN A 1 207 ? -19.351 -11.663 23.605 1.00 83.44 207 ASN A C 1
ATOM 1707 O O . ASN A 1 207 ? -19.779 -10.637 23.084 1.00 83.44 207 ASN A O 1
ATOM 1711 N N . MET A 1 208 ? -18.088 -12.072 23.453 1.00 82.19 208 MET A N 1
ATOM 1712 C CA . MET A 1 208 ? -17.080 -11.408 22.615 1.00 82.19 208 MET A CA 1
ATOM 1713 C C . MET A 1 208 ? -17.173 -11.734 21.114 1.00 82.19 208 MET A C 1
ATOM 1715 O O . MET A 1 208 ? -16.281 -11.336 20.365 1.00 82.19 208 MET A O 1
ATOM 1719 N N . GLY A 1 209 ? -18.215 -12.448 20.685 1.00 77.25 209 GLY A N 1
ATOM 1720 C CA . GLY A 1 209 ? -18.357 -13.033 19.352 1.00 77.25 209 GLY A CA 1
ATOM 1721 C C . GLY A 1 209 ? -17.802 -14.463 19.281 1.00 77.25 209 GLY A C 1
ATOM 1722 O O . GLY A 1 209 ? -17.088 -14.924 20.169 1.00 77.25 209 GLY A O 1
ATOM 1723 N N . SER A 1 210 ? -18.102 -15.176 18.196 1.00 66.56 210 SER A N 1
ATOM 1724 C CA . SER A 1 210 ? -17.693 -16.558 17.909 1.00 66.56 210 SER A CA 1
ATOM 1725 C C . SER A 1 210 ? -16.210 -16.714 17.552 1.00 66.56 210 SER A C 1
ATOM 1727 O O . SER A 1 210 ? -15.843 -17.718 16.942 1.00 66.56 210 SER A O 1
ATOM 1729 N N . GLY A 1 211 ? -15.363 -15.732 17.878 1.00 59.19 211 GLY A N 1
ATOM 1730 C CA . GLY A 1 211 ? -13.924 -15.775 17.637 1.00 59.19 211 GLY A CA 1
ATOM 1731 C C . GLY A 1 211 ? -13.290 -16.931 18.407 1.00 59.19 211 GLY A C 1
ATOM 1732 O O . GLY A 1 211 ? -12.868 -16.774 19.552 1.00 59.19 211 GLY A O 1
ATOM 1733 N N . LYS A 1 212 ? -13.258 -18.121 17.801 1.00 51.31 212 LYS A N 1
ATOM 1734 C CA . LYS A 1 212 ? -12.467 -19.240 18.300 1.00 51.31 212 LYS A CA 1
ATOM 1735 C C . LYS A 1 212 ? -11.000 -18.887 18.073 1.00 51.31 212 LYS A C 1
ATOM 1737 O O . LYS A 1 212 ? -10.617 -18.547 16.964 1.00 51.31 212 LYS A O 1
ATOM 1742 N N . HIS A 1 213 ? -10.226 -19.002 19.150 1.00 50.84 213 HIS A N 1
ATOM 1743 C CA . HIS A 1 213 ? -8.773 -18.795 19.208 1.00 50.84 213 HIS A CA 1
ATOM 1744 C C . HIS A 1 213 ? -8.359 -17.331 19.335 1.00 50.84 213 HIS A C 1
ATOM 1746 O O . HIS A 1 213 ? -7.563 -16.805 18.567 1.00 50.84 213 HIS A O 1
ATOM 1752 N N . LEU A 1 214 ? -8.852 -16.694 20.400 1.00 52.81 214 LEU A N 1
ATOM 1753 C CA . LEU A 1 214 ? -8.121 -15.576 20.979 1.00 52.81 214 LEU A CA 1
ATOM 1754 C C . LEU A 1 214 ? -6.835 -16.142 21.587 1.00 52.81 214 LEU A C 1
ATOM 1756 O O . LEU A 1 214 ? -6.930 -16.965 22.504 1.00 52.81 214 LEU A O 1
ATOM 1760 N N . PRO A 1 215 ? -5.650 -15.750 21.115 1.00 49.16 215 PRO A N 1
ATOM 1761 C CA . PRO A 1 215 ? -4.432 -16.068 21.833 1.00 49.16 215 PRO A CA 1
ATOM 1762 C C . PRO A 1 215 ? -4.531 -15.430 23.219 1.00 49.16 215 PRO A C 1
ATOM 1764 O O . PRO A 1 215 ? -4.832 -14.249 23.392 1.00 49.16 215 PRO A O 1
ATOM 1767 N N . THR A 1 216 ? -4.318 -16.235 24.249 1.00 48.94 216 THR A N 1
ATOM 1768 C CA . THR A 1 216 ? -4.367 -15.773 25.642 1.00 48.94 216 THR A CA 1
ATOM 1769 C C . THR A 1 216 ? -3.183 -14.868 25.993 1.00 48.94 216 THR A C 1
ATOM 1771 O O . THR A 1 216 ? -3.126 -14.313 27.086 1.00 48.94 216 THR A O 1
ATOM 1774 N N . ASN A 1 217 ? -2.228 -14.740 25.071 1.00 50.31 217 ASN A N 1
ATOM 1775 C CA . ASN A 1 217 ? -0.955 -14.050 25.199 1.00 50.31 217 ASN A CA 1
ATOM 1776 C C . ASN A 1 217 ? -0.838 -12.815 24.289 1.00 50.31 217 ASN A C 1
ATOM 1778 O O . ASN A 1 217 ? 0.285 -12.461 23.934 1.00 50.31 217 ASN A O 1
ATOM 1782 N N . HIS A 1 218 ? -1.935 -12.121 23.938 1.00 49.69 218 HIS A N 1
ATOM 1783 C CA . HIS A 1 218 ? -1.760 -10.779 23.371 1.00 49.69 218 HIS A CA 1
ATOM 1784 C C . HIS A 1 218 ? -1.046 -9.912 24.414 1.00 49.69 218 HIS A C 1
ATOM 1786 O O . HIS A 1 218 ? -1.603 -9.605 25.474 1.00 49.69 218 HIS A O 1
ATOM 1792 N N . ILE A 1 219 ? 0.192 -9.516 24.125 1.00 42.91 219 ILE A N 1
ATOM 1793 C CA . ILE A 1 219 ? 0.863 -8.472 24.890 1.00 42.91 219 ILE A CA 1
ATOM 1794 C C . ILE A 1 219 ? 0.043 -7.213 24.627 1.00 42.91 219 ILE A C 1
ATOM 1796 O O . ILE A 1 219 ? -0.197 -6.874 23.470 1.00 42.91 219 ILE A O 1
ATOM 1800 N N . ASN A 1 220 ? -0.430 -6.547 25.686 1.00 42.91 220 ASN A N 1
ATOM 1801 C CA . ASN A 1 220 ? -1.034 -5.223 25.561 1.00 42.91 220 ASN A CA 1
ATOM 1802 C C . ASN A 1 220 ? -0.082 -4.371 24.726 1.00 42.91 220 ASN A C 1
ATOM 1804 O O . ASN A 1 220 ? 0.991 -3.999 25.210 1.00 42.91 220 ASN A O 1
ATOM 1808 N N . LEU A 1 221 ? -0.446 -4.117 23.468 1.00 45.12 221 LEU A N 1
ATOM 1809 C CA . LEU A 1 221 ? 0.370 -3.301 22.592 1.00 45.12 221 LEU A CA 1
ATOM 1810 C C . LEU A 1 221 ? 0.526 -1.958 23.310 1.00 45.12 221 LEU A C 1
ATOM 1812 O O . LEU A 1 221 ? -0.486 -1.390 23.741 1.00 45.12 221 LEU A O 1
ATOM 1816 N N . PRO A 1 222 ? 1.752 -1.454 23.524 1.00 41.53 222 PRO A N 1
ATOM 1817 C CA . PRO A 1 222 ? 1.941 -0.181 24.201 1.00 41.53 222 PRO A CA 1
ATOM 1818 C C . PRO A 1 222 ? 1.085 0.893 23.512 1.00 41.53 222 PRO A C 1
ATOM 1820 O O . PRO A 1 222 ? 1.316 1.239 22.359 1.00 41.53 222 PRO A O 1
ATOM 1823 N N . GLY A 1 223 ? 0.039 1.375 24.191 1.00 49.84 223 GLY A N 1
ATOM 1824 C CA . GLY A 1 223 ? -0.894 2.370 23.649 1.00 49.84 223 GLY A CA 1
ATOM 1825 C C . GLY A 1 223 ? -2.220 1.857 23.059 1.00 49.84 223 GLY A C 1
ATOM 1826 O O . GLY A 1 223 ? -3.077 2.696 22.776 1.00 49.84 223 GLY A O 1
ATOM 1827 N N . ALA A 1 224 ? -2.457 0.544 22.934 1.00 56.56 224 ALA A N 1
ATOM 1828 C CA . ALA A 1 224 ? -3.754 -0.014 22.528 1.00 56.56 224 ALA A CA 1
ATOM 1829 C C . ALA A 1 224 ? -4.058 -1.349 23.233 1.00 56.56 224 ALA A C 1
ATOM 1831 O O . ALA A 1 224 ? -3.274 -2.291 23.193 1.00 56.56 224 ALA A O 1
ATOM 1832 N N . ASN A 1 225 ? -5.223 -1.442 23.882 1.00 62.53 225 ASN A N 1
ATOM 1833 C CA . ASN A 1 225 ? -5.614 -2.658 24.597 1.00 62.53 225 ASN A CA 1
ATOM 1834 C C . ASN A 1 225 ? -6.452 -3.551 23.692 1.00 62.53 225 ASN A C 1
ATOM 1836 O O . ASN A 1 225 ? -7.476 -3.107 23.168 1.00 62.53 225 ASN A O 1
ATOM 1840 N N . TYR A 1 226 ? -6.055 -4.812 23.584 1.00 72.00 226 TYR A N 1
ATOM 1841 C CA . TYR A 1 226 ? -6.916 -5.851 23.049 1.00 72.00 226 TYR A CA 1
ATOM 1842 C C . TYR A 1 226 ? -7.952 -6.249 24.106 1.00 72.00 226 TYR A C 1
ATOM 1844 O O . TYR A 1 226 ? -7.610 -6.461 25.270 1.00 72.00 226 TYR A O 1
ATOM 1852 N N . PHE A 1 227 ? -9.232 -6.303 23.737 1.00 77.00 227 PHE A N 1
ATOM 1853 C CA . PHE A 1 227 ? -10.311 -6.535 24.701 1.00 77.00 227 PHE A CA 1
ATOM 1854 C C . PHE A 1 227 ? -10.706 -8.008 24.729 1.00 77.00 227 PHE A C 1
ATOM 1856 O O . PHE A 1 227 ? -11.046 -8.588 23.699 1.00 77.00 227 PHE A O 1
ATOM 1863 N N . TYR A 1 228 ? -10.703 -8.594 25.926 1.00 77.25 228 TYR A N 1
ATOM 1864 C CA . TYR A 1 228 ? -11.120 -9.981 26.170 1.00 77.25 228 TYR A CA 1
ATOM 1865 C C . TYR A 1 228 ? -12.511 -10.095 26.790 1.00 77.25 228 TYR A C 1
ATOM 1867 O O . TYR A 1 228 ? -13.068 -11.186 26.863 1.00 77.25 228 TYR A O 1
ATOM 1875 N N . THR A 1 229 ? -13.078 -8.973 27.226 1.00 82.50 229 THR A N 1
ATOM 1876 C CA . THR A 1 229 ? -14.416 -8.895 27.802 1.00 82.50 229 THR A CA 1
ATOM 1877 C C . THR A 1 229 ? -15.201 -7.750 27.169 1.00 82.50 229 THR A C 1
ATOM 1879 O O . THR A 1 229 ? -14.600 -6.749 26.743 1.00 82.50 229 THR A O 1
ATOM 1882 N N . PRO A 1 230 ? -16.540 -7.873 27.095 1.00 88.31 230 PRO A N 1
ATOM 1883 C CA . PRO A 1 230 ? -17.388 -6.807 26.588 1.00 88.31 230 PRO A CA 1
ATOM 1884 C C . PRO A 1 230 ? -17.113 -5.509 27.344 1.00 88.31 230 PRO A C 1
ATOM 1886 O O . PRO A 1 230 ? -17.222 -5.448 28.565 1.00 88.31 230 PRO A O 1
ATOM 1889 N N . THR A 1 231 ? -16.704 -4.474 26.613 1.00 87.12 231 THR A N 1
ATOM 1890 C CA . THR A 1 231 ? -16.333 -3.174 27.181 1.00 87.12 231 THR A CA 1
ATOM 1891 C C . THR A 1 231 ? -17.128 -2.087 26.475 1.00 87.12 231 THR A C 1
ATOM 1893 O O . THR A 1 231 ? -17.313 -2.129 25.258 1.00 87.12 231 THR A O 1
ATOM 1896 N N . LYS A 1 232 ? -17.604 -1.095 27.224 1.00 87.88 232 LYS A N 1
ATOM 1897 C CA . LYS A 1 232 ? -18.348 0.029 26.654 1.00 87.88 232 LYS A CA 1
ATOM 1898 C C . LYS A 1 232 ? -17.427 0.917 25.831 1.00 87.88 232 LYS A C 1
ATOM 1900 O O . LYS A 1 232 ? -16.315 1.236 26.255 1.00 87.88 232 LYS A O 1
ATOM 1905 N N . ALA A 1 233 ? -17.909 1.383 24.682 1.00 83.62 233 ALA A N 1
ATOM 1906 C CA . ALA A 1 233 ? -17.134 2.262 23.806 1.00 83.62 233 ALA A CA 1
ATOM 1907 C C . ALA A 1 233 ? -16.626 3.516 24.542 1.00 83.62 233 ALA A C 1
ATOM 1909 O O . ALA A 1 233 ? -15.478 3.919 24.360 1.00 83.62 233 ALA A O 1
ATOM 1910 N N . MET A 1 234 ? -17.445 4.092 25.428 1.00 82.19 234 MET A N 1
ATOM 1911 C CA . MET A 1 234 ? -17.070 5.281 26.194 1.00 82.19 234 MET A CA 1
ATOM 1912 C C . MET A 1 234 ? -15.983 5.044 27.239 1.00 82.19 234 MET A C 1
ATOM 1914 O O . MET A 1 234 ? -15.199 5.962 27.495 1.00 82.19 234 MET A O 1
ATOM 1918 N N . ASP A 1 235 ? -15.890 3.846 27.810 1.00 84.50 235 ASP A N 1
ATOM 1919 C CA . ASP A 1 235 ? -14.815 3.508 28.747 1.00 84.50 235 ASP A CA 1
ATOM 1920 C C . ASP A 1 235 ? -13.479 3.418 28.007 1.00 84.50 235 ASP A C 1
ATOM 1922 O O . ASP A 1 235 ? -12.464 3.944 28.470 1.00 84.50 235 ASP A O 1
ATOM 1926 N N . ILE A 1 236 ? -13.502 2.843 26.800 1.00 81.38 236 ILE A N 1
ATOM 1927 C CA . ILE A 1 236 ? -12.338 2.772 25.913 1.00 81.38 236 ILE A CA 1
ATOM 1928 C C . ILE A 1 236 ? -11.882 4.175 25.515 1.00 81.38 236 ILE A C 1
ATOM 1930 O O . ILE A 1 236 ? -10.720 4.513 25.721 1.00 81.38 236 ILE A O 1
ATOM 1934 N N . ILE A 1 237 ? -12.796 5.005 25.003 1.00 77.94 237 ILE A N 1
ATOM 1935 C CA . ILE A 1 237 ? -12.500 6.385 24.589 1.00 77.94 237 ILE A CA 1
ATOM 1936 C C . ILE A 1 237 ? -11.946 7.190 25.769 1.00 77.94 237 ILE A C 1
ATOM 1938 O O . ILE A 1 237 ? -10.925 7.858 25.638 1.00 77.94 237 ILE A O 1
ATOM 1942 N N . SER A 1 238 ? -12.576 7.094 26.943 1.00 78.19 238 SER A N 1
ATOM 1943 C CA . SER A 1 238 ? -12.126 7.805 28.145 1.00 78.19 238 SER A CA 1
ATOM 1944 C C . SER A 1 238 ? -10.720 7.383 28.562 1.00 78.19 238 SER A C 1
ATOM 1946 O O . SER A 1 238 ? -9.922 8.219 28.983 1.00 78.19 238 SER A O 1
ATOM 1948 N N . ARG A 1 239 ? -10.399 6.090 28.453 1.00 77.62 239 ARG A N 1
ATOM 1949 C CA . ARG A 1 239 ? -9.066 5.569 28.757 1.00 77.62 239 ARG A CA 1
ATOM 1950 C C . ARG A 1 239 ? -8.036 6.015 27.725 1.00 77.62 239 ARG A C 1
ATOM 1952 O O . ARG A 1 239 ? -6.978 6.476 28.133 1.00 77.62 239 ARG A O 1
ATOM 1959 N N . ASP A 1 240 ? -8.342 5.943 26.434 1.00 73.38 240 ASP A N 1
ATOM 1960 C CA . ASP A 1 240 ? -7.446 6.403 25.366 1.00 73.38 240 ASP A CA 1
ATOM 1961 C C . ASP A 1 240 ? -7.160 7.908 25.492 1.00 73.38 240 ASP A C 1
ATOM 1963 O O . ASP A 1 240 ? -6.017 8.341 25.327 1.00 73.38 240 ASP A O 1
ATOM 1967 N N . ILE A 1 241 ? -8.167 8.692 25.903 1.00 71.75 241 ILE A N 1
ATOM 1968 C CA . ILE A 1 241 ? -7.995 10.106 26.251 1.00 71.75 241 ILE A CA 1
ATOM 1969 C C . ILE A 1 241 ? -7.078 10.298 27.464 1.00 71.75 241 ILE A C 1
ATOM 1971 O O . ILE A 1 241 ? -6.322 11.258 27.563 1.00 71.75 241 ILE A O 1
ATOM 1975 N N . ARG A 1 242 ? -7.086 9.370 28.414 1.00 72.75 242 ARG A N 1
ATOM 1976 C CA . ARG A 1 242 ? -6.170 9.437 29.555 1.00 72.75 242 ARG A CA 1
ATOM 1977 C C . ARG A 1 242 ? -4.759 8.990 29.205 1.00 72.75 242 ARG A C 1
ATOM 1979 O O . ARG A 1 242 ? -3.848 9.474 29.857 1.00 72.75 242 ARG A O 1
ATOM 1986 N N . THR A 1 243 ? -4.554 8.082 28.251 1.00 64.56 243 THR A N 1
ATOM 1987 C CA . THR A 1 243 ? -3.240 7.465 27.986 1.00 64.56 243 THR A CA 1
ATOM 1988 C C . THR A 1 243 ? -2.461 8.149 26.865 1.00 64.56 243 THR A C 1
ATOM 1990 O O . THR A 1 243 ? -1.284 8.449 27.052 1.00 64.56 243 THR A O 1
ATOM 1993 N N . ARG A 1 244 ? -3.091 8.452 25.721 1.00 54.28 244 ARG A N 1
ATOM 1994 C CA . ARG A 1 244 ? -2.395 9.032 24.551 1.00 54.28 244 ARG A CA 1
ATOM 1995 C C . ARG A 1 244 ? -1.966 10.486 24.762 1.00 54.28 244 ARG A C 1
ATOM 1997 O O . ARG A 1 244 ? -1.013 10.947 24.145 1.00 54.28 244 ARG A O 1
ATOM 2004 N N . TYR A 1 245 ? -2.615 11.188 25.684 1.00 48.97 245 TYR A N 1
ATOM 2005 C CA . TYR A 1 245 ? -2.407 12.616 25.924 1.00 48.97 245 TYR A CA 1
ATOM 2006 C C . TYR A 1 245 ? -1.104 12.931 26.673 1.00 48.97 245 TYR A C 1
ATOM 2008 O O . TYR A 1 245 ? -0.613 14.056 26.593 1.00 48.97 245 TYR A O 1
ATOM 2016 N N . TRP A 1 246 ? -0.502 11.950 27.355 1.00 34.03 246 TRP A N 1
ATOM 2017 C CA . TRP A 1 246 ? 0.827 12.115 27.959 1.00 34.03 246 TRP A CA 1
ATOM 2018 C C . TRP A 1 246 ? 1.956 12.012 26.925 1.00 34.03 246 TRP A C 1
ATOM 2020 O O . TRP A 1 246 ? 3.029 12.560 27.150 1.00 34.03 246 TRP A O 1
ATOM 2030 N N . VAL A 1 247 ? 1.709 11.353 25.786 1.00 35.41 247 VAL A N 1
ATOM 2031 C CA . VAL A 1 247 ? 2.722 11.044 24.758 1.00 35.41 247 VAL A CA 1
ATOM 2032 C C . VAL A 1 247 ? 2.854 12.168 23.716 1.00 35.41 247 VAL A C 1
ATOM 2034 O O . VAL A 1 247 ? 3.886 12.310 23.073 1.00 35.41 247 VAL A O 1
ATOM 2037 N N . THR A 1 248 ? 1.847 13.034 23.572 1.00 36.53 248 THR A N 1
ATOM 2038 C CA . THR A 1 248 ? 1.838 14.124 22.576 1.00 36.53 248 THR A CA 1
ATOM 2039 C C . THR A 1 248 ? 2.423 15.457 23.063 1.00 36.53 248 THR A C 1
ATOM 2041 O O . THR A 1 248 ? 2.366 16.432 22.313 1.00 36.53 248 THR A O 1
ATOM 2044 N N . LYS A 1 249 ? 3.007 15.536 24.275 1.00 33.75 249 LYS A N 1
ATOM 2045 C CA . LYS A 1 249 ? 3.736 16.746 24.731 1.00 33.75 249 LYS A CA 1
ATOM 2046 C C . LYS A 1 249 ? 4.891 17.119 23.780 1.00 33.75 249 LYS A C 1
ATOM 2048 O O . LYS A 1 249 ? 5.154 18.306 23.617 1.00 33.75 249 LYS A O 1
ATOM 2053 N N . ASP A 1 250 ? 5.464 16.143 23.072 1.00 31.45 250 ASP A N 1
ATOM 2054 C CA . ASP A 1 250 ? 6.597 16.344 22.155 1.00 31.45 250 ASP A CA 1
ATOM 2055 C C . ASP A 1 250 ? 6.209 16.605 20.684 1.00 31.45 250 ASP A C 1
ATOM 2057 O O . ASP A 1 250 ? 7.041 17.040 19.895 1.00 31.45 250 ASP A O 1
ATOM 2061 N N . TYR A 1 251 ? 4.948 16.399 20.281 1.00 32.22 251 TYR A N 1
ATOM 2062 C CA . TYR A 1 251 ? 4.539 16.501 18.864 1.00 32.22 251 TYR A CA 1
ATOM 2063 C C . TYR A 1 251 ? 4.117 17.909 18.411 1.00 32.22 251 TYR A C 1
ATOM 2065 O O . TYR A 1 251 ? 3.776 18.102 17.246 1.00 32.22 251 TYR A O 1
ATOM 2073 N N . ARG A 1 252 ? 4.132 18.910 19.303 1.00 37.03 252 ARG A N 1
ATOM 2074 C CA . ARG A 1 252 ? 3.685 20.282 18.988 1.00 37.03 252 ARG A CA 1
ATOM 2075 C C . ARG A 1 252 ? 4.769 21.249 18.540 1.00 37.03 252 ARG A C 1
ATOM 2077 O O . ARG A 1 252 ? 4.430 22.330 18.071 1.00 37.03 252 ARG A O 1
ATOM 2084 N N . CYS A 1 253 ? 6.037 20.875 18.645 1.00 30.59 253 CYS A N 1
ATOM 2085 C CA . CYS A 1 253 ? 7.140 21.736 18.240 1.00 30.59 253 CYS A CA 1
ATOM 2086 C C . CYS A 1 253 ? 7.998 21.038 17.188 1.00 30.59 253 CYS A C 1
ATOM 2088 O O . CYS A 1 253 ? 9.126 20.642 17.456 1.00 30.59 253 CYS A O 1
ATOM 2090 N N . VAL A 1 254 ? 7.474 20.926 15.969 1.00 30.59 254 VAL A N 1
ATOM 2091 C CA . VAL A 1 254 ? 8.328 20.791 14.786 1.00 30.59 254 VAL A CA 1
ATOM 2092 C C . VAL A 1 254 ? 8.231 22.117 14.028 1.00 30.59 254 VAL A C 1
ATOM 2094 O O . VAL A 1 254 ? 7.222 22.419 13.404 1.00 30.59 254 VAL A O 1
ATOM 2097 N N . ASN A 1 255 ? 9.278 22.940 14.145 1.00 30.81 255 ASN A N 1
ATOM 2098 C CA . ASN A 1 255 ? 9.541 24.145 13.340 1.00 30.81 255 ASN A CA 1
ATOM 2099 C C . ASN A 1 255 ? 8.560 25.336 13.425 1.00 30.81 255 ASN A C 1
ATOM 2101 O O . ASN A 1 255 ? 8.332 25.989 12.409 1.00 30.81 255 ASN A O 1
ATOM 2105 N N . ASN A 1 256 ? 8.023 25.695 14.601 1.00 32.44 256 ASN A N 1
ATOM 2106 C CA . ASN A 1 256 ? 7.222 26.929 14.787 1.00 32.44 256 ASN A CA 1
ATOM 2107 C C . ASN A 1 256 ? 6.022 27.098 13.825 1.00 32.44 256 ASN A C 1
ATOM 2109 O O . ASN A 1 256 ? 5.467 28.191 13.714 1.00 32.44 256 ASN A O 1
ATOM 2113 N N . GLN A 1 257 ? 5.594 26.035 13.144 1.00 28.94 257 GLN A N 1
ATOM 2114 C CA . GLN A 1 257 ? 4.392 26.025 12.325 1.00 28.94 257 GLN A CA 1
ATOM 2115 C C . GLN A 1 257 ? 3.319 25.229 13.061 1.00 28.94 257 GLN A C 1
ATOM 2117 O O . GLN A 1 257 ? 3.509 24.059 13.389 1.00 28.94 257 GLN A O 1
ATOM 2122 N N . GLU A 1 258 ? 2.184 25.874 13.339 1.00 34.22 258 GLU A N 1
ATOM 2123 C CA . GLU A 1 258 ? 0.986 25.180 13.802 1.00 34.22 258 GLU A CA 1
ATOM 2124 C C . GLU A 1 258 ? 0.565 24.159 12.742 1.00 34.22 258 GLU A C 1
ATOM 2126 O O . GLU A 1 258 ? 0.028 24.511 11.689 1.00 34.22 258 GLU A O 1
ATOM 2131 N N . VAL A 1 259 ? 0.784 22.875 13.023 1.00 34.25 259 VAL A N 1
ATOM 2132 C CA . VAL A 1 259 ? 0.159 21.806 12.249 1.00 34.25 259 VAL A CA 1
ATOM 2133 C C . VAL A 1 259 ? -1.332 21.848 12.571 1.00 34.25 259 VAL A C 1
ATOM 2135 O O . VAL A 1 259 ? -1.767 21.445 13.651 1.00 34.25 259 VAL A O 1
ATOM 2138 N N . LYS A 1 260 ? -2.131 22.386 11.646 1.00 33.97 260 LYS A N 1
ATOM 2139 C CA . LYS A 1 260 ? -3.589 22.275 11.707 1.00 33.97 260 LYS A CA 1
ATOM 2140 C C . LYS A 1 260 ? -3.954 20.806 11.500 1.00 33.97 260 LYS A C 1
ATOM 2142 O O . LYS A 1 260 ? -3.967 20.328 10.371 1.00 33.97 260 LYS A O 1
ATOM 2147 N N . GLU A 1 261 ? -4.246 20.099 12.590 1.00 37.75 261 GLU A N 1
ATOM 2148 C CA . GLU A 1 261 ? -4.912 18.791 12.579 1.00 37.75 261 GLU A CA 1
ATOM 2149 C C . GLU A 1 261 ? -6.288 18.943 11.910 1.00 37.75 261 GLU A C 1
ATOM 2151 O O . GLU A 1 261 ? -7.304 19.206 12.554 1.00 37.75 261 GLU A O 1
ATOM 2156 N N . ASN A 1 262 ? -6.335 18.836 10.585 1.00 30.59 262 ASN A N 1
ATOM 2157 C CA . ASN A 1 262 ? -7.589 18.937 9.848 1.00 30.59 262 ASN A CA 1
ATOM 2158 C C . ASN A 1 262 ? -8.334 17.600 9.736 1.00 30.59 262 ASN A C 1
ATOM 2160 O O . ASN A 1 262 ? -9.479 17.611 9.291 1.00 30.59 262 ASN A O 1
ATOM 2164 N N . ASP A 1 263 ? -7.782 16.483 10.208 1.00 34.84 263 ASP A N 1
ATOM 2165 C CA . ASP A 1 263 ? -8.002 15.220 9.494 1.00 34.84 263 ASP A CA 1
ATOM 2166 C C . ASP A 1 263 ? -8.369 13.994 10.347 1.00 34.84 263 ASP A C 1
ATOM 2168 O O . ASP A 1 263 ? -8.105 12.851 9.991 1.00 34.84 263 ASP A O 1
ATOM 2172 N N . ILE A 1 264 ? -9.092 14.201 11.450 1.00 34.09 264 ILE A N 1
ATOM 2173 C CA . ILE A 1 264 ? -9.846 13.110 12.088 1.00 34.09 264 ILE A CA 1
ATOM 2174 C C . ILE A 1 264 ? -11.330 13.447 11.988 1.00 34.09 264 ILE A C 1
ATOM 2176 O O . ILE A 1 264 ? -11.865 14.244 12.766 1.00 34.09 264 ILE A O 1
ATOM 2180 N N . GLY A 1 265 ? -12.005 12.847 11.005 1.00 29.77 265 GLY A N 1
ATOM 2181 C CA . GLY A 1 265 ? -13.458 12.904 10.867 1.00 29.77 265 GLY A CA 1
ATOM 2182 C C . GLY A 1 265 ? -14.135 12.472 12.170 1.00 29.77 265 GLY A C 1
ATOM 2183 O O . GLY A 1 265 ? -14.051 11.316 12.570 1.00 29.77 265 GLY A O 1
ATOM 2184 N N . GLY A 1 266 ? -14.773 13.428 12.852 1.00 33.06 266 GLY A N 1
ATOM 2185 C CA . GLY A 1 266 ? -15.424 13.255 14.158 1.00 33.06 266 GLY A CA 1
ATOM 2186 C C . GLY A 1 266 ? -14.597 13.697 15.375 1.00 33.06 266 GLY A C 1
ATOM 2187 O O . GLY A 1 266 ? -15.184 13.995 16.408 1.00 33.06 266 GLY A O 1
ATOM 2188 N N . GLY A 1 267 ? -13.269 13.814 15.253 1.00 35.66 267 GLY A N 1
ATOM 2189 C CA . GLY A 1 267 ? -12.370 14.240 16.336 1.00 35.66 267 GLY A CA 1
ATOM 2190 C C . GLY A 1 267 ? -12.209 15.759 16.477 1.00 35.66 267 GLY A C 1
ATOM 2191 O O . GLY A 1 267 ? -11.913 16.225 17.573 1.00 35.66 267 GLY A O 1
ATOM 2192 N N . ARG A 1 268 ? -12.461 16.528 15.402 1.00 41.09 268 ARG A N 1
ATOM 2193 C CA . ARG A 1 268 ? -12.270 17.997 15.333 1.00 41.09 268 ARG A CA 1
ATOM 2194 C C . ARG A 1 268 ? -12.874 18.762 16.516 1.00 41.09 268 ARG A C 1
ATOM 2196 O O . ARG A 1 268 ? -12.243 19.678 17.031 1.00 41.09 268 ARG A O 1
ATOM 2203 N N . ASP A 1 269 ? -14.071 18.392 16.960 1.00 40.75 269 ASP A N 1
ATOM 2204 C CA . ASP A 1 269 ? -14.765 19.132 18.023 1.00 40.75 269 ASP A CA 1
ATOM 2205 C C . ASP A 1 269 ? -14.168 18.862 19.413 1.00 40.75 269 ASP A C 1
ATOM 2207 O O . ASP A 1 269 ? -14.144 19.743 20.272 1.00 40.75 269 ASP A O 1
ATOM 2211 N N . ILE A 1 270 ? -13.597 17.674 19.614 1.00 42.91 270 ILE A N 1
ATOM 2212 C CA . ILE A 1 270 ? -13.036 17.229 20.894 1.00 42.91 270 ILE A CA 1
ATOM 2213 C C . ILE A 1 270 ? -11.622 17.775 21.085 1.00 42.91 270 ILE A C 1
ATOM 2215 O O . ILE A 1 270 ? -11.287 18.250 22.173 1.00 42.91 270 ILE A O 1
ATOM 2219 N N . THR A 1 271 ? -10.799 17.766 20.031 1.00 48.22 271 THR A N 1
ATOM 2220 C CA . THR A 1 271 ? -9.470 18.386 20.069 1.00 48.22 271 THR A CA 1
ATOM 2221 C C . THR A 1 271 ? -9.573 19.905 20.195 1.00 48.22 271 THR A C 1
ATOM 2223 O O . THR A 1 271 ? -8.837 20.487 20.986 1.00 48.22 271 THR A O 1
ATOM 2226 N N . ASN A 1 272 ? -10.516 20.571 19.520 1.00 47.84 272 ASN A N 1
ATOM 2227 C CA . ASN A 1 272 ? -10.628 22.036 19.568 1.00 47.84 272 ASN A CA 1
ATOM 2228 C C . ASN A 1 272 ? -11.046 22.590 20.942 1.00 47.84 272 ASN A C 1
ATOM 2230 O O . ASN A 1 272 ? -10.450 23.560 21.412 1.00 47.84 272 ASN A O 1
ATOM 2234 N N . GLU A 1 273 ? -12.036 21.992 21.611 1.00 43.75 273 GLU A N 1
ATOM 2235 C CA . GLU A 1 273 ? -12.449 22.385 22.972 1.00 43.75 273 GLU A CA 1
ATOM 2236 C C . GLU A 1 273 ? -11.319 22.162 23.992 1.00 43.75 273 GLU A C 1
ATOM 2238 O O . GLU A 1 273 ? -11.004 23.040 24.803 1.00 43.75 273 GLU A O 1
ATOM 2243 N N . PHE A 1 274 ? -10.633 21.021 23.893 1.00 48.22 274 PHE A N 1
ATOM 2244 C CA . PHE A 1 274 ? -9.481 20.701 24.732 1.00 48.22 274 PHE A CA 1
ATOM 2245 C C . PHE A 1 274 ? -8.310 21.671 24.509 1.00 48.22 274 PHE A C 1
ATOM 2247 O O . PHE A 1 274 ? -7.712 22.168 25.467 1.00 48.22 274 PHE A O 1
ATOM 2254 N N . TRP A 1 275 ? -8.007 22.015 23.255 1.00 50.72 275 TRP A N 1
ATOM 2255 C CA . TRP A 1 275 ? -6.906 22.915 22.921 1.00 50.72 275 TRP A CA 1
ATOM 2256 C C . TRP A 1 275 ? -7.186 24.375 23.267 1.00 50.72 275 TRP A C 1
ATOM 2258 O O . TRP A 1 275 ? -6.262 25.057 23.711 1.00 50.72 275 TRP A O 1
ATOM 2268 N N . LYS A 1 276 ? -8.443 24.837 23.189 1.00 50.25 276 LYS A N 1
ATOM 2269 C CA . LYS A 1 276 ? -8.860 26.140 23.744 1.00 50.25 276 LYS A CA 1
ATOM 2270 C C . LYS A 1 276 ? -8.583 26.235 25.246 1.00 50.25 276 LYS A C 1
ATOM 2272 O O . LYS A 1 276 ? -8.204 27.299 25.733 1.00 50.25 276 LYS A O 1
ATOM 2277 N N . PHE A 1 277 ? -8.759 25.139 25.988 1.00 45.62 277 PHE A N 1
ATOM 2278 C CA . PHE A 1 277 ? -8.395 25.091 27.402 1.00 45.62 277 PHE A CA 1
ATOM 2279 C C . PHE A 1 277 ? -6.875 25.047 27.594 1.00 45.62 277 PHE A C 1
ATOM 2281 O O . PHE A 1 277 ? -6.375 25.697 28.512 1.00 45.62 277 PHE A O 1
ATOM 2288 N N . TYR A 1 278 ? -6.134 24.321 26.746 1.00 47.00 278 TYR A N 1
ATOM 2289 C CA . TYR A 1 278 ? -4.685 24.096 26.871 1.00 47.00 278 TYR A CA 1
ATOM 2290 C C . TYR A 1 278 ? -3.808 25.306 26.480 1.00 47.00 278 TYR A C 1
ATOM 2292 O O . TYR A 1 278 ? -2.821 25.592 27.158 1.00 47.00 278 TYR A O 1
ATOM 2300 N N . SER A 1 279 ? -4.178 26.063 25.444 1.00 51.75 279 SER A N 1
ATOM 2301 C CA . SER A 1 279 ? -3.415 27.237 24.978 1.00 51.75 279 SER A CA 1
ATOM 2302 C C . SER A 1 279 ? -3.411 28.404 25.973 1.00 51.75 279 SER A C 1
ATOM 2304 O O . SER A 1 279 ? -2.536 29.260 25.919 1.00 51.75 279 SER A O 1
ATOM 2306 N N . ARG A 1 280 ? -4.355 28.423 26.921 1.00 51.97 280 ARG A N 1
ATOM 2307 C CA . ARG A 1 280 ? -4.538 29.527 27.877 1.00 51.97 280 ARG A CA 1
ATOM 2308 C C . ARG A 1 280 ? -3.690 29.457 29.152 1.00 51.97 280 ARG A C 1
ATOM 2310 O O . ARG A 1 280 ? -3.660 30.442 29.872 1.00 51.97 280 ARG A O 1
ATOM 2317 N N . ASN A 1 281 ? -3.022 28.338 29.460 1.00 51.56 281 ASN A N 1
ATOM 2318 C CA . ASN A 1 281 ? -2.197 28.212 30.680 1.00 51.56 281 ASN A CA 1
ATOM 2319 C C . ASN A 1 281 ? -0.975 27.292 30.453 1.00 51.56 281 ASN A C 1
ATOM 2321 O O . ASN A 1 281 ? -1.134 26.072 30.477 1.00 51.56 281 ASN A O 1
ATOM 2325 N N . PRO A 1 282 ? 0.236 27.826 30.233 1.00 52.16 282 PRO A N 1
ATOM 2326 C CA . PRO A 1 282 ? 1.438 27.018 29.982 1.00 52.16 282 PRO A CA 1
ATOM 2327 C C . PRO A 1 282 ? 2.101 26.419 31.244 1.00 52.16 282 PRO A C 1
ATOM 2329 O O . PRO A 1 282 ? 2.849 25.456 31.123 1.00 52.16 282 PRO A O 1
ATOM 2332 N N . ASN A 1 283 ? 1.790 26.908 32.453 1.00 55.47 283 ASN A N 1
ATOM 2333 C CA . ASN A 1 283 ? 2.463 26.519 33.708 1.00 55.47 283 ASN A CA 1
ATOM 2334 C C . ASN A 1 283 ? 1.556 25.705 34.657 1.00 55.47 283 ASN A C 1
ATOM 2336 O O . ASN A 1 283 ? 1.271 26.144 35.770 1.00 55.47 283 ASN A O 1
ATOM 2340 N N . ARG A 1 284 ? 1.047 24.547 34.218 1.00 63.66 284 ARG A N 1
ATOM 2341 C CA . ARG A 1 284 ? 0.027 23.786 34.972 1.00 63.66 284 ARG A CA 1
ATOM 2342 C C . ARG A 1 284 ? 0.599 22.755 35.934 1.00 63.66 284 ARG A C 1
ATOM 2344 O O . ARG A 1 284 ? 1.591 22.095 35.641 1.00 63.66 284 ARG A O 1
ATOM 2351 N N . ASN A 1 285 ? -0.116 22.537 37.036 1.00 70.81 285 ASN A N 1
ATOM 2352 C CA . ASN A 1 285 ? 0.121 21.412 37.942 1.00 70.81 285 ASN A CA 1
ATOM 2353 C C . ASN A 1 285 ? -0.727 20.171 37.564 1.00 70.81 285 ASN A C 1
ATOM 2355 O O . ASN A 1 285 ? -1.728 20.256 36.848 1.00 70.81 285 ASN A O 1
ATOM 2359 N N . LYS A 1 286 ? -0.370 18.998 38.105 1.00 71.06 286 LYS A N 1
ATOM 2360 C CA . LYS A 1 286 ? -1.030 17.698 37.834 1.00 71.06 286 LYS A CA 1
ATOM 2361 C C . LYS A 1 286 ? -2.552 17.693 38.090 1.00 71.06 286 LYS A C 1
ATOM 2363 O O . LYS A 1 286 ? -3.296 16.928 37.470 1.00 71.06 286 LYS A O 1
ATOM 2368 N N . LYS A 1 287 ? -3.041 18.546 39.000 1.00 74.06 287 LYS A N 1
ATOM 2369 C CA . LYS A 1 287 ? -4.470 18.669 39.343 1.00 74.06 287 LYS A CA 1
ATOM 2370 C C . LYS A 1 287 ? -5.250 19.385 38.238 1.00 74.06 287 LYS A C 1
ATOM 2372 O O . LYS A 1 287 ? -6.367 18.981 37.915 1.00 74.06 287 LYS A O 1
ATOM 2377 N N . GLU A 1 288 ? -4.661 20.412 37.637 1.00 66.56 288 GLU A N 1
ATOM 2378 C CA . GLU A 1 288 ? -5.237 21.137 36.500 1.00 66.56 288 GLU A CA 1
ATOM 2379 C C . GLU A 1 288 ? -5.234 20.289 35.227 1.00 66.56 288 GLU A C 1
ATOM 2381 O O . GLU A 1 288 ? -6.223 20.301 34.496 1.00 66.56 288 GLU A O 1
ATOM 2386 N N . GLU A 1 289 ? -4.180 19.498 35.000 1.00 67.88 289 GLU A N 1
ATOM 2387 C CA . GLU A 1 289 ? -4.122 18.514 33.908 1.00 67.88 289 GLU A CA 1
ATOM 2388 C C . GLU A 1 289 ? -5.237 17.464 34.044 1.00 67.88 289 GLU A C 1
ATOM 2390 O O . GLU A 1 289 ? -5.997 17.229 33.105 1.00 67.88 289 GLU A O 1
ATOM 2395 N N . THR A 1 290 ? -5.409 16.890 35.240 1.00 74.75 290 THR A N 1
ATOM 2396 C CA . THR A 1 290 ? -6.475 15.909 35.514 1.00 74.75 290 THR A CA 1
ATOM 2397 C C . THR A 1 290 ? -7.868 16.500 35.281 1.00 74.75 290 THR A C 1
ATOM 2399 O O . THR A 1 290 ? -8.728 15.852 34.683 1.00 74.75 290 THR A O 1
ATOM 2402 N N . ARG A 1 291 ? -8.098 17.748 35.714 1.00 71.31 291 ARG A N 1
ATOM 2403 C CA . ARG A 1 291 ? -9.362 18.460 35.475 1.00 71.31 291 ARG A CA 1
ATOM 2404 C C . ARG A 1 291 ? -9.602 18.693 33.980 1.00 71.31 291 ARG A C 1
ATOM 2406 O O . ARG A 1 291 ? -10.717 18.483 33.522 1.00 71.31 291 ARG A O 1
ATOM 2413 N N . ALA A 1 292 ? -8.569 19.071 33.225 1.00 66.69 292 ALA A N 1
ATOM 2414 C CA . ALA A 1 292 ? -8.642 19.254 31.773 1.00 66.69 292 ALA A CA 1
ATOM 2415 C C . ALA A 1 292 ? -9.102 17.980 31.057 1.00 66.69 292 ALA A C 1
ATOM 2417 O O . ALA A 1 292 ? -10.001 18.016 30.223 1.00 66.69 292 ALA A O 1
ATOM 2418 N N . ILE A 1 293 ? -8.477 16.855 31.411 1.00 71.94 293 ILE A N 1
ATOM 2419 C CA . ILE A 1 293 ? -8.761 15.537 30.841 1.00 71.94 293 ILE A CA 1
ATOM 2420 C C . ILE A 1 293 ? -10.197 15.117 31.158 1.00 71.94 293 ILE A C 1
ATOM 2422 O O . ILE A 1 293 ? -10.914 14.668 30.270 1.00 71.94 293 ILE A O 1
ATOM 2426 N N . ASN A 1 294 ? -10.637 15.293 32.407 1.00 77.19 294 ASN A N 1
ATOM 2427 C CA . ASN A 1 294 ? -12.013 14.984 32.794 1.00 77.19 294 ASN A CA 1
ATOM 2428 C C . ASN A 1 294 ? -13.017 15.857 32.031 1.00 77.19 294 ASN A C 1
ATOM 2430 O O . ASN A 1 294 ? -13.956 15.317 31.461 1.00 77.19 294 ASN A O 1
ATOM 2434 N N . ASN A 1 295 ? -12.766 17.165 31.921 1.00 69.06 295 ASN A N 1
ATOM 2435 C CA . ASN A 1 295 ? -13.617 18.062 31.141 1.00 69.06 295 ASN A CA 1
ATOM 2436 C C . ASN A 1 295 ? -13.674 17.654 29.662 1.00 69.06 295 ASN A C 1
ATOM 2438 O O . ASN A 1 295 ? -14.742 17.698 29.070 1.00 69.06 295 ASN A O 1
ATOM 2442 N N . ALA A 1 296 ? -12.559 17.222 29.063 1.00 68.75 296 ALA A N 1
ATOM 2443 C CA . ALA A 1 296 ? -12.548 16.738 27.683 1.00 68.75 296 ALA A CA 1
ATOM 2444 C C . ALA A 1 296 ? -13.401 15.479 27.513 1.00 68.75 296 ALA A C 1
ATOM 2446 O O . ALA A 1 296 ? -14.206 15.401 26.589 1.00 68.75 296 ALA A O 1
ATOM 2447 N N . ILE A 1 297 ? -13.256 14.513 28.424 1.00 74.69 297 ILE A N 1
ATOM 2448 C CA . ILE A 1 297 ? -14.089 13.305 28.456 1.00 74.69 297 ILE A CA 1
ATOM 2449 C C . ILE A 1 297 ? -15.565 13.684 28.593 1.00 74.69 297 ILE A C 1
ATOM 2451 O O . ILE A 1 297 ? -16.401 13.125 27.887 1.00 74.69 297 ILE A O 1
ATOM 2455 N N . ASP A 1 298 ? -15.888 14.641 29.458 1.00 73.94 298 ASP A N 1
ATOM 2456 C CA . ASP A 1 298 ? -17.258 15.097 29.664 1.00 73.94 298 ASP A CA 1
ATOM 2457 C C . ASP A 1 298 ? -17.799 15.847 28.444 1.00 73.94 298 ASP A C 1
ATOM 2459 O O . ASP A 1 298 ? -18.937 15.602 28.064 1.00 73.94 298 ASP A O 1
ATOM 2463 N N . SER A 1 299 ? -16.999 16.661 27.753 1.00 67.44 299 SER A N 1
ATOM 2464 C CA . SER A 1 299 ? -17.382 17.288 26.480 1.00 67.44 299 SER A CA 1
ATOM 2465 C C . SER A 1 299 ? -17.600 16.256 25.370 1.00 67.44 299 SER A C 1
ATOM 2467 O O . SER A 1 299 ? -18.551 16.367 24.596 1.00 67.44 299 SER A O 1
ATOM 2469 N N . VAL A 1 300 ? -16.773 15.205 25.294 1.00 70.19 300 VAL A N 1
ATOM 2470 C CA . VAL A 1 300 ? -16.992 14.076 24.369 1.00 70.19 300 VAL A CA 1
ATOM 2471 C C . VAL A 1 300 ? -18.309 13.390 24.705 1.00 70.19 300 VAL A C 1
ATOM 2473 O O . VAL A 1 300 ? -19.157 13.214 23.837 1.00 70.19 300 VAL A O 1
ATOM 2476 N N . LYS A 1 301 ? -18.523 13.054 25.980 1.00 71.88 301 LYS A N 1
ATOM 2477 C CA . LYS A 1 301 ? -19.782 12.471 26.447 1.00 71.88 301 LYS A CA 1
ATOM 2478 C C . LYS A 1 301 ? -20.961 13.373 26.103 1.00 71.88 301 LYS A C 1
ATOM 2480 O O . LYS A 1 301 ? -21.920 12.876 25.539 1.00 71.88 301 LYS A O 1
ATOM 2485 N N . GLN A 1 302 ? -20.876 14.674 26.366 1.00 67.31 302 GLN A N 1
ATOM 2486 C CA . GLN A 1 302 ? -21.932 15.655 26.108 1.00 67.31 302 GLN A CA 1
ATOM 2487 C C . GLN A 1 302 ? -22.221 15.845 24.622 1.00 67.31 302 GLN A C 1
ATOM 2489 O O . GLN A 1 302 ? -23.380 15.881 24.231 1.00 67.31 302 GLN A O 1
ATOM 2494 N N . SER A 1 303 ? -21.207 15.935 23.766 1.00 62.44 303 SER A N 1
ATOM 2495 C CA . SER A 1 303 ? -21.399 15.997 22.306 1.00 62.44 303 SER A CA 1
ATOM 2496 C C . SER A 1 303 ? -22.025 14.713 21.749 1.00 62.44 303 SER A C 1
ATOM 2498 O O . SER A 1 303 ? -22.778 14.751 20.775 1.00 62.44 303 SER A O 1
ATOM 2500 N N . LEU A 1 304 ? -21.776 13.577 22.404 1.00 61.75 304 LEU A N 1
ATOM 2501 C CA . LEU A 1 304 ? -22.429 12.309 22.103 1.00 61.75 304 LEU A CA 1
ATOM 2502 C C . LEU A 1 304 ? -23.852 12.226 22.693 1.00 61.75 304 LEU A C 1
ATOM 2504 O O . LEU A 1 304 ? -24.729 11.673 22.033 1.00 61.75 304 LEU A O 1
ATOM 2508 N N . THR A 1 305 ? -24.128 12.803 23.868 1.00 56.62 305 THR A N 1
ATOM 2509 C CA . THR A 1 305 ? -25.436 12.731 24.555 1.00 56.62 305 THR A CA 1
ATOM 2510 C C . THR A 1 305 ? -26.421 13.845 24.175 1.00 56.62 305 THR A C 1
ATOM 2512 O O . THR A 1 305 ? -27.627 13.621 24.198 1.00 56.62 305 THR A O 1
ATOM 2515 N N . SER A 1 306 ? -25.961 15.024 23.751 1.00 48.91 306 SER A N 1
ATOM 2516 C CA . SER A 1 306 ? -26.799 16.207 23.454 1.00 48.91 306 SER A CA 1
ATOM 2517 C C . SER A 1 306 ? -27.503 16.192 22.081 1.00 48.91 306 SER A C 1
ATOM 2519 O O . SER A 1 306 ? -28.110 17.184 21.686 1.00 48.91 306 SER A O 1
ATOM 2521 N N . GLY A 1 307 ? -27.495 15.063 21.357 1.00 49.66 307 GLY A N 1
ATOM 2522 C CA . GLY A 1 307 ? -28.187 14.887 20.066 1.00 49.66 307 GLY A CA 1
ATOM 2523 C C . GLY A 1 307 ? -29.103 13.652 19.996 1.00 49.66 307 GLY A C 1
ATOM 2524 O O . GLY A 1 307 ? -29.363 13.001 21.005 1.00 49.66 307 GLY A O 1
ATOM 2525 N N . LYS A 1 308 ? -29.520 13.242 18.775 1.00 41.72 308 LYS A N 1
ATOM 2526 C CA . LYS A 1 308 ? -30.221 11.959 18.438 1.00 41.72 308 LYS A CA 1
ATOM 2527 C C . LYS A 1 308 ? -29.447 10.677 18.850 1.00 41.72 308 LYS A C 1
ATOM 2529 O O . LYS A 1 308 ? -29.753 9.574 18.404 1.00 41.72 308 LYS A O 1
ATOM 2534 N N . LEU A 1 309 ? -28.415 10.845 19.665 1.00 48.03 309 LEU A N 1
ATOM 2535 C CA . LEU A 1 309 ? -27.231 10.027 19.864 1.00 48.03 309 LEU A CA 1
ATOM 2536 C C . LEU A 1 309 ? -26.988 9.684 21.337 1.00 48.03 309 LEU A C 1
ATOM 2538 O O . LEU A 1 309 ? -26.003 9.031 21.661 1.00 48.03 309 LEU A O 1
ATOM 2542 N N . ASN A 1 310 ? -27.961 9.998 22.199 1.00 45.25 310 ASN A N 1
ATOM 2543 C CA . ASN A 1 310 ? -28.100 9.587 23.603 1.00 45.25 310 ASN A CA 1
ATOM 2544 C C . ASN A 1 310 ? -28.078 8.049 23.844 1.00 45.25 310 ASN A C 1
ATOM 2546 O O . ASN A 1 310 ? -28.510 7.564 24.881 1.00 45.25 310 ASN A O 1
ATOM 2550 N N . ARG A 1 311 ? -27.617 7.267 22.860 1.00 53.47 311 ARG A N 1
ATOM 2551 C CA . ARG A 1 311 ? -27.578 5.804 22.781 1.00 53.47 311 ARG A CA 1
ATOM 2552 C C . ARG A 1 311 ? -26.148 5.243 22.808 1.00 53.47 311 ARG A C 1
ATOM 2554 O O . ARG A 1 311 ? -25.965 4.080 22.461 1.00 53.47 311 ARG A O 1
ATOM 2561 N N . TYR A 1 312 ? -25.135 6.050 23.153 1.00 58.22 312 TYR A N 1
ATOM 2562 C CA . TYR A 1 312 ? -23.726 5.668 22.969 1.00 58.22 312 TYR A CA 1
ATOM 2563 C C . TYR A 1 312 ? -22.999 4.980 24.117 1.00 58.22 312 TYR A C 1
ATOM 2565 O O . TYR A 1 312 ? -21.804 4.706 24.024 1.00 58.22 312 TYR A O 1
ATOM 2573 N N . ASP A 1 313 ? -23.750 4.568 25.129 1.00 70.12 313 ASP A N 1
ATOM 2574 C CA . ASP A 1 313 ? -23.308 3.589 26.119 1.00 70.12 313 ASP A CA 1
ATOM 2575 C C . ASP A 1 313 ? -23.466 2.144 25.598 1.00 70.12 313 ASP A C 1
ATOM 2577 O O . ASP A 1 313 ? -24.051 1.284 26.250 1.00 70.12 313 ASP A O 1
ATOM 2581 N N . PHE A 1 314 ? -23.024 1.888 24.363 1.00 80.81 314 PHE A N 1
ATOM 2582 C CA . PHE A 1 314 ? -23.089 0.556 23.761 1.00 80.81 314 PHE A CA 1
ATOM 2583 C C . PHE A 1 314 ? -21.807 -0.231 24.025 1.00 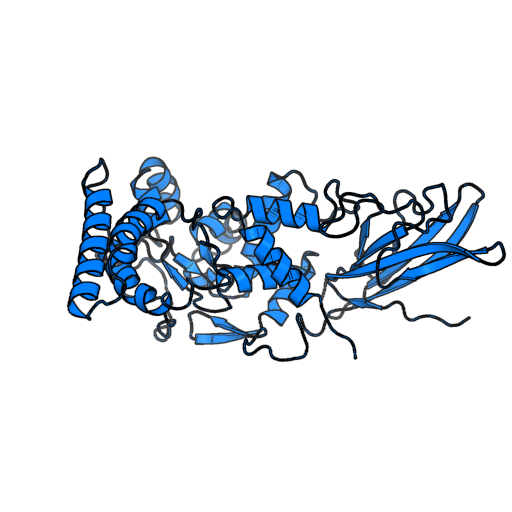80.81 314 PHE A C 1
ATOM 2585 O O . PHE A 1 314 ? -20.720 0.323 24.229 1.00 80.81 314 PHE A O 1
ATOM 2592 N N . ILE A 1 315 ? -21.947 -1.552 23.961 1.00 88.38 315 ILE A N 1
ATOM 2593 C CA . ILE A 1 315 ? -20.825 -2.481 23.960 1.00 88.38 315 ILE A CA 1
ATOM 2594 C C . ILE A 1 315 ? -20.047 -2.321 22.656 1.00 88.38 315 ILE A C 1
ATOM 2596 O O . ILE A 1 315 ? -20.590 -2.560 21.572 1.00 88.38 315 ILE A O 1
ATOM 2600 N N . ALA A 1 316 ? -18.784 -1.914 22.778 1.00 87.81 316 ALA A N 1
ATOM 2601 C CA . ALA A 1 316 ? -17.895 -1.693 21.650 1.00 87.81 316 ALA A CA 1
ATOM 2602 C C . ALA A 1 316 ? -17.814 -2.945 20.776 1.00 87.81 316 ALA A C 1
ATOM 2604 O O . ALA A 1 316 ? -17.558 -4.048 21.263 1.00 87.81 316 ALA A O 1
ATOM 2605 N N . GLN A 1 317 ? -17.973 -2.762 19.471 1.00 87.69 317 GLN A N 1
ATOM 2606 C CA . GLN A 1 317 ? -17.828 -3.805 18.464 1.00 87.69 317 GLN A CA 1
ATOM 2607 C C . GLN A 1 317 ? -16.345 -3.986 18.126 1.00 87.69 317 GLN A C 1
ATOM 2609 O O . GLN A 1 317 ? -15.917 -3.874 16.976 1.00 87.69 317 GLN A O 1
ATOM 2614 N N . SER A 1 318 ? -15.549 -4.242 19.167 1.00 83.69 318 SER A N 1
ATOM 2615 C CA . SER A 1 318 ? -14.083 -4.258 19.151 1.00 83.69 318 SER A CA 1
ATOM 2616 C C . SER A 1 318 ? -13.475 -5.322 18.236 1.00 83.69 318 SER A C 1
ATOM 2618 O O . SER A 1 318 ? -12.311 -5.217 17.891 1.00 83.69 318 SER A O 1
ATOM 2620 N N . ARG A 1 319 ? -14.261 -6.306 17.797 1.00 81.19 319 ARG A N 1
ATOM 2621 C CA . ARG A 1 319 ? -13.867 -7.324 16.814 1.00 81.19 319 ARG A CA 1
ATOM 2622 C C . ARG A 1 319 ? -13.897 -6.772 15.388 1.00 81.19 319 ARG A C 1
ATOM 2624 O O . ARG A 1 319 ? -12.904 -6.650 14.689 1.00 81.19 319 ARG A O 1
ATOM 2631 N N . ILE A 1 320 ? -15.075 -6.355 14.953 1.00 82.69 320 ILE A N 1
ATOM 2632 C CA . ILE A 1 320 ? -15.328 -5.995 13.554 1.00 82.69 320 ILE A CA 1
ATOM 2633 C C . ILE A 1 320 ? -14.952 -4.543 13.207 1.00 82.69 320 ILE A C 1
ATOM 2635 O O . ILE A 1 320 ? -14.764 -4.223 12.029 1.00 82.69 320 ILE A O 1
ATOM 2639 N N . VAL A 1 321 ? -14.857 -3.661 14.212 1.00 84.56 321 VAL A N 1
ATOM 2640 C CA . VAL A 1 321 ? -14.519 -2.234 14.053 1.00 84.56 321 VAL A CA 1
ATOM 2641 C C . VAL A 1 321 ? -13.130 -1.906 14.618 1.00 84.56 321 VAL A C 1
ATOM 2643 O O . VAL A 1 321 ? -12.777 -0.742 14.780 1.00 84.56 321 VAL A O 1
ATOM 2646 N N . ALA A 1 322 ? -12.306 -2.909 14.912 1.00 82.94 322 ALA A N 1
ATOM 2647 C CA . ALA A 1 322 ? -10.879 -2.683 15.094 1.00 82.94 322 ALA A CA 1
ATOM 2648 C C . ALA A 1 322 ? -10.150 -2.708 13.753 1.00 82.94 322 ALA A C 1
ATOM 2650 O O . ALA A 1 322 ? -10.560 -3.405 12.822 1.00 82.94 322 ALA A O 1
ATOM 2651 N N . SER A 1 323 ? -9.082 -1.926 13.670 1.00 82.75 323 SER A N 1
ATOM 2652 C CA . SER A 1 323 ? -8.051 -2.028 12.656 1.00 82.75 323 SER A CA 1
ATOM 2653 C C . SER A 1 323 ? -6.940 -2.961 13.132 1.00 82.75 323 SER A C 1
ATOM 2655 O O . SER A 1 323 ? -6.578 -2.970 14.311 1.00 82.75 323 SER A O 1
ATOM 2657 N N . TYR A 1 324 ? -6.422 -3.758 12.203 1.00 80.94 324 TYR A N 1
ATOM 2658 C CA . TYR A 1 324 ? -5.448 -4.806 12.463 1.00 80.94 324 TYR A CA 1
ATOM 2659 C C . TYR A 1 324 ? -4.188 -4.601 11.631 1.00 80.94 324 TYR A C 1
ATOM 2661 O O . TYR A 1 324 ? -4.238 -4.125 10.486 1.00 80.94 324 TYR A O 1
ATOM 2669 N N . ASN A 1 325 ? -3.078 -5.051 12.209 1.00 78.44 325 ASN A N 1
ATOM 2670 C CA . ASN A 1 325 ? -1.799 -5.276 11.570 1.00 78.44 325 ASN A CA 1
ATOM 2671 C C . ASN A 1 325 ? -1.171 -3.997 10.970 1.00 78.44 325 ASN A C 1
ATOM 2673 O O . ASN A 1 325 ? -1.692 -2.894 11.199 1.00 78.44 325 ASN A O 1
ATOM 2677 N N . PRO A 1 326 ? -0.009 -4.059 10.282 1.00 81.31 326 PRO A N 1
ATOM 2678 C CA . PRO A 1 326 ? 0.760 -2.841 10.002 1.00 81.31 326 PRO A CA 1
ATOM 2679 C C . PRO A 1 326 ? 0.044 -1.853 9.074 1.00 81.31 326 PRO A C 1
ATOM 2681 O O . PRO A 1 326 ? 0.347 -0.668 9.103 1.00 81.31 326 PRO A O 1
ATOM 2684 N N . PHE A 1 327 ? -0.957 -2.312 8.321 1.00 84.94 327 PHE A N 1
ATOM 2685 C CA . PHE A 1 327 ? -1.766 -1.493 7.415 1.00 84.94 327 PHE A CA 1
ATOM 2686 C C . PHE A 1 327 ? -3.040 -0.892 8.027 1.00 84.94 327 PHE A C 1
ATOM 2688 O O . PHE A 1 327 ? -3.775 -0.193 7.327 1.00 84.94 327 PHE A O 1
ATOM 2695 N N . GLN A 1 328 ? -3.346 -1.217 9.288 1.00 82.38 328 GLN A N 1
ATOM 2696 C CA . GLN A 1 328 ? -4.545 -0.755 10.002 1.00 82.38 328 GLN A CA 1
ATOM 2697 C C . GLN A 1 328 ? -5.850 -0.979 9.214 1.00 82.38 328 GLN A C 1
ATOM 2699 O O . GLN A 1 328 ? -6.748 -0.133 9.177 1.00 82.38 328 GLN A O 1
ATOM 2704 N N . GLN A 1 329 ? -5.989 -2.149 8.586 1.00 82.75 329 GLN A N 1
ATOM 2705 C CA . GLN A 1 329 ? -7.243 -2.525 7.935 1.00 82.75 329 GLN A CA 1
ATOM 2706 C C . GLN A 1 329 ? -8.292 -2.911 8.971 1.00 82.75 329 GLN A C 1
ATOM 2708 O O . GLN A 1 329 ? -8.028 -3.743 9.834 1.00 82.75 329 GLN A O 1
ATOM 2713 N N . THR A 1 330 ? -9.501 -2.357 8.863 1.00 82.00 330 THR A N 1
ATOM 2714 C CA . THR A 1 330 ? -10.638 -2.855 9.644 1.00 82.00 330 THR A CA 1
ATOM 2715 C C . THR A 1 330 ? -11.252 -4.085 8.995 1.00 82.00 330 THR A C 1
ATOM 2717 O O . THR A 1 330 ? -11.250 -4.204 7.768 1.00 82.00 330 THR A O 1
ATOM 2720 N N . TYR A 1 331 ? -11.849 -4.968 9.799 1.00 80.75 331 TYR A N 1
ATOM 2721 C CA . TYR A 1 331 ? -12.550 -6.138 9.266 1.00 80.75 331 TYR A CA 1
ATOM 2722 C C . TYR A 1 331 ? -13.657 -5.750 8.288 1.00 80.75 331 TYR A C 1
ATOM 2724 O O . TYR A 1 331 ? -13.747 -6.308 7.201 1.00 80.75 331 TYR A O 1
ATOM 2732 N N . PHE A 1 332 ? -14.443 -4.721 8.615 1.00 77.75 332 PHE A N 1
ATOM 2733 C CA . PHE A 1 332 ? -15.428 -4.154 7.691 1.00 77.75 332 PHE A CA 1
ATOM 2734 C C . PHE A 1 332 ? -14.834 -3.808 6.315 1.00 77.75 332 PHE A C 1
ATOM 2736 O O . PHE A 1 332 ? -15.401 -4.170 5.284 1.00 77.75 332 PHE A O 1
ATOM 2743 N N . ASN A 1 333 ? -13.690 -3.125 6.303 1.00 78.00 333 ASN A N 1
ATOM 2744 C CA . ASN A 1 333 ? -13.013 -2.712 5.081 1.00 78.00 333 ASN A CA 1
ATOM 2745 C C . ASN A 1 333 ? -12.474 -3.919 4.298 1.00 78.00 333 ASN A C 1
ATOM 2747 O O . ASN A 1 333 ? -12.693 -4.014 3.092 1.00 78.00 333 ASN A O 1
ATOM 2751 N N . ALA A 1 334 ? -11.827 -4.869 4.977 1.00 79.69 334 ALA A N 1
ATOM 2752 C CA . ALA A 1 334 ? -11.339 -6.092 4.346 1.00 79.69 334 ALA A CA 1
ATOM 2753 C C . ALA A 1 334 ? -12.493 -6.894 3.718 1.00 79.69 334 ALA A C 1
ATOM 2755 O O . ALA A 1 334 ? -12.408 -7.321 2.566 1.00 79.69 334 ALA A O 1
ATOM 2756 N N . VAL A 1 335 ? -13.620 -7.020 4.424 1.00 75.00 335 VAL A N 1
ATOM 2757 C CA . VAL A 1 335 ? -14.816 -7.713 3.927 1.00 75.00 335 VAL A CA 1
ATOM 2758 C C . VAL A 1 335 ? -15.423 -7.031 2.715 1.00 75.00 335 VAL A C 1
ATOM 2760 O O . VAL A 1 335 ? -15.744 -7.705 1.740 1.00 75.00 335 VAL A O 1
ATOM 2763 N N . GLY A 1 336 ? -15.576 -5.709 2.764 1.00 69.00 336 GLY A N 1
ATOM 2764 C CA . GLY A 1 336 ? -16.211 -4.956 1.687 1.00 69.00 336 GLY A CA 1
ATOM 2765 C C . GLY A 1 336 ? -15.431 -4.960 0.371 1.00 69.00 336 GLY A C 1
ATOM 2766 O O . GLY A 1 336 ? -16.030 -4.689 -0.666 1.00 69.00 336 GLY A O 1
ATOM 2767 N N . TRP A 1 337 ? -14.123 -5.238 0.402 1.00 68.69 337 TRP A N 1
ATOM 2768 C CA . TRP A 1 337 ? -13.243 -5.086 -0.765 1.00 68.69 337 TRP A CA 1
ATOM 2769 C C . TRP A 1 337 ? -12.535 -6.358 -1.215 1.00 68.69 337 TRP A C 1
ATOM 2771 O O . TRP A 1 337 ? -12.110 -6.422 -2.361 1.00 68.69 337 TRP A O 1
ATOM 2781 N N . SER A 1 338 ? -12.353 -7.335 -0.328 1.00 63.41 338 SER A N 1
ATOM 2782 C CA . SER A 1 338 ? -11.418 -8.436 -0.580 1.00 63.41 338 SER A CA 1
ATOM 2783 C C . SER A 1 338 ? -11.890 -9.790 -0.071 1.00 63.41 338 SER A C 1
ATOM 2785 O O . SER A 1 338 ? -11.679 -10.791 -0.741 1.00 63.41 338 SER A O 1
ATOM 2787 N N . LEU A 1 339 ? -12.606 -9.849 1.059 1.00 60.53 339 LEU A N 1
ATOM 2788 C CA . LEU A 1 339 ? -13.052 -11.132 1.614 1.00 60.53 339 LEU A CA 1
ATOM 2789 C C . LEU A 1 339 ? -14.357 -11.645 1.003 1.00 60.53 339 LEU A C 1
ATOM 2791 O O . LEU A 1 339 ? -14.857 -12.658 1.478 1.00 60.53 339 LEU A O 1
ATOM 2795 N N . TYR A 1 340 ? -14.931 -10.995 -0.017 1.00 54.97 340 TYR A N 1
ATOM 2796 C CA . TYR A 1 340 ? -16.081 -11.586 -0.709 1.00 54.97 340 TYR A CA 1
ATOM 2797 C C . TYR A 1 340 ? -15.707 -12.950 -1.305 1.00 54.97 340 TYR A C 1
ATOM 2799 O O . TYR A 1 340 ? -16.468 -13.890 -1.139 1.00 54.97 340 TYR A O 1
ATOM 2807 N N . GLU A 1 341 ? -14.512 -13.095 -1.885 1.00 54.41 341 GLU A N 1
ATOM 2808 C CA . GLU A 1 341 ? -14.034 -14.377 -2.426 1.00 54.41 341 GLU A CA 1
ATOM 2809 C C . GLU A 1 341 ? -13.617 -15.367 -1.318 1.00 54.41 341 GLU A C 1
ATOM 2811 O O . GLU A 1 341 ? -13.949 -16.546 -1.395 1.00 54.41 341 GLU A O 1
ATOM 2816 N N . PHE A 1 342 ? -12.989 -14.891 -0.234 1.00 53.16 342 PHE A N 1
ATOM 2817 C CA . PHE A 1 342 ? -12.520 -15.739 0.879 1.00 53.16 342 PHE A CA 1
ATOM 2818 C C . PHE A 1 342 ? -13.632 -16.214 1.834 1.00 53.16 342 PHE A C 1
ATOM 2820 O O . PHE A 1 342 ? -13.524 -17.272 2.452 1.00 53.16 342 PHE A O 1
ATOM 2827 N N . ARG A 1 343 ? -14.735 -15.465 1.969 1.00 52.00 343 ARG A N 1
ATOM 2828 C CA . ARG A 1 343 ? -15.856 -15.828 2.859 1.00 52.00 343 ARG A CA 1
ATOM 2829 C C . ARG A 1 343 ? -16.618 -17.071 2.431 1.00 52.00 343 ARG A C 1
ATOM 2831 O O . ARG A 1 343 ? -17.266 -17.684 3.272 1.00 52.00 343 ARG A O 1
ATOM 2838 N N . PHE A 1 344 ? -16.583 -17.412 1.146 1.00 50.97 344 PHE A N 1
ATOM 2839 C CA . PHE A 1 344 ? -17.256 -18.608 0.639 1.00 50.97 344 PHE A CA 1
ATOM 2840 C C . PHE A 1 344 ? -16.382 -19.860 0.717 1.00 50.97 344 PHE A C 1
ATOM 2842 O O . PHE A 1 344 ? -16.908 -20.960 0.581 1.00 50.97 344 PHE A O 1
ATOM 2849 N N . THR A 1 345 ? -15.075 -19.712 0.949 1.00 50.44 345 THR A N 1
ATOM 2850 C CA . THR A 1 345 ? -14.147 -20.844 1.057 1.00 50.44 345 THR A CA 1
ATOM 2851 C C . THR A 1 345 ? -13.919 -21.293 2.499 1.00 50.44 345 THR A C 1
ATOM 2853 O O . THR A 1 345 ? -13.620 -22.462 2.717 1.00 50.44 345 THR A O 1
ATOM 2856 N N . GLU A 1 346 ? -14.108 -20.412 3.488 1.00 56.09 346 GLU A N 1
ATOM 2857 C CA . GLU A 1 346 ? -13.939 -20.738 4.909 1.00 56.09 346 GLU A CA 1
ATOM 2858 C C . GLU A 1 346 ? -15.125 -20.246 5.754 1.00 56.09 346 GLU A C 1
ATOM 2860 O O . GLU A 1 346 ? -15.229 -19.064 6.084 1.00 56.09 346 GLU A O 1
ATOM 2865 N N . GLU A 1 347 ? -15.997 -21.168 6.184 1.00 56.03 347 GLU A N 1
ATOM 2866 C CA . GLU A 1 347 ? -17.165 -20.874 7.042 1.00 56.03 347 GLU A CA 1
ATOM 2867 C C . GLU A 1 347 ? -16.805 -20.215 8.395 1.00 56.03 347 GLU A C 1
ATOM 2869 O O . GLU A 1 347 ? -17.684 -19.702 9.086 1.00 56.03 347 GLU A O 1
ATOM 2874 N N . ASN A 1 348 ? -15.520 -20.187 8.776 1.00 63.09 348 ASN A N 1
ATOM 2875 C CA . ASN A 1 348 ? -15.035 -19.725 10.082 1.00 63.09 348 ASN A CA 1
ATOM 2876 C C . ASN A 1 348 ? -14.047 -18.541 10.020 1.00 63.09 348 ASN A C 1
ATOM 2878 O O . ASN A 1 348 ? -13.265 -18.360 10.955 1.00 63.09 348 ASN A O 1
ATOM 2882 N N . TYR A 1 349 ? -14.083 -17.714 8.968 1.00 70.56 349 TYR A N 1
ATOM 2883 C CA . TYR A 1 349 ? -13.124 -16.613 8.809 1.00 70.56 349 TYR A CA 1
ATOM 2884 C C . TYR A 1 349 ? -13.337 -15.451 9.806 1.00 70.56 349 TYR A C 1
ATOM 2886 O O . TYR A 1 349 ? -14.182 -14.567 9.590 1.00 70.56 349 TYR A O 1
ATOM 2894 N N . SER A 1 350 ? -12.582 -15.441 10.911 1.00 75.38 350 SER A N 1
ATOM 2895 C CA . SER A 1 350 ? -12.727 -14.470 12.008 1.00 75.38 350 SER A CA 1
ATOM 2896 C C . SER A 1 350 ? -12.083 -13.110 11.721 1.00 75.38 350 SER A C 1
ATOM 2898 O O . SER A 1 350 ? -11.226 -12.977 10.851 1.00 75.38 350 SER A O 1
ATOM 2900 N N . SER A 1 351 ? -12.483 -12.066 12.460 1.00 78.88 351 SER A N 1
ATOM 2901 C CA . SER A 1 351 ? -11.818 -10.753 12.385 1.00 78.88 351 SER A CA 1
ATOM 2902 C C . SER A 1 351 ? -10.336 -10.824 12.722 1.00 78.88 351 SER A C 1
ATOM 2904 O O . SER A 1 351 ? -9.524 -10.102 12.152 1.00 78.88 351 SER A O 1
ATOM 2906 N N . GLU A 1 352 ? -9.987 -11.739 13.613 1.00 76.38 352 GLU A N 1
ATOM 2907 C CA . GLU A 1 352 ? -8.643 -11.984 14.089 1.00 76.38 352 GLU A CA 1
ATOM 2908 C C . GLU A 1 352 ? -7.741 -12.605 13.029 1.00 76.38 352 GLU A C 1
ATOM 2910 O O . GLU A 1 352 ? -6.536 -12.431 13.139 1.00 76.38 352 GLU A O 1
ATOM 2915 N N . MET A 1 353 ? -8.278 -13.241 11.984 1.00 77.56 353 MET A N 1
ATOM 2916 C CA . MET A 1 353 ? -7.467 -13.730 10.863 1.00 77.56 353 MET A CA 1
ATOM 2917 C C . MET A 1 353 ? -6.777 -12.601 10.093 1.00 77.56 353 MET A C 1
ATOM 2919 O O . MET A 1 353 ? -5.763 -12.839 9.453 1.00 77.56 353 MET A O 1
ATOM 2923 N N . LEU A 1 354 ? -7.238 -11.349 10.214 1.00 79.38 354 LEU A N 1
ATOM 2924 C CA . LEU A 1 354 ? -6.484 -10.188 9.722 1.00 79.38 354 LEU A CA 1
ATOM 2925 C C . LEU A 1 354 ? -5.163 -9.954 10.470 1.00 79.38 354 LEU A C 1
ATOM 2927 O O . LEU A 1 354 ? -4.356 -9.127 10.058 1.00 79.38 354 LEU A O 1
ATOM 2931 N N . ASN A 1 355 ? -4.916 -10.668 11.565 1.00 76.25 355 ASN A N 1
ATOM 2932 C CA . ASN A 1 355 ? -3.619 -10.664 12.227 1.00 76.25 355 ASN A CA 1
ATOM 2933 C C . ASN A 1 355 ? -2.611 -11.608 11.584 1.00 76.25 355 ASN A C 1
ATOM 2935 O O . ASN A 1 355 ? -1.411 -11.392 11.740 1.00 76.25 355 ASN A O 1
ATOM 2939 N N . GLU A 1 356 ? -3.077 -12.591 10.821 1.00 78.62 356 GLU A N 1
ATOM 2940 C CA . GLU A 1 356 ? -2.196 -13.453 10.051 1.00 78.62 356 GLU A CA 1
ATOM 2941 C C . GLU A 1 356 ? -1.657 -12.658 8.852 1.00 78.62 356 GLU A C 1
ATOM 2943 O O . GLU A 1 356 ? -2.448 -12.107 8.069 1.00 78.62 356 GLU A O 1
ATOM 2948 N N . PRO A 1 357 ? -0.327 -12.561 8.677 1.00 78.69 357 PRO A N 1
ATOM 2949 C CA . PRO A 1 357 ? 0.261 -11.799 7.581 1.00 78.69 357 PRO A CA 1
ATOM 2950 C C . PRO A 1 357 ? -0.245 -12.234 6.200 1.00 78.69 357 PRO A C 1
ATOM 2952 O O . PRO A 1 357 ? -0.570 -11.388 5.374 1.00 78.69 357 PRO A O 1
ATOM 2955 N N . GLU A 1 358 ? -0.398 -13.535 5.952 1.00 77.44 358 GLU A N 1
ATOM 2956 C CA . GLU A 1 358 ? -0.896 -14.036 4.664 1.00 77.44 358 GLU A CA 1
ATOM 2957 C C . GLU A 1 358 ? -2.251 -13.412 4.292 1.00 77.44 358 GLU A C 1
ATOM 2959 O O . GLU A 1 358 ? -2.440 -12.881 3.196 1.00 77.44 358 GLU A O 1
ATOM 2964 N N . HIS A 1 359 ? -3.187 -13.431 5.234 1.00 80.00 359 HIS A N 1
ATOM 2965 C CA . HIS A 1 359 ? -4.521 -12.887 5.061 1.00 80.00 359 HIS A CA 1
ATOM 2966 C C . HIS A 1 359 ? -4.500 -11.369 4.902 1.00 80.00 359 HIS A C 1
ATOM 2968 O O . HIS A 1 359 ? -5.055 -10.840 3.939 1.00 80.00 359 HIS A O 1
ATOM 2974 N N . GLN A 1 360 ? -3.815 -10.669 5.804 1.00 81.56 360 GLN A N 1
ATOM 2975 C CA . GLN A 1 360 ? -3.732 -9.211 5.793 1.00 81.56 360 GLN A CA 1
ATOM 2976 C C . GLN A 1 360 ? -3.148 -8.661 4.485 1.00 81.56 360 GLN A C 1
ATOM 2978 O O . GLN A 1 360 ? -3.611 -7.644 3.965 1.00 81.56 360 GLN A O 1
ATOM 2983 N N . PHE A 1 361 ? -2.089 -9.282 3.970 1.00 85.81 361 PHE A N 1
ATOM 2984 C CA . PHE A 1 361 ? -1.402 -8.784 2.783 1.00 85.81 361 PHE A CA 1
ATOM 2985 C C . PHE A 1 361 ? -2.230 -9.064 1.522 1.00 85.81 361 PHE A C 1
ATOM 2987 O O . PHE A 1 361 ? -2.408 -8.158 0.703 1.00 85.81 361 PHE A O 1
ATOM 2994 N N . LYS A 1 362 ? -2.849 -10.248 1.410 1.00 81.69 362 LYS A N 1
ATOM 2995 C CA . LYS A 1 362 ? -3.774 -10.581 0.308 1.00 81.69 362 LYS A CA 1
ATOM 2996 C C . LYS A 1 362 ? -4.996 -9.659 0.265 1.00 81.69 362 LYS A C 1
ATOM 2998 O O . LYS A 1 362 ? -5.377 -9.168 -0.807 1.00 81.69 362 LYS A O 1
ATOM 3003 N N . THR A 1 363 ? -5.597 -9.355 1.417 1.00 83.25 363 THR A N 1
ATOM 3004 C CA . THR A 1 363 ? -6.718 -8.403 1.488 1.00 83.25 363 THR A CA 1
ATOM 3005 C C . THR A 1 363 ? -6.273 -6.985 1.126 1.00 83.25 363 THR A C 1
ATOM 3007 O O . THR A 1 363 ? -7.020 -6.232 0.497 1.00 83.25 363 THR A O 1
ATOM 3010 N N . TYR A 1 364 ? -5.036 -6.610 1.465 1.00 87.12 364 TYR A N 1
ATOM 3011 C CA . TYR A 1 364 ? -4.448 -5.322 1.089 1.00 87.12 364 TYR A CA 1
ATOM 3012 C C . TYR A 1 364 ? -4.188 -5.175 -0.405 1.00 87.12 364 TYR A C 1
ATOM 3014 O O . TYR A 1 364 ? -4.581 -4.159 -0.976 1.00 87.12 364 TYR A O 1
ATOM 3022 N N . VAL A 1 365 ? -3.628 -6.190 -1.063 1.00 87.12 365 VAL A N 1
ATOM 3023 C CA . VAL A 1 365 ? -3.500 -6.229 -2.531 1.00 87.12 365 VAL A CA 1
ATOM 3024 C C . VAL A 1 365 ? -4.855 -5.999 -3.195 1.00 87.12 365 VAL A C 1
ATOM 3026 O O . VAL A 1 365 ? -4.992 -5.160 -4.085 1.00 87.12 365 VAL A O 1
ATOM 3029 N N . SER A 1 366 ? -5.878 -6.718 -2.741 1.00 84.94 366 SER A N 1
ATOM 3030 C CA . SER A 1 366 ? -7.230 -6.608 -3.292 1.00 84.94 366 SER A CA 1
ATOM 3031 C C . SER A 1 366 ? -7.793 -5.192 -3.133 1.00 84.94 366 SER A C 1
ATOM 3033 O O . SER A 1 366 ? -8.390 -4.641 -4.060 1.00 84.94 366 SER A O 1
ATOM 3035 N N . ARG A 1 367 ? -7.530 -4.546 -1.988 1.00 85.69 367 ARG A N 1
ATOM 3036 C CA . ARG A 1 367 ? -7.870 -3.136 -1.771 1.00 85.69 367 ARG A CA 1
ATOM 3037 C C . ARG A 1 367 ? -7.122 -2.206 -2.730 1.00 85.69 367 ARG A C 1
ATOM 3039 O O . ARG A 1 367 ? -7.750 -1.282 -3.243 1.00 85.69 367 ARG A O 1
ATOM 3046 N N . ILE A 1 368 ? -5.831 -2.436 -2.990 1.00 88.62 368 ILE A N 1
ATOM 3047 C CA . ILE A 1 368 ? -5.059 -1.658 -3.975 1.00 88.62 368 ILE A CA 1
ATOM 3048 C C . ILE A 1 368 ? -5.748 -1.727 -5.340 1.00 88.62 368 ILE A C 1
ATOM 3050 O O . ILE A 1 368 ? -6.133 -0.692 -5.887 1.00 88.62 368 ILE A O 1
ATOM 3054 N N . LYS A 1 369 ? -5.989 -2.942 -5.844 1.00 87.06 369 LYS A N 1
ATOM 3055 C CA . LYS A 1 369 ? -6.638 -3.172 -7.144 1.00 87.06 369 LYS A CA 1
ATOM 3056 C C . LYS A 1 369 ? -8.018 -2.515 -7.225 1.00 87.06 369 LYS A C 1
ATOM 3058 O O . LYS A 1 369 ? -8.336 -1.864 -8.219 1.00 87.06 369 LYS A O 1
ATOM 3063 N N . TYR A 1 370 ? -8.818 -2.622 -6.163 1.00 86.31 370 TYR A N 1
ATOM 3064 C CA . TYR A 1 370 ? -10.124 -1.967 -6.077 1.00 86.31 370 TYR A CA 1
ATOM 3065 C C . TYR A 1 370 ? -10.024 -0.440 -6.194 1.00 86.31 370 TYR A C 1
ATOM 3067 O O . TYR A 1 370 ? -10.792 0.177 -6.933 1.00 86.31 370 TYR A O 1
ATOM 3075 N N . VAL A 1 371 ? -9.085 0.188 -5.478 1.00 88.69 371 VAL A N 1
ATOM 3076 C CA . VAL A 1 371 ? -8.915 1.645 -5.533 1.00 88.69 371 VAL A CA 1
ATOM 3077 C C . VAL A 1 371 ? -8.430 2.084 -6.913 1.00 88.69 371 VAL A C 1
ATOM 3079 O O . VAL A 1 371 ? -8.977 3.053 -7.429 1.00 88.69 371 VAL A O 1
ATOM 3082 N N . PHE A 1 372 ? -7.487 1.362 -7.528 1.00 89.56 372 PHE A N 1
ATOM 3083 C CA . PHE A 1 372 ? -7.028 1.623 -8.901 1.00 89.56 372 PHE A CA 1
ATOM 3084 C C . PHE A 1 372 ? -8.177 1.589 -9.913 1.00 89.56 372 PHE A C 1
ATOM 3086 O O . PHE A 1 372 ? -8.353 2.532 -10.684 1.00 89.56 372 PHE A O 1
ATOM 3093 N N . ASN A 1 373 ? -9.029 0.563 -9.837 1.00 87.88 373 ASN A N 1
ATOM 3094 C CA . ASN A 1 373 ? -10.234 0.476 -10.660 1.00 87.88 373 ASN A CA 1
ATOM 3095 C C . ASN A 1 373 ? -11.169 1.677 -10.419 1.00 87.88 373 ASN A C 1
ATOM 3097 O O . ASN A 1 373 ? -11.613 2.332 -11.355 1.00 87.88 373 ASN A O 1
ATOM 3101 N N . LYS A 1 374 ? -11.400 2.049 -9.153 1.00 87.75 374 LYS A N 1
ATOM 3102 C CA . LYS A 1 374 ? -12.256 3.190 -8.793 1.00 87.75 374 LYS A CA 1
ATOM 3103 C C . LYS A 1 374 ? -11.759 4.529 -9.358 1.00 87.75 374 LYS A C 1
ATOM 3105 O O . LYS A 1 374 ? -12.578 5.406 -9.626 1.00 87.75 374 LYS A O 1
ATOM 3110 N N . ILE A 1 375 ? -10.446 4.703 -9.504 1.00 90.75 375 ILE A N 1
ATOM 3111 C CA . ILE A 1 375 ? -9.839 5.907 -10.096 1.00 90.75 375 ILE A CA 1
ATOM 3112 C C . ILE A 1 375 ? -9.583 5.769 -11.604 1.00 90.75 375 ILE A C 1
ATOM 3114 O O . ILE A 1 375 ? -8.959 6.651 -12.184 1.00 90.75 375 ILE A O 1
ATOM 3118 N N . ASN A 1 376 ? -10.097 4.708 -12.240 1.00 89.44 376 ASN A N 1
ATOM 3119 C CA . ASN A 1 376 ? -9.958 4.405 -13.667 1.00 89.44 376 ASN A CA 1
ATOM 3120 C C . ASN A 1 376 ? -8.496 4.336 -14.144 1.00 89.44 376 ASN A C 1
ATOM 3122 O O . ASN A 1 376 ? -8.182 4.768 -15.251 1.00 89.44 376 ASN A O 1
ATOM 3126 N N . ILE A 1 377 ? -7.601 3.794 -13.313 1.00 86.69 377 ILE A N 1
ATOM 3127 C CA . ILE A 1 377 ? -6.204 3.543 -13.685 1.00 86.69 377 ILE A CA 1
ATOM 3128 C C . ILE A 1 377 ? -5.993 2.035 -13.797 1.00 86.69 377 ILE A C 1
ATOM 3130 O O . ILE A 1 377 ? -6.276 1.282 -12.863 1.00 86.69 377 ILE A O 1
ATOM 3134 N N . GLU A 1 378 ? -5.478 1.587 -14.941 1.00 85.19 378 GLU A N 1
ATOM 3135 C CA . GLU A 1 378 ? -5.115 0.189 -15.157 1.00 85.19 378 GLU A CA 1
ATOM 3136 C C . GLU A 1 378 ? -3.909 -0.189 -14.288 1.00 85.19 378 GLU A C 1
ATOM 3138 O O . GLU A 1 378 ? -2.786 0.248 -14.529 1.00 85.19 378 GLU A O 1
ATOM 3143 N N . PHE A 1 379 ? -4.146 -1.029 -13.285 1.00 81.12 379 PHE A N 1
ATOM 3144 C CA . PHE A 1 379 ? -3.168 -1.392 -12.260 1.00 81.12 379 PHE A CA 1
ATOM 3145 C C . PHE A 1 379 ? -1.882 -2.061 -12.799 1.00 81.12 379 PHE A C 1
ATOM 3147 O O . PHE A 1 379 ? -0.791 -1.815 -12.287 1.00 81.12 379 PHE A O 1
ATOM 3154 N N . ASP A 1 380 ? -1.986 -2.863 -13.860 1.00 75.75 380 ASP A N 1
ATOM 3155 C CA . ASP A 1 380 ? -0.838 -3.534 -14.491 1.00 75.75 380 ASP A CA 1
ATOM 3156 C C . ASP A 1 380 ? -0.325 -2.826 -15.754 1.00 75.75 380 ASP A C 1
ATOM 3158 O O . ASP A 1 380 ? 0.583 -3.337 -16.418 1.00 75.75 380 ASP A O 1
ATOM 3162 N N . GLY A 1 381 ? -0.886 -1.653 -16.065 1.00 77.75 381 GLY A N 1
ATOM 3163 C CA . GLY A 1 381 ? -0.596 -0.891 -17.275 1.00 77.75 381 GLY A CA 1
ATOM 3164 C C . GLY A 1 381 ? 0.812 -0.288 -17.316 1.00 77.75 381 GLY A C 1
ATOM 3165 O O . GLY A 1 381 ? 1.559 -0.291 -16.340 1.00 77.75 381 GLY A O 1
ATOM 3166 N N . ASN A 1 382 ? 1.167 0.262 -18.476 1.00 82.31 382 ASN A N 1
ATOM 3167 C CA . ASN A 1 382 ? 2.383 1.051 -18.680 1.00 82.31 382 ASN A CA 1
ATOM 3168 C C . ASN A 1 382 ? 2.013 2.454 -19.158 1.00 82.31 382 ASN A C 1
ATOM 3170 O O . ASN A 1 382 ? 0.921 2.652 -19.691 1.00 82.31 382 ASN A O 1
ATOM 3174 N N . ASN A 1 383 ? 2.938 3.408 -19.018 1.00 78.75 383 ASN A N 1
ATOM 3175 C CA . ASN A 1 383 ? 2.756 4.777 -19.500 1.00 78.75 383 ASN A CA 1
ATOM 3176 C C . ASN A 1 383 ? 1.431 5.401 -19.029 1.00 78.75 383 ASN A C 1
ATOM 3178 O O . ASN A 1 383 ? 0.639 5.898 -19.834 1.00 78.75 383 ASN A O 1
ATOM 3182 N N . TRP A 1 384 ? 1.182 5.321 -17.720 1.00 81.75 384 TRP A N 1
ATOM 3183 C CA . TRP A 1 384 ? -0.041 5.832 -17.116 1.00 81.75 384 TRP A CA 1
ATOM 3184 C C . TRP A 1 384 ? -0.226 7.317 -17.400 1.00 81.75 384 TRP A C 1
ATOM 3186 O O . TRP A 1 384 ? 0.729 8.094 -17.399 1.00 81.75 384 TRP A O 1
ATOM 3196 N N . GLU A 1 385 ? -1.481 7.734 -17.564 1.00 82.38 385 GLU A N 1
ATOM 3197 C CA . GLU A 1 385 ? -1.803 9.131 -17.845 1.00 82.38 385 GLU A CA 1
ATOM 3198 C C . GLU A 1 385 ? -1.258 10.067 -16.759 1.00 82.38 385 GLU A C 1
ATOM 3200 O O . GLU A 1 385 ? -0.736 11.133 -17.074 1.00 82.38 385 GLU A O 1
ATOM 3205 N N . LEU A 1 386 ? -1.320 9.677 -15.483 1.00 81.12 386 LEU A N 1
ATOM 3206 C CA . LEU A 1 386 ? -0.784 10.468 -14.368 1.00 81.12 386 LEU A CA 1
ATOM 3207 C C . LEU A 1 386 ? 0.722 10.267 -14.134 1.00 81.12 386 LEU A C 1
ATOM 3209 O O . LEU A 1 386 ? 1.297 10.945 -13.283 1.00 81.12 386 LEU A O 1
ATOM 3213 N N . GLY A 1 387 ? 1.360 9.366 -14.879 1.00 83.88 387 GLY A N 1
ATOM 3214 C CA . GLY A 1 387 ? 2.672 8.828 -14.547 1.00 83.88 387 GLY A CA 1
ATOM 3215 C C . GLY A 1 387 ? 2.632 7.906 -13.320 1.00 83.88 387 GLY A C 1
ATOM 3216 O O . GLY A 1 387 ? 1.625 7.822 -12.606 1.00 83.88 387 GLY A O 1
ATOM 3217 N N . TYR A 1 388 ? 3.743 7.226 -13.058 1.00 82.88 388 TYR A N 1
ATOM 3218 C CA . TYR A 1 388 ? 3.862 6.180 -12.053 1.00 82.88 388 TYR A CA 1
ATOM 3219 C C . TYR A 1 388 ? 3.556 6.725 -10.665 1.00 82.88 388 TYR A C 1
ATOM 3221 O O . TYR A 1 388 ? 2.604 6.293 -10.013 1.00 82.88 388 TYR A O 1
ATOM 3229 N N . GLU A 1 389 ? 4.289 7.746 -10.222 1.00 82.19 389 GLU A N 1
ATOM 3230 C CA . GLU A 1 389 ? 4.059 8.272 -8.889 1.00 82.19 389 GLU A CA 1
ATOM 3231 C C . GLU A 1 389 ? 2.783 9.105 -8.778 1.00 82.19 389 GLU A C 1
ATOM 3233 O O . GLU A 1 389 ? 2.189 9.126 -7.705 1.00 82.19 389 GLU A O 1
ATOM 3238 N N . GLY A 1 390 ? 2.336 9.764 -9.853 1.00 85.25 390 GLY A N 1
ATOM 3239 C CA . GLY A 1 390 ? 1.066 10.495 -9.850 1.00 85.25 390 GLY A CA 1
ATOM 3240 C C . GLY A 1 390 ? -0.138 9.562 -9.697 1.00 85.25 390 GLY A C 1
ATOM 3241 O O . GLY A 1 390 ? -1.109 9.903 -9.021 1.00 85.25 390 GLY A O 1
ATOM 3242 N N . SER A 1 391 ? -0.054 8.352 -10.254 1.00 87.44 391 SER A N 1
ATOM 3243 C CA . SER A 1 391 ? -1.080 7.316 -10.087 1.00 87.44 391 SER A CA 1
ATOM 3244 C C . SER A 1 391 ? -1.098 6.762 -8.666 1.00 87.44 391 SER A C 1
ATOM 3246 O O . SER A 1 391 ? -2.168 6.644 -8.070 1.00 87.44 391 SER A O 1
ATOM 3248 N N . TRP A 1 392 ? 0.074 6.503 -8.077 1.00 87.94 392 TRP A N 1
ATOM 3249 C CA . TRP A 1 392 ? 0.164 6.112 -6.669 1.00 87.94 392 TRP A CA 1
ATOM 3250 C C . TRP A 1 392 ? -0.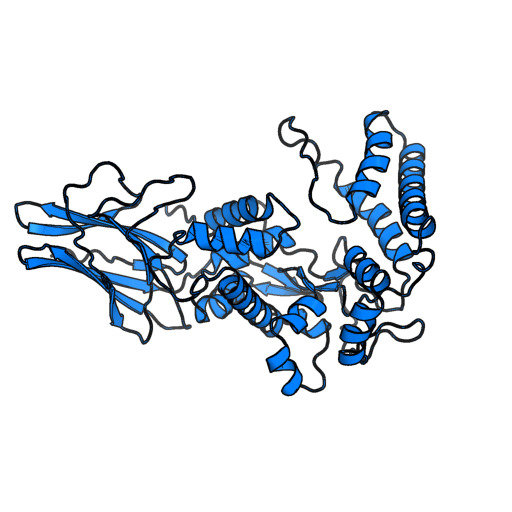286 7.235 -5.726 1.00 87.94 392 TRP A C 1
ATOM 3252 O O . TRP A 1 392 ? -0.997 6.976 -4.763 1.00 87.94 392 TRP A O 1
ATOM 3262 N N . GLU A 1 393 ? 0.013 8.497 -6.030 1.00 88.25 393 GLU A N 1
ATOM 3263 C CA . GLU A 1 393 ? -0.487 9.643 -5.264 1.00 88.25 393 GLU A CA 1
ATOM 3264 C C . GLU A 1 393 ? -2.023 9.743 -5.320 1.00 88.25 393 GLU A C 1
ATOM 3266 O O . GLU A 1 393 ? -2.677 9.994 -4.303 1.00 88.25 393 GLU A O 1
ATOM 3271 N N . ALA A 1 394 ? -2.617 9.515 -6.495 1.00 89.12 394 ALA A N 1
ATOM 3272 C CA . ALA A 1 394 ? -4.068 9.456 -6.667 1.00 89.12 394 ALA A CA 1
ATOM 3273 C C . ALA A 1 394 ? -4.694 8.276 -5.903 1.00 89.12 394 ALA A C 1
ATOM 3275 O O . ALA A 1 394 ? -5.752 8.435 -5.278 1.00 89.12 394 ALA A O 1
ATOM 3276 N N . TYR A 1 395 ? -4.019 7.122 -5.897 1.00 91.44 395 TYR A N 1
ATOM 3277 C CA . TYR A 1 395 ? -4.370 5.982 -5.055 1.00 91.44 395 TYR A CA 1
ATOM 3278 C C . TYR A 1 395 ? -4.371 6.374 -3.573 1.00 91.44 395 TYR A C 1
ATOM 3280 O O . TYR A 1 395 ? -5.400 6.211 -2.923 1.00 91.44 395 TYR A O 1
ATOM 3288 N N . GLU A 1 396 ? -3.297 6.973 -3.049 1.00 89.69 396 GLU A N 1
ATOM 3289 C CA . GLU A 1 396 ? -3.189 7.345 -1.631 1.00 89.69 396 GLU A CA 1
ATOM 3290 C C . GLU A 1 396 ? -4.256 8.362 -1.197 1.00 89.69 396 GLU A C 1
ATOM 3292 O O . GLU A 1 396 ? -4.889 8.209 -0.147 1.00 89.69 396 GLU A O 1
ATOM 3297 N N . LYS A 1 397 ? -4.527 9.375 -2.033 1.00 86.75 397 LYS A N 1
ATOM 3298 C CA . LYS A 1 397 ? -5.612 10.349 -1.801 1.00 86.75 397 LYS A CA 1
ATOM 3299 C C . LYS A 1 397 ? -6.979 9.676 -1.711 1.00 86.75 397 LYS A C 1
ATOM 3301 O O . LYS A 1 397 ? -7.835 10.100 -0.937 1.00 86.75 397 LYS A O 1
ATOM 3306 N N . THR A 1 398 ? -7.191 8.627 -2.500 1.00 87.56 398 THR A N 1
ATOM 3307 C CA . THR A 1 398 ? -8.446 7.867 -2.508 1.00 87.56 398 THR A CA 1
ATOM 3308 C C . THR A 1 398 ? -8.496 6.830 -1.385 1.00 87.56 398 THR A C 1
ATOM 3310 O O . THR A 1 398 ? -9.580 6.526 -0.881 1.00 87.56 398 THR A O 1
ATOM 3313 N N . TYR A 1 399 ? -7.342 6.296 -0.980 1.00 84.06 399 TYR A N 1
ATOM 3314 C CA . TYR A 1 399 ? -7.189 5.312 0.086 1.00 84.06 399 TYR A CA 1
ATOM 3315 C C . TYR A 1 399 ? -7.558 5.900 1.451 1.00 84.06 399 TYR A C 1
ATOM 3317 O O . TYR A 1 399 ? -8.311 5.262 2.197 1.00 84.06 399 TYR A O 1
ATOM 3325 N N . ASN A 1 400 ? -7.070 7.110 1.751 1.00 77.19 400 ASN A N 1
ATOM 3326 C CA . ASN A 1 400 ? -7.361 7.832 2.989 1.00 77.19 400 ASN A CA 1
ATOM 3327 C C . ASN A 1 400 ? -7.807 9.284 2.711 1.00 77.19 400 ASN A C 1
ATOM 3329 O O . ASN A 1 400 ? -7.071 10.233 2.982 1.00 77.19 400 ASN A O 1
ATOM 3333 N N . PRO A 1 401 ? -9.042 9.488 2.212 1.00 71.12 401 PRO A N 1
ATOM 3334 C CA . PRO A 1 401 ? -9.542 10.815 1.840 1.00 71.12 401 PRO A CA 1
ATOM 3335 C C . PRO A 1 401 ? -9.797 11.726 3.050 1.00 71.12 401 PRO A C 1
ATOM 3337 O O . PRO A 1 401 ? -10.130 12.895 2.879 1.00 71.12 401 PRO A O 1
ATOM 3340 N N . GLY A 1 402 ? -9.705 11.183 4.268 1.00 65.88 402 GLY A N 1
ATOM 3341 C CA . GLY A 1 402 ? -9.859 11.934 5.507 1.00 65.88 402 GLY A CA 1
ATOM 3342 C C . GLY A 1 402 ? -8.593 12.663 5.945 1.00 65.88 402 GLY A C 1
ATOM 3343 O O . GLY A 1 402 ? -8.714 13.501 6.828 1.00 65.88 402 GLY A O 1
ATOM 3344 N N . GLU A 1 403 ? -7.429 12.361 5.350 1.00 71.44 403 GLU A N 1
ATOM 3345 C CA . GLU A 1 403 ? -6.137 12.972 5.676 1.00 71.44 403 GLU A CA 1
ATOM 3346 C C . GLU A 1 403 ? -5.466 13.597 4.440 1.00 71.44 403 GLU A C 1
ATOM 3348 O O . GLU A 1 403 ? -4.842 12.926 3.619 1.00 71.44 403 GLU A O 1
ATOM 3353 N N . ASN A 1 404 ? -5.569 14.925 4.322 1.00 74.06 404 ASN A N 1
ATOM 3354 C CA . ASN A 1 404 ? -5.124 15.733 3.186 1.00 74.06 404 ASN A CA 1
ATOM 3355 C C . ASN A 1 404 ? -3.634 15.573 2.888 1.00 74.06 404 ASN A C 1
ATOM 3357 O O . ASN A 1 404 ? -3.238 15.686 1.735 1.00 74.06 404 ASN A O 1
ATOM 3361 N N . THR A 1 405 ? -2.804 15.315 3.898 1.00 80.56 405 THR A N 1
ATOM 3362 C CA . THR A 1 405 ? -1.349 15.154 3.744 1.00 80.56 405 THR A CA 1
ATOM 3363 C C . THR A 1 405 ? -0.897 13.697 3.734 1.00 80.56 405 THR A C 1
ATOM 3365 O O . THR A 1 405 ? 0.302 13.447 3.639 1.00 80.56 405 THR A O 1
ATOM 3368 N N . TYR A 1 406 ? -1.816 12.727 3.810 1.00 80.62 406 TYR A N 1
ATOM 3369 C CA . TYR A 1 406 ? -1.469 11.306 3.925 1.00 80.62 406 TYR A CA 1
ATOM 3370 C C . TYR A 1 406 ? -0.576 10.839 2.778 1.00 80.62 406 TYR A C 1
ATOM 3372 O O . TYR A 1 406 ? 0.505 10.302 3.007 1.00 80.62 406 TYR A O 1
ATOM 3380 N N . HIS A 1 407 ? -1.002 11.133 1.548 1.00 84.62 407 HIS A N 1
ATOM 3381 C CA . HIS A 1 407 ? -0.262 10.809 0.334 1.00 84.62 407 HIS A CA 1
ATOM 3382 C C . HIS A 1 407 ? 1.148 11.407 0.339 1.00 84.62 407 HIS A C 1
ATOM 3384 O O . HIS A 1 407 ? 2.090 10.712 -0.008 1.00 84.62 407 HIS A O 1
ATOM 3390 N N . ILE A 1 408 ? 1.319 12.654 0.793 1.00 85.12 408 ILE A N 1
ATOM 3391 C CA . ILE A 1 408 ? 2.630 13.317 0.847 1.00 85.12 408 ILE A CA 1
ATOM 3392 C C . ILE A 1 408 ? 3.579 12.523 1.749 1.00 85.12 408 ILE A C 1
ATOM 3394 O O . ILE A 1 408 ? 4.683 12.184 1.333 1.00 85.12 408 ILE A O 1
ATOM 3398 N N . VAL A 1 409 ? 3.126 12.167 2.954 1.00 84.25 409 VAL A N 1
ATOM 3399 C CA . VAL A 1 409 ? 3.959 11.466 3.940 1.00 84.25 409 VAL A CA 1
ATOM 3400 C C . VAL A 1 409 ? 4.273 10.032 3.503 1.00 84.25 409 VAL A C 1
ATOM 3402 O O . VAL A 1 409 ? 5.411 9.584 3.633 1.00 84.25 409 VAL A O 1
ATOM 3405 N N . VAL A 1 410 ? 3.292 9.302 2.957 1.00 87.06 410 VAL A N 1
ATOM 3406 C CA . VAL A 1 410 ? 3.531 7.957 2.405 1.00 87.06 410 VAL A CA 1
ATOM 3407 C C . VAL A 1 410 ? 4.565 8.022 1.289 1.00 87.06 410 VAL A C 1
ATOM 3409 O O . VAL A 1 410 ? 5.502 7.229 1.265 1.00 87.06 410 VAL A O 1
ATOM 3412 N N . MET A 1 411 ? 4.443 8.999 0.399 1.00 86.12 411 MET A N 1
ATOM 3413 C CA . MET A 1 411 ? 5.388 9.191 -0.687 1.00 86.12 411 MET A CA 1
ATOM 3414 C C . MET A 1 411 ? 6.795 9.540 -0.156 1.00 86.12 411 MET A C 1
ATOM 3416 O O . MET A 1 411 ? 7.785 8.927 -0.550 1.00 86.12 411 MET A O 1
ATOM 3420 N N . GLU A 1 412 ? 6.941 10.410 0.840 1.00 85.44 412 GLU A N 1
ATOM 3421 C CA . GLU A 1 412 ? 8.251 10.639 1.477 1.00 85.44 412 GLU A CA 1
ATOM 3422 C C . GLU A 1 412 ? 8.896 9.349 2.021 1.00 85.44 412 GLU A C 1
ATOM 3424 O O . GLU A 1 412 ? 10.089 9.108 1.802 1.00 85.44 412 GLU A O 1
ATOM 3429 N N . TYR A 1 413 ? 8.111 8.476 2.661 1.00 85.88 413 TYR A N 1
ATOM 3430 C CA . TYR A 1 413 ? 8.593 7.171 3.119 1.00 85.88 413 TYR A CA 1
ATOM 3431 C C . TYR A 1 413 ? 8.887 6.196 1.979 1.00 85.88 413 TYR A C 1
ATOM 3433 O O . TYR A 1 413 ? 9.861 5.451 2.065 1.00 85.88 413 TYR A O 1
ATOM 3441 N N . TYR A 1 414 ? 8.108 6.220 0.899 1.00 85.69 414 TYR A N 1
ATOM 3442 C CA . TYR A 1 414 ? 8.378 5.428 -0.300 1.00 85.69 414 TYR A CA 1
ATOM 3443 C C . TYR A 1 414 ? 9.784 5.726 -0.832 1.00 85.69 414 TYR A C 1
ATOM 3445 O O . TYR A 1 414 ? 10.595 4.809 -0.966 1.00 85.69 414 TYR A O 1
ATOM 3453 N N . LYS A 1 415 ? 10.132 7.010 -0.993 1.00 79.81 415 LYS A N 1
ATOM 3454 C CA . LYS A 1 415 ? 11.484 7.433 -1.397 1.00 79.81 415 LYS A CA 1
ATOM 3455 C C . LYS A 1 415 ? 12.561 7.007 -0.416 1.00 79.81 415 LYS A C 1
ATOM 3457 O O . LYS A 1 415 ? 13.634 6.560 -0.823 1.00 79.81 415 LYS A O 1
ATOM 3462 N N . LEU A 1 416 ? 12.297 7.147 0.882 1.00 80.75 416 LEU A N 1
ATOM 3463 C CA . LEU A 1 416 ? 13.216 6.669 1.912 1.00 80.75 416 LEU A CA 1
ATOM 3464 C C . LEU A 1 416 ? 13.488 5.166 1.755 1.00 80.75 416 LEU A C 1
ATOM 3466 O O . LEU A 1 416 ? 14.617 4.722 1.957 1.00 80.75 416 LEU A O 1
ATOM 3470 N N . PHE A 1 417 ? 12.473 4.390 1.371 1.00 81.56 417 PHE A N 1
ATOM 3471 C CA . PHE A 1 417 ? 12.581 2.948 1.180 1.00 81.56 417 PHE A CA 1
ATOM 3472 C C . PHE A 1 417 ? 13.156 2.516 -0.176 1.00 81.56 417 PHE A C 1
ATOM 3474 O O . PHE A 1 417 ? 13.705 1.414 -0.262 1.00 81.56 417 PHE A O 1
ATOM 3481 N N . GLU A 1 418 ? 13.111 3.382 -1.189 1.00 75.19 418 GLU A N 1
ATOM 3482 C CA . GLU A 1 418 ? 13.858 3.234 -2.446 1.00 75.19 418 GLU A CA 1
ATOM 3483 C C . GLU A 1 418 ? 15.358 3.523 -2.271 1.00 75.19 418 GLU A C 1
ATOM 3485 O O . GLU A 1 418 ? 16.196 2.825 -2.845 1.00 75.19 418 GLU A O 1
ATOM 3490 N N . THR A 1 419 ? 15.710 4.545 -1.481 1.00 58.50 419 THR A N 1
ATOM 3491 C CA . THR A 1 419 ? 17.070 5.103 -1.458 1.00 58.50 419 THR A CA 1
ATOM 3492 C C . THR A 1 419 ? 18.066 4.156 -0.782 1.00 58.50 419 THR A C 1
ATOM 3494 O O . THR A 1 419 ? 18.213 4.125 0.442 1.00 58.50 419 THR A O 1
ATOM 3497 N N . ARG A 1 420 ? 18.845 3.442 -1.596 1.00 55.41 420 ARG A N 1
ATOM 3498 C CA . ARG A 1 420 ? 20.148 2.907 -1.200 1.00 55.41 420 ARG A CA 1
ATOM 3499 C C . ARG A 1 420 ? 21.185 3.960 -1.555 1.00 55.41 420 ARG A C 1
ATOM 3501 O O . ARG A 1 420 ? 21.415 4.219 -2.730 1.00 55.41 420 ARG A O 1
ATOM 3508 N N . LYS A 1 421 ? 21.828 4.577 -0.563 1.00 36.47 421 LYS A N 1
ATOM 3509 C CA . LYS A 1 421 ? 23.148 5.148 -0.840 1.00 36.47 421 LYS A CA 1
ATOM 3510 C C . LYS A 1 421 ? 24.079 3.960 -1.044 1.00 36.47 421 LYS A C 1
ATOM 3512 O O . LYS A 1 421 ? 24.545 3.378 -0.068 1.00 36.47 421 LYS A O 1
ATOM 3517 N N . GLU A 1 422 ? 24.239 3.547 -2.295 1.00 36.28 422 GLU A N 1
ATOM 3518 C CA . GLU A 1 422 ? 25.379 2.733 -2.694 1.00 36.28 422 GLU A CA 1
ATOM 3519 C C . GLU A 1 422 ? 26.626 3.581 -2.396 1.00 36.28 422 GLU A C 1
ATOM 3521 O O . GLU A 1 422 ? 26.729 4.721 -2.854 1.00 36.28 422 GLU A O 1
ATOM 3526 N N . ASN A 1 423 ? 27.477 3.081 -1.497 1.00 28.75 423 ASN A N 1
ATOM 3527 C CA . ASN A 1 423 ? 28.821 3.610 -1.278 1.00 28.75 423 ASN A CA 1
ATOM 3528 C C . ASN A 1 423 ? 29.768 2.966 -2.281 1.00 28.75 423 ASN A C 1
ATOM 3530 O O . ASN A 1 423 ? 29.649 1.728 -2.445 1.00 28.75 423 ASN A O 1
#

pLDDT: mean 72.79, std 16.86, range [24.8, 96.12]

Foldseek 3Di:
DDQDQQEAEFQFKKKWFWDDDPNATEIDIDPDQPQPDHPDQAQQCPDDQKDWPDDDDDQWFKAQFDDDPPDPGTRHNRMMMITGAAAAPPDKTKMKGKTADPVGGIYIHIYIYDYDPFFFEPDDPVQDLFWAQFQLRDIDGLRVLLRHLCRNVRHRSLQVSLLLCLQASRPDFKAFDLVVQLVCVVPVVNVCVLCVVVVQCFDAQADRGVPDDDNPRRDQTQLHGDDPHFDASLVRVLVSLVRVVVVCPPVQDDPPDGPPPQFDDVCVVLVVVLVVLVVPDPDDDPVSVVVSSVVSSVVSVCVQCVDVRVPRRGGRSSFQRMFGGSNRDGNSRLVVFPCVVVCVVDVNDGSCCCSPSVSVSRSVSRLLCVLCVVVVHDPSDHNTPLPDLRSVLSSQCSVRVRDPCRSVSSVVSSVSRNDYPPD

Secondary structure (DSSP, 8-state):
------EEETT-EEEEEEEEETTEEEEEEESS--TT----SS--S-S--EEEEESSS-SEEEESS--STT--SPPPTTEEEEEE---STT--EEEEEEEE-TT--EEEEEEEEE--S-SS-SS--SS--SEEE-TTS-EEEHHHHIIIIIGGGT--THHHHHHHHHHHTT---EEE-HHHHHHHHH-HHHHHHHHHTSGGG---SS---S-----TT---BTTBPPPSS--BHHHHHHHHHHHGGGTGGGTT-STT--------TTTHHHHHHHHHHHTT-SS--HHHHHHHHHHHHHHHHHHHHSSTTTT--PBP-TTTTEEETTTTEEHHHHHHHTHHHHTTT-TT--GGGGGSHHHHHHHHHHHHHHHHHHTT--TT-SS-TT-HHHHHHHHHHHH-TT-TTHHHHHHHHHHHHH-----

Sequence (423 aa):
MKQSNNDTKNGETKYYQARYVDGKLVIDELSEPNLWNSTLSEDVWGNNPVTIVEGDKLGVYWEKEKPVWGKNKNLPKGLIRLVGRYWEEGKTYKVRLTARTQNGDQAFVEIVVKKPNKLGPDKPLNIIYTDFVDVFGQTQNINEYCITEFGKEGVPPQLPKAQAFKETKFSPLYRYEPWKDIEFHKRPDKKKNFFNTVNTFVVTEFNMGSGKHLPTNHINLPGANYFYTPTKAMDIISRDIRTRYWVTKDYRCVNNQEVKENDIGGGRDITNEFWKFYSRNPNRNKKEETRAINNAIDSVKQSLTSGKLNRYDFIAQSRIVASYNPFQQTYFNAVGWSLYEFRFTEENYSSEMLNEPEHQFKTYVSRIKYVFNKINIEFDGNNWELGYEGSWEAYEKTYNPGENTYHIVVMEYYKLFETRKEN

Organism: NCBI:txid591197

Radius of gyration: 25.48 Å; chains: 1; bounding box: 62×50×80 Å